Protein 6CM4 (pdb70)

Structure (mmCIF, N/CA/C/O backbone):
data_6CM4
#
_entry.id   6CM4
#
_cell.length_a   50.979
_cell.length_b   72.523
_cell.length_c   151.307
_cell.angle_alpha   90.00
_cell.angle_beta   90.00
_cell.angle_gamma   90.00
#
_symmetry.space_group_name_H-M   'P 21 21 21'
#
loop_
_entity.id
_entity.type
_entity.pdbx_description
1 polymer 'D(2) dopamine receptor, endolysin chimera'
2 non-polymer 3-[2-[4-(6-fluoranyl-1,2-benzoxazol-3-yl)piperidin-1-yl]ethyl]-2-methyl-6,7,8,9-tetrahydropyrido[1,2-a]pyrimidin-4-one
3 non-polymer DI(HYDROXYETHYL)ETHER
4 non-polymer 'OLEIC ACID'
5 water water
#
loop_
_atom_site.group_PDB
_atom_site.id
_atom_site.type_symbol
_atom_site.label_atom_id
_atom_site.label_alt_id
_atom_site.label_comp_id
_atom_site.label_asym_id
_atom_site.label_entity_id
_atom_site.label_seq_id
_atom_site.pdbx_PDB_ins_code
_atom_site.Cartn_x
_atom_site.Cartn_y
_atom_site.Cartn_z
_atom_site.occupancy
_atom_site.B_iso_or_equiv
_atom_site.auth_seq_id
_atom_site.auth_comp_id
_atom_site.auth_asym_id
_atom_site.auth_atom_id
_atom_site.pdbx_PDB_model_num
ATOM 1 N N . ASN A 1 1 ? -5.317 -8.666 -16.658 1.00 108.95 35 ASN A N 1
ATOM 2 C CA . ASN A 1 1 ? -3.999 -9.279 -16.550 1.00 112.41 35 ASN A CA 1
ATOM 3 C C . ASN A 1 1 ? -3.770 -9.829 -15.148 1.00 103.98 35 ASN A C 1
ATOM 4 O O . ASN A 1 1 ? -4.596 -9.642 -14.253 1.00 111.14 35 ASN A O 1
ATOM 6 N N . TYR A 1 2 ? -2.640 -10.512 -14.962 1.00 122.79 36 TYR A N 1
ATOM 7 C CA . TYR A 1 2 ? -2.284 -11.046 -13.653 1.00 105.49 36 TYR A CA 1
ATOM 8 C C . TYR A 1 2 ? -1.522 -10.036 -12.804 1.00 100.38 36 TYR A C 1
ATOM 9 O O . TYR A 1 2 ? -1.767 -9.933 -11.597 1.00 95.60 36 TYR A O 1
ATOM 11 N N . TYR A 1 3 ? -0.606 -9.280 -13.416 1.00 105.86 37 TYR A N 1
ATOM 12 C CA . TYR A 1 3 ? 0.202 -8.334 -12.652 1.00 101.50 37 TYR A CA 1
ATOM 13 C C . TYR A 1 3 ? -0.596 -7.105 -12.233 1.00 97.18 37 TYR A C 1
ATOM 14 O O . TYR A 1 3 ? -0.269 -6.474 -11.221 1.00 92.55 37 TYR A O 1
ATOM 23 N N . ALA A 1 4 ? -1.639 -6.750 -12.985 1.00 96.22 38 ALA A N 1
ATOM 24 C CA . ALA A 1 4 ? -2.506 -5.655 -12.566 1.00 90.24 38 ALA A CA 1
ATOM 25 C C . ALA A 1 4 ? -3.348 -6.039 -11.356 1.00 93.14 38 ALA A C 1
ATOM 26 O O . ALA A 1 4 ? -3.625 -5.191 -10.500 1.00 89.27 38 ALA A O 1
ATOM 28 N N . THR A 1 5 ? -3.759 -7.307 -11.265 1.00 101.53 39 THR A N 1
ATOM 29 C CA . THR A 1 5 ? -4.521 -7.761 -10.105 1.00 98.62 39 THR A CA 1
ATOM 30 C C . THR A 1 5 ? -3.673 -7.706 -8.839 1.00 94.46 39 THR A C 1
ATOM 31 O O . THR A 1 5 ? -4.127 -7.220 -7.795 1.00 90.19 39 THR A O 1
ATOM 35 N N . LEU A 1 6 ? -2.434 -8.202 -8.915 1.00 91.92 40 LEU A N 1
ATOM 36 C CA . LEU A 1 6 ? -1.537 -8.138 -7.766 1.00 89.55 40 LEU A CA 1
ATOM 37 C C . LEU A 1 6 ? -1.335 -6.702 -7.304 1.00 83.76 40 LEU A C 1
ATOM 38 O O . LEU A 1 6 ? -1.301 -6.429 -6.098 1.00 87.36 40 LEU A O 1
ATOM 43 N N . LEU A 1 7 ? -1.202 -5.770 -8.248 1.00 77.53 41 LEU A N 1
ATOM 44 C CA . LEU A 1 7 ? -1.025 -4.372 -7.871 1.00 83.20 41 LEU A CA 1
ATOM 45 C C . LEU A 1 7 ? -2.242 -3.847 -7.120 1.00 91.88 41 LEU A C 1
ATOM 46 O O . LEU A 1 7 ? -2.101 -3.145 -6.111 1.00 94.79 41 LEU A O 1
ATOM 51 N N . THR A 1 8 ? -3.447 -4.187 -7.587 1.00 91.95 42 THR A N 1
ATOM 52 C CA . THR A 1 8 ? -4.651 -3.758 -6.883 1.00 87.42 42 THR A CA 1
ATOM 53 C C . THR A 1 8 ? -4.741 -4.405 -5.507 1.00 89.21 42 THR A C 1
ATOM 54 O O . THR A 1 8 ? -5.141 -3.757 -4.533 1.00 90.48 42 THR A O 1
ATOM 58 N N . LEU A 1 9 ? -4.372 -5.685 -5.408 1.00 89.32 43 LEU A N 1
ATOM 59 C CA . LEU A 1 9 ? -4.291 -6.324 -4.100 1.00 89.41 43 LEU A CA 1
ATOM 60 C C . LEU A 1 9 ? -3.297 -5.599 -3.203 1.00 85.76 43 LEU A C 1
ATOM 61 O O . LEU A 1 9 ? -3.540 -5.429 -2.003 1.00 86.73 43 LEU A O 1
ATOM 63 N N . LEU A 1 10 ? -2.173 -5.155 -3.773 1.00 83.60 44 LEU A N 1
ATOM 64 C CA . LEU A 1 10 ? -1.214 -4.375 -3.000 1.00 85.11 44 LEU A CA 1
ATOM 65 C C . LEU A 1 10 ? -1.839 -3.078 -2.502 1.00 85.13 44 LEU A C 1
ATOM 66 O O . LEU A 1 10 ? -1.633 -2.688 -1.347 1.00 86.93 44 LEU A O 1
ATOM 71 N N . ILE A 1 11 ? -2.611 -2.400 -3.356 1.00 82.86 45 ILE A N 1
ATOM 72 C CA . ILE A 1 11 ? -3.287 -1.172 -2.940 1.00 83.78 45 ILE A CA 1
ATOM 73 C C . ILE A 1 11 ? -4.154 -1.429 -1.715 1.00 85.75 45 ILE A C 1
ATOM 74 O O . ILE A 1 11 ? -4.169 -0.633 -0.767 1.00 85.46 45 ILE A O 1
ATOM 79 N N . ALA A 1 12 ? -4.887 -2.544 -1.711 1.00 89.24 46 ALA A N 1
ATOM 80 C CA . ALA A 1 12 ? -5.719 -2.875 -0.560 1.00 84.99 46 ALA A CA 1
ATOM 81 C C . ALA A 1 12 ? -4.868 -3.120 0.678 1.00 86.02 46 ALA A C 1
ATOM 82 O O . ALA A 1 12 ? -5.201 -2.653 1.773 1.00 82.61 46 ALA A O 1
ATOM 84 N N . VAL A 1 13 ? -3.758 -3.841 0.522 1.00 84.11 47 VAL A N 1
ATOM 85 C CA . VAL A 1 13 ? -2.894 -4.117 1.664 1.00 83.65 47 VAL A CA 1
ATOM 86 C C . VAL A 1 13 ? -2.272 -2.829 2.191 1.00 82.63 47 VAL A C 1
ATOM 87 O O . VAL A 1 13 ? -2.139 -2.644 3.406 1.00 89.41 47 VAL A O 1
ATOM 91 N N . ILE A 1 14 ? -1.893 -1.915 1.294 1.00 78.76 48 ILE A N 1
ATOM 92 C CA . ILE A 1 14 ? -1.320 -0.643 1.730 1.00 77.79 48 ILE A CA 1
ATOM 93 C C . ILE A 1 14 ? -2.344 0.158 2.522 1.00 82.81 48 ILE A C 1
ATOM 94 O O . ILE A 1 14 ? -2.025 0.749 3.560 1.00 85.46 48 ILE A O 1
ATOM 99 N N . VAL A 1 15 ? -3.590 0.189 2.047 1.00 85.62 49 VAL A N 1
ATOM 100 C CA . VAL A 1 15 ? -4.628 0.950 2.736 1.00 86.41 49 VAL A CA 1
ATOM 101 C C . VAL A 1 15 ? -5.028 0.256 4.033 1.00 86.76 49 VAL A C 1
ATOM 102 O O . VAL A 1 15 ? -5.154 0.896 5.083 1.00 84.97 49 VAL A O 1
ATOM 106 N N . PHE A 1 16 ? -5.229 -1.063 3.980 1.00 87.95 50 PHE A N 1
ATOM 107 C CA . PHE A 1 16 ? -5.635 -1.794 5.177 1.00 89.88 50 PHE A CA 1
ATOM 108 C C . PHE A 1 16 ? -4.604 -1.654 6.289 1.00 92.06 50 PHE A C 1
ATOM 109 O O . PHE A 1 16 ? -4.957 -1.394 7.445 1.00 93.62 50 PHE A O 1
ATOM 117 N N . GLY A 1 17 ? -3.324 -1.822 5.959 1.00 89.17 51 GLY A N 1
ATOM 118 C CA . GLY A 1 17 ? -2.301 -1.796 6.988 1.00 84.51 51 GLY A CA 1
ATOM 119 C C . GLY A 1 17 ? -2.075 -0.415 7.573 1.00 79.23 51 GLY A C 1
ATOM 120 O O . GLY A 1 17 ? -1.800 -0.278 8.767 1.00 79.21 51 GLY A O 1
ATOM 121 N N . ASN A 1 18 ? -2.183 0.626 6.746 1.00 74.87 52 ASN A N 1
ATOM 122 C CA . ASN A 1 18 ? -1.869 1.971 7.213 1.00 72.04 52 ASN A CA 1
ATOM 123 C C . ASN A 1 18 ? -3.057 2.680 7.841 1.00 76.56 52 ASN A C 1
ATOM 124 O O . ASN A 1 18 ? -2.860 3.566 8.681 1.00 76.05 52 ASN A O 1
ATOM 129 N N . VAL A 1 19 ? -4.286 2.318 7.468 1.00 82.38 53 VAL A N 1
ATOM 130 C CA . VAL A 1 19 ? -5.441 2.817 8.209 1.00 86.81 53 VAL A CA 1
ATOM 131 C C . VAL A 1 19 ? -5.398 2.300 9.643 1.00 91.28 53 VAL A C 1
ATOM 132 O O . VAL A 1 19 ? -5.768 3.009 10.588 1.00 98.44 53 VAL A O 1
ATOM 136 N N . LEU A 1 20 ? -4.923 1.065 9.827 1.00 86.53 54 LEU A N 1
ATOM 137 C CA . LEU A 1 20 ? -4.726 0.529 11.172 1.00 88.26 54 LEU A CA 1
ATOM 138 C C . LEU A 1 20 ? -3.747 1.383 11.968 1.00 86.94 54 LEU A C 1
ATOM 139 O O . LEU A 1 20 ? -4.002 1.722 13.130 1.00 94.33 54 LEU A O 1
ATOM 144 N N . VAL A 1 21 ? -2.613 1.737 11.356 1.00 84.36 55 VAL A N 1
ATOM 145 C CA . VAL A 1 21 ? -1.593 2.518 12.053 1.00 89.47 55 VAL A CA 1
ATOM 146 C C . VAL A 1 21 ? -2.164 3.838 12.551 1.00 92.31 55 VAL A C 1
ATOM 147 O O . VAL A 1 21 ? -1.801 4.314 13.634 1.00 95.44 55 VAL A O 1
ATOM 151 N N . CYS A 1 22 ? -3.075 4.442 11.786 1.00 85.56 56 CYS A N 1
ATOM 152 C CA . CYS A 1 22 ? -3.627 5.737 12.175 1.00 80.56 56 CYS A CA 1
ATOM 153 C C . CYS A 1 22 ? -4.603 5.598 13.334 1.00 86.48 56 CYS A C 1
ATOM 154 O O . CYS A 1 22 ? -4.495 6.313 14.337 1.00 84.77 56 CYS A O 1
ATOM 157 N N . MET A 1 23 ? -5.565 4.680 13.217 1.00 89.30 57 MET A N 1
ATOM 158 C CA . MET A 1 23 ? -6.547 4.508 14.283 1.00 99.11 57 MET A CA 1
ATOM 159 C C . MET A 1 23 ? -5.891 4.028 15.570 1.00 100.31 57 MET A C 1
ATOM 160 O O . MET A 1 23 ? -6.282 4.448 16.665 1.00 109.98 57 MET A O 1
ATOM 165 N N . ALA A 1 24 ? -4.891 3.151 15.458 1.00 91.70 58 ALA A N 1
ATOM 166 C CA . ALA A 1 24 ? -4.253 2.590 16.647 1.00 94.86 58 ALA A CA 1
ATOM 167 C C . ALA A 1 24 ? -3.578 3.673 17.478 1.00 93.98 58 ALA A C 1
ATOM 168 O O . ALA A 1 24 ? -3.795 3.769 18.691 1.00 97.13 58 ALA A O 1
ATOM 170 N N . VAL A 1 25 ? -2.740 4.492 16.841 1.00 96.30 59 VAL A N 1
ATOM 171 C CA . VAL A 1 25 ? -2.102 5.595 17.551 1.00 91.92 59 VAL A CA 1
ATOM 172 C C . VAL A 1 25 ? -3.144 6.585 18.045 1.00 91.74 59 VAL A C 1
ATOM 173 O O . VAL A 1 25 ? -2.990 7.184 19.117 1.00 99.07 59 VAL A O 1
ATOM 177 N N . SER A 1 26 ? -4.229 6.759 17.291 1.00 95.26 60 SER A N 1
ATOM 178 C CA . SER A 1 26 ? -5.247 7.733 17.658 1.00 98.05 60 SER A CA 1
ATOM 179 C C . SER A 1 26 ? -6.057 7.307 18.875 1.00 104.36 60 SER A C 1
ATOM 180 O O . SER A 1 26 ? -6.732 8.148 19.479 1.00 107.43 60 SER A O 1
ATOM 183 N N . ARG A 1 27 ? -6.003 6.030 19.255 1.00 98.78 61 ARG A N 1
ATOM 184 C CA . ARG A 1 27 ? -6.880 5.512 20.291 1.00 103.46 61 ARG A CA 1
ATOM 185 C C . ARG A 1 27 ? -6.159 4.772 21.410 1.00 107.55 61 ARG A C 1
ATOM 186 O O . ARG A 1 27 ? -6.808 4.395 22.392 1.00 117.52 61 ARG A O 1
ATOM 194 N N . GLU A 1 28 ? -4.853 4.558 21.301 1.00 96.97 62 GLU A N 1
ATOM 195 C CA . GLU A 1 28 ? -4.083 3.859 22.320 1.00 101.43 62 GLU A CA 1
ATOM 196 C C . GLU A 1 28 ? -3.184 4.851 23.046 1.00 102.22 62 GLU A C 1
ATOM 197 O O . GLU A 1 28 ? -2.426 5.591 22.409 1.00 92.57 62 GLU A O 1
ATOM 199 N N . LYS A 1 29 ? -3.269 4.854 24.378 1.00 108.00 63 LYS A N 1
ATOM 200 C CA . LYS A 1 29 ? -2.467 5.770 25.183 1.00 106.16 63 LYS A CA 1
ATOM 201 C C . LYS A 1 29 ? -0.976 5.535 24.970 1.00 98.83 63 LYS A C 1
ATOM 202 O O . LYS A 1 29 ? -0.243 6.439 24.552 1.00 90.24 63 LYS A O 1
ATOM 204 N N . ALA A 1 30 ? -0.510 4.312 25.239 1.00 108.15 64 ALA A N 1
ATOM 205 C CA . ALA A 1 30 ? 0.917 4.011 25.200 1.00 103.75 64 ALA A CA 1
ATOM 206 C C . ALA A 1 30 ? 1.513 4.169 23.805 1.00 99.33 64 ALA A C 1
ATOM 207 O O . ALA A 1 30 ? 2.735 4.041 23.649 1.00 84.58 64 ALA A O 1
ATOM 209 N N . LEU A 1 31 ? 0.685 4.450 22.798 1.00 91.85 65 LEU A N 1
ATOM 210 C CA . LEU A 1 31 ? 1.126 4.676 21.429 1.00 92.45 65 LEU A CA 1
ATOM 211 C C . LEU A 1 31 ? 1.071 6.143 21.021 1.00 91.55 65 LEU A C 1
ATOM 212 O O . LEU A 1 31 ? 1.216 6.447 19.835 1.00 98.95 65 LEU A O 1
ATOM 217 N N . GLN A 1 32 ? 0.870 7.056 21.966 1.00 97.64 66 GLN A N 1
ATOM 218 C CA . GLN A 1 32 ? 0.729 8.476 21.643 1.00 91.59 66 GLN A CA 1
ATOM 219 C C . GLN A 1 32 ? 2.014 9.220 22.003 1.00 88.27 66 GLN A C 1
ATOM 220 O O . GLN A 1 32 ? 2.081 10.015 22.940 1.00 95.43 66 GLN A O 1
ATOM 226 N N . THR A 1 33 ? 3.049 8.942 21.221 1.00 81.40 67 THR A N 1
ATOM 227 C CA . THR A 1 33 ? 4.366 9.523 21.416 1.00 80.16 67 THR A CA 1
ATOM 228 C C . THR A 1 33 ? 4.724 10.396 20.219 1.00 81.81 67 THR A C 1
ATOM 229 O O . THR A 1 33 ? 4.047 10.388 19.187 1.00 83.11 67 THR A O 1
ATOM 233 N N . THR A 1 34 ? 5.803 11.165 20.370 1.00 86.60 68 THR A N 1
ATOM 234 C CA . THR A 1 34 ? 6.274 11.984 19.259 1.00 81.90 68 THR A CA 1
ATOM 235 C C . THR A 1 34 ? 6.614 11.116 18.055 1.00 76.38 68 THR A C 1
ATOM 236 O O . THR A 1 34 ? 6.157 11.379 16.939 1.00 74.99 68 THR A O 1
ATOM 240 N N . THR A 1 35 ? 7.412 10.066 18.270 1.00 78.37 69 THR A N 1
ATOM 241 C CA . THR A 1 35 ? 7.811 9.195 17.168 1.00 78.88 69 THR A CA 1
ATOM 242 C C . THR A 1 35 ? 6.596 8.584 16.482 1.00 78.27 69 THR A C 1
ATOM 243 O O . THR A 1 35 ? 6.522 8.550 15.247 1.00 73.15 69 THR A O 1
ATOM 247 N N . ASN A 1 36 ? 5.625 8.114 17.269 1.00 82.86 70 ASN A N 1
ATOM 248 C CA . ASN A 1 36 ? 4.436 7.496 16.698 1.00 81.91 70 ASN A CA 1
ATOM 249 C C . ASN A 1 36 ? 3.562 8.494 15.947 1.00 81.00 70 ASN A C 1
ATOM 250 O O . ASN A 1 36 ? 2.805 8.084 15.063 1.00 74.10 70 ASN A O 1
ATOM 255 N N . TYR A 1 37 ? 3.640 9.786 16.274 1.00 84.07 71 TYR A N 1
ATOM 256 C CA . TYR A 1 37 ? 2.933 10.782 15.475 1.00 77.80 71 TYR A CA 1
ATOM 257 C C . TYR A 1 37 ? 3.632 11.001 14.143 1.00 70.85 71 TYR A C 1
ATOM 258 O O . TYR A 1 37 ? 2.978 11.216 13.117 1.00 65.56 71 TYR A O 1
ATOM 267 N N . LEU A 1 38 ? 4.963 10.950 14.139 1.00 66.28 72 LEU A N 1
ATOM 268 C CA . LEU A 1 38 ? 5.688 10.938 12.880 1.00 65.47 72 LEU A CA 1
ATOM 269 C C . LEU A 1 38 ? 5.520 9.612 12.156 1.00 66.26 72 LEU A C 1
ATOM 270 O O . LEU A 1 38 ? 5.755 9.545 10.947 1.00 70.26 72 LEU A O 1
ATOM 275 N N . ILE A 1 39 ? 5.112 8.562 12.866 1.00 69.01 73 ILE A N 1
ATOM 276 C CA . ILE A 1 39 ? 4.844 7.288 12.214 1.00 67.68 73 ILE A CA 1
ATOM 277 C C . ILE A 1 39 ? 3.522 7.340 11.460 1.00 71.94 73 ILE A C 1
ATOM 278 O O . ILE A 1 39 ? 3.411 6.809 10.350 1.00 75.02 73 ILE A O 1
ATOM 283 N N . VAL A 1 40 ? 2.507 7.996 12.029 1.00 70.79 74 VAL A N 1
ATOM 284 C CA . VAL A 1 40 ? 1.244 8.128 11.308 1.00 74.58 74 VAL A CA 1
ATOM 285 C C . VAL A 1 40 ? 1.392 9.116 10.161 1.00 73.54 74 VAL A C 1
ATOM 286 O O . VAL A 1 40 ? 0.708 8.995 9.137 1.00 75.63 74 VAL A O 1
ATOM 290 N N . SER A 1 41 ? 2.276 10.106 10.306 1.00 69.43 75 SER A N 1
ATOM 291 C CA . SER A 1 41 ? 2.644 10.933 9.164 1.00 66.75 75 SER A CA 1
ATOM 292 C C . SER A 1 41 ? 3.278 10.082 8.075 1.00 68.29 75 SER A C 1
ATOM 293 O O . SER A 1 41 ? 3.025 10.291 6.882 1.00 67.91 75 SER A O 1
ATOM 296 N N . LEU A 1 42 ? 4.099 9.107 8.470 1.00 69.61 76 LEU A N 1
ATOM 297 C CA . LEU A 1 42 ? 4.653 8.169 7.503 1.00 70.39 76 LEU A CA 1
ATOM 298 C C . LEU A 1 42 ? 3.555 7.304 6.898 1.00 71.56 76 LEU A C 1
ATOM 299 O O . LEU A 1 42 ? 3.587 6.994 5.700 1.00 67.72 76 LEU A O 1
ATOM 304 N N . ALA A 1 43 ? 2.567 6.918 7.708 1.00 76.17 77 ALA A N 1
ATOM 305 C CA . ALA A 1 43 ? 1.468 6.103 7.203 1.00 75.85 77 ALA A CA 1
ATOM 306 C C . ALA A 1 43 ? 0.603 6.875 6.217 1.00 76.40 77 ALA A C 1
ATOM 307 O O . ALA A 1 43 ? 0.034 6.277 5.295 1.00 74.94 77 ALA A O 1
ATOM 309 N N . VAL A 1 44 ? 0.484 8.192 6.395 1.00 72.57 78 VAL A N 1
ATOM 310 C CA . VAL A 1 44 ? -0.263 9.001 5.438 1.00 73.72 78 VAL A CA 1
ATOM 311 C C . VAL A 1 44 ? 0.492 9.092 4.118 1.00 73.77 78 VAL A C 1
ATOM 312 O O . VAL A 1 44 ? -0.108 9.025 3.037 1.00 75.36 78 VAL A O 1
ATOM 316 N N . ALA A 1 45 ? 1.819 9.239 4.180 1.00 71.40 79 ALA A N 1
ATOM 317 C CA . ALA A 1 45 ? 2.617 9.243 2.959 1.00 72.25 79 ALA A CA 1
ATOM 318 C C . ALA A 1 45 ? 2.382 7.976 2.148 1.00 78.12 79 ALA A C 1
ATOM 319 O O . ALA A 1 45 ? 2.254 8.030 0.919 1.00 82.23 79 ALA A O 1
ATOM 321 N N . ASP A 1 46 ? 2.306 6.826 2.820 1.00 70.96 80 ASP A N 1
ATOM 322 C CA . ASP A 1 46 ? 2.041 5.580 2.113 1.00 74.85 80 ASP A CA 1
ATOM 323 C C . ASP A 1 46 ? 0.578 5.468 1.707 1.00 70.40 80 ASP A C 1
ATOM 324 O O . ASP A 1 46 ? 0.275 4.919 0.641 1.00 75.04 80 ASP A O 1
ATOM 329 N N . LEU A 1 47 ? -0.340 5.974 2.535 1.00 74.65 81 LEU A N 1
ATOM 330 C CA . LEU A 1 47 ? -1.751 5.961 2.159 1.00 71.55 81 LEU A CA 1
ATOM 331 C C . LEU A 1 47 ? -2.001 6.765 0.893 1.00 74.65 81 LEU A C 1
ATOM 332 O O . LEU A 1 47 ? -2.886 6.418 0.105 1.00 69.21 81 LEU A O 1
ATOM 337 N N . LEU A 1 48 ? -1.237 7.838 0.678 1.00 69.87 82 LEU A N 1
ATOM 338 C CA . LEU A 1 48 ? -1.409 8.637 -0.529 1.00 65.99 82 LEU A CA 1
ATOM 339 C C . LEU A 1 48 ? -0.757 7.982 -1.740 1.00 70.21 82 LEU A C 1
ATOM 340 O O . LEU A 1 48 ? -1.178 8.231 -2.875 1.00 71.57 82 LEU A O 1
ATOM 345 N N . VAL A 1 49 ? 0.261 7.147 -1.524 1.00 71.76 83 VAL A N 1
ATOM 346 C CA . VAL A 1 49 ? 0.813 6.355 -2.620 1.00 69.53 83 VAL A CA 1
ATOM 347 C C . VAL A 1 49 ? -0.238 5.394 -3.158 1.00 73.89 83 VAL A C 1
ATOM 348 O O . VAL A 1 49 ? -0.404 5.247 -4.375 1.00 79.13 83 VAL A O 1
ATOM 352 N N . ALA A 1 50 ? -0.973 4.732 -2.264 1.00 63.07 84 ALA A N 1
ATOM 353 C CA . ALA A 1 50 ? -1.979 3.777 -2.713 1.00 68.51 84 ALA A CA 1
ATOM 354 C C . ALA A 1 50 ? -3.109 4.458 -3.475 1.00 67.78 84 ALA A C 1
ATOM 355 O O . ALA A 1 50 ? -3.668 3.871 -4.408 1.00 63.21 84 ALA A O 1
ATOM 357 N N . THR A 1 51 ? -3.449 5.692 -3.108 1.00 59.88 85 THR A N 1
ATOM 358 C CA . THR A 1 51 ? -4.630 6.368 -3.632 1.00 70.05 85 THR A CA 1
ATOM 359 C C . THR A 1 51 ? -4.329 7.352 -4.758 1.00 73.23 85 THR A C 1
ATOM 360 O O . THR A 1 51 ? -5.144 7.493 -5.674 1.00 73.60 85 THR A O 1
ATOM 364 N N . LEU A 1 52 ? -3.186 8.043 -4.718 1.00 62.95 86 LEU A N 1
ATOM 365 C CA . LEU A 1 52 ? -2.875 9.074 -5.699 1.00 69.96 86 LEU A CA 1
ATOM 366 C C . LEU A 1 52 ? -1.823 8.663 -6.718 1.00 73.74 86 LEU A C 1
ATOM 367 O O . LEU A 1 52 ? -1.627 9.386 -7.700 1.00 78.44 86 LEU A O 1
ATOM 372 N N . VAL A 1 53 ? -1.137 7.538 -6.512 1.00 71.08 87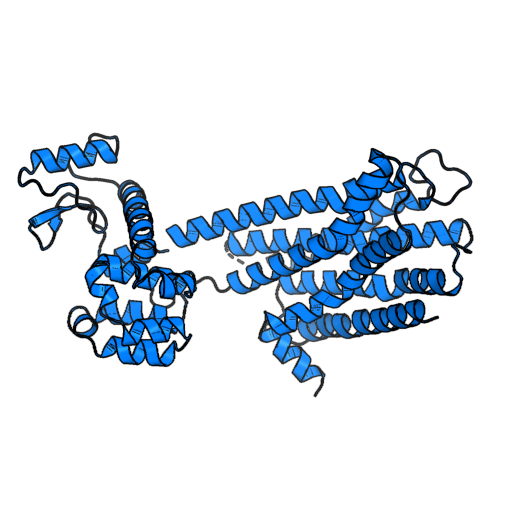 VAL A N 1
ATOM 373 C CA . VAL A 1 53 ? -0.068 7.087 -7.395 1.00 73.29 87 VAL A CA 1
ATOM 374 C C . VAL A 1 53 ? -0.364 5.702 -7.963 1.00 77.64 87 VAL A C 1
ATOM 375 O O . VAL A 1 53 ? -0.313 5.497 -9.179 1.00 73.98 87 VAL A O 1
ATOM 379 N N . MET A 1 54 ? -0.666 4.743 -7.091 1.00 80.11 88 MET A N 1
ATOM 380 C CA . MET A 1 54 ? -0.910 3.374 -7.543 1.00 77.27 88 MET A CA 1
ATOM 381 C C . MET A 1 54 ? -2.014 3.257 -8.587 1.00 74.77 88 MET A C 1
ATOM 382 O O . MET A 1 54 ? -1.856 2.434 -9.508 1.00 75.54 88 MET A O 1
ATOM 387 N N . PRO A 1 55 ? -3.134 3.998 -8.521 1.00 73.85 89 PRO A N 1
ATOM 388 C CA . PRO A 1 55 ? -4.103 3.930 -9.629 1.00 74.48 89 PRO A CA 1
ATOM 389 C C . PRO A 1 55 ? -3.480 4.213 -10.985 1.00 73.67 89 PRO A C 1
ATOM 390 O O . PRO A 1 55 ? -3.834 3.559 -11.972 1.00 74.04 89 PRO A O 1
ATOM 394 N N . TRP A 1 56 ? -2.552 5.170 -11.056 1.00 69.93 90 TRP A N 1
ATOM 395 C CA . TRP A 1 56 ? -1.831 5.402 -12.301 1.00 70.06 90 TRP A CA 1
ATOM 396 C C . TRP A 1 56 ? -0.927 4.229 -12.652 1.00 73.43 90 TRP A C 1
ATOM 397 O O . TRP A 1 56 ? -0.713 3.948 -13.836 1.00 80.52 90 TRP A O 1
ATOM 408 N N . VAL A 1 57 ? -0.382 3.540 -11.646 1.00 69.25 91 VAL A N 1
ATOM 409 C CA . VAL A 1 57 ? 0.555 2.453 -11.912 1.00 71.26 91 VAL A CA 1
ATOM 410 C C . VAL A 1 57 ? -0.181 1.188 -12.341 1.00 81.86 91 VAL A C 1
ATOM 411 O O . VAL A 1 57 ? 0.272 0.468 -13.239 1.00 84.97 91 VAL A O 1
ATOM 415 N N . VAL A 1 58 ? -1.320 0.890 -11.713 1.00 76.99 92 VAL A N 1
ATOM 416 C CA . VAL A 1 58 ? -2.100 -0.267 -12.139 1.00 83.11 92 VAL A CA 1
ATOM 417 C C . VAL A 1 58 ? -2.714 -0.014 -13.513 1.00 85.39 92 VAL A C 1
ATOM 418 O O . VAL A 1 58 ? -2.760 -0.914 -14.362 1.00 87.20 92 VAL A O 1
ATOM 422 N N . TYR A 1 59 ? -3.173 1.217 -13.762 1.00 86.77 93 TYR A N 1
ATOM 423 C CA . TYR A 1 59 ? -3.600 1.598 -15.106 1.00 83.84 93 TYR A CA 1
ATOM 424 C C . TYR A 1 59 ? -2.477 1.379 -16.111 1.00 80.40 93 TYR A C 1
ATOM 425 O O . TYR A 1 59 ? -2.706 0.878 -17.219 1.00 74.40 93 TYR A O 1
ATOM 434 N N . LEU A 1 60 ? -1.250 1.724 -15.722 1.00 88.56 94 LEU A N 1
ATOM 435 C CA . LEU A 1 60 ? -0.090 1.590 -16.592 1.00 90.25 94 LEU A CA 1
ATOM 436 C C . LEU A 1 60 ? 0.187 0.143 -16.984 1.00 86.74 94 LEU A C 1
ATOM 437 O O . LEU A 1 60 ? 0.806 -0.096 -18.027 1.00 79.60 94 LEU A O 1
ATOM 442 N N . GLU A 1 61 ? -0.244 -0.827 -16.175 1.00 91.64 95 GLU A N 1
ATOM 443 C CA . GLU A 1 61 ? -0.007 -2.228 -16.505 1.00 89.73 95 GLU A CA 1
ATOM 444 C C . GLU A 1 61 ? -1.104 -2.803 -17.392 1.00 87.68 95 GLU A C 1
ATOM 445 O O . GLU A 1 61 ? -0.812 -3.568 -18.317 1.00 89.77 95 GLU A O 1
ATOM 451 N N . VAL A 1 62 ? -2.362 -2.449 -17.129 1.00 78.94 96 VAL A N 1
ATOM 452 C CA . VAL A 1 62 ? -3.462 -2.952 -17.947 1.00 80.52 96 VAL A CA 1
ATOM 453 C C . VAL A 1 62 ? -3.331 -2.439 -19.375 1.00 85.05 96 VAL A C 1
ATOM 454 O O . VAL A 1 62 ? -3.404 -3.209 -20.340 1.00 82.90 96 VAL A O 1
ATOM 456 N N . VAL A 1 63 ? -3.117 -1.130 -19.528 1.00 87.40 97 VAL A N 1
ATOM 457 C CA . VAL A 1 63 ? -2.995 -0.529 -20.854 1.00 88.86 97 VAL A CA 1
ATOM 458 C C . VAL A 1 63 ? -1.719 -0.983 -21.554 1.00 90.16 97 VAL A C 1
ATOM 459 O O . VAL A 1 63 ? -1.694 -1.122 -22.783 1.00 92.93 97 VAL A O 1
ATOM 463 N N . GLY A 1 64 ? -0.650 -1.230 -20.800 1.00 88.15 98 GLY A N 1
ATOM 464 C CA . GLY A 1 64 ? 0.613 -1.604 -21.402 1.00 89.34 98 GLY A CA 1
ATOM 465 C C . GLY A 1 64 ? 1.360 -0.469 -22.059 1.00 91.48 98 GLY A C 1
ATOM 466 O O . GLY A 1 64 ? 2.307 -0.717 -22.810 1.00 93.59 98 GLY A O 1
ATOM 467 N N . GLU A 1 65 ? 0.962 0.772 -21.797 1.00 93.52 99 GLU A N 1
ATOM 468 C CA . GLU A 1 65 ? 1.609 1.938 -22.378 1.00 95.54 99 GLU A CA 1
ATOM 469 C C . GLU A 1 65 ? 1.259 3.151 -21.529 1.00 92.97 99 GLU A C 1
ATOM 470 O O . GLU A 1 65 ? 0.253 3.163 -20.815 1.00 85.82 99 GLU A O 1
ATOM 472 N N . TRP A 1 66 ? 2.110 4.174 -21.614 1.00 89.68 100 TRP A N 1
ATOM 473 C CA . TRP A 1 66 ? 1.871 5.446 -20.932 1.00 88.27 100 TRP A CA 1
ATOM 474 C C . TRP A 1 66 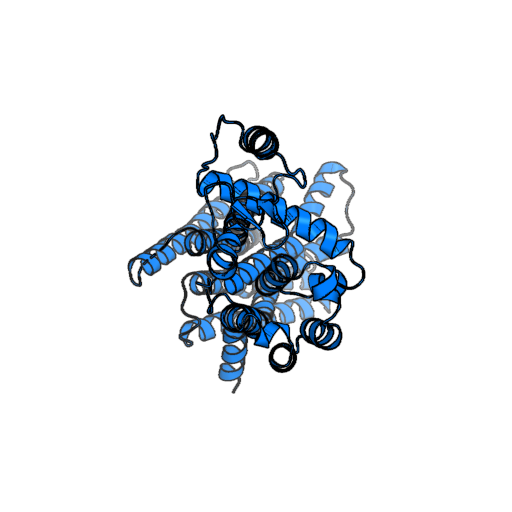? 0.892 6.302 -21.742 1.00 91.37 100 TRP A C 1
ATOM 475 O O . TRP A 1 66 ? 1.217 7.382 -22.236 1.00 95.09 100 TRP A O 1
ATOM 486 N N . LYS A 1 67 ? -0.329 5.791 -21.877 1.00 95.15 101 LYS A N 1
ATOM 487 C CA . LYS A 1 67 ? -1.365 6.446 -22.678 1.00 96.45 101 LYS A CA 1
ATOM 488 C C . LYS A 1 67 ? -2.121 7.498 -21.869 1.00 98.53 101 LYS A C 1
ATOM 489 O O . LYS A 1 67 ? -3.351 7.502 -21.813 1.00 100.15 101 LYS A O 1
ATOM 491 N N . PHE A 1 68 ? -1.377 8.397 -21.223 1.00 92.76 102 PHE A N 1
ATOM 492 C CA . PHE A 1 68 ? -1.943 9.593 -20.620 1.00 93.22 102 PHE A CA 1
ATOM 493 C C . PHE A 1 68 ? -1.857 10.735 -21.628 1.00 91.71 102 PHE A C 1
ATOM 494 O O . PHE A 1 68 ? -1.422 10.558 -22.768 1.00 103.07 102 PHE A O 1
ATOM 502 N N . SER A 1 69 ? -2.265 11.924 -21.210 1.00 88.70 103 SER A N 1
ATOM 503 C CA . SER A 1 69 ? -1.855 13.135 -21.896 1.00 82.43 103 SER A CA 1
ATOM 504 C C . SER A 1 69 ? -0.586 13.661 -21.237 1.00 83.13 103 SER A C 1
ATOM 505 O O . SER A 1 69 ? -0.135 13.148 -20.210 1.00 83.31 103 SER A O 1
ATOM 508 N N . ARG A 1 70 ? 0.009 14.689 -21.845 1.00 84.27 104 ARG A N 1
ATOM 509 C CA . ARG A 1 70 ? 1.252 15.212 -21.290 1.00 80.60 104 ARG A CA 1
ATOM 510 C C . ARG A 1 70 ? 1.025 15.830 -19.921 1.00 77.44 104 ARG A C 1
ATOM 511 O O . ARG A 1 70 ? 1.913 15.783 -19.064 1.00 78.86 104 ARG A O 1
ATOM 519 N N . ILE A 1 71 ? -0.160 16.392 -19.688 1.00 79.98 105 ILE A N 1
ATOM 520 C CA . ILE A 1 71 ? -0.435 17.000 -18.394 1.00 78.38 105 ILE A CA 1
ATOM 521 C C . ILE A 1 71 ? -0.797 15.939 -17.359 1.00 74.85 105 ILE A C 1
ATOM 522 O O . ILE A 1 71 ? -0.422 16.063 -16.189 1.00 73.96 105 ILE A O 1
ATOM 527 N N . HIS A 1 72 ? -1.425 14.862 -17.789 1.00 78.10 106 HIS A N 1
ATOM 528 C CA . HIS A 1 72 ? -1.751 13.780 -16.889 1.00 72.04 106 HIS A CA 1
ATOM 529 C C . HIS A 1 72 ? -0.480 13.081 -16.470 1.00 75.28 106 HIS A C 1
ATOM 530 O O . HIS A 1 72 ? -0.345 12.663 -15.351 1.00 70.37 106 HIS A O 1
ATOM 537 N N . CYS A 1 73 ? 0.459 12.953 -17.384 1.00 74.40 107 CYS A N 1
ATOM 538 C CA . CYS A 1 73 ? 1.750 12.355 -17.073 1.00 74.41 107 CYS A CA 1
ATOM 539 C C . CYS A 1 73 ? 2.520 13.220 -16.082 1.00 69.26 107 CYS A C 1
ATOM 540 O O . CYS A 1 73 ? 3.036 12.718 -15.076 1.00 62.15 107 CYS A O 1
ATOM 543 N N . ASP A 1 74 ? 2.590 14.530 -16.341 1.00 68.64 108 ASP A N 1
ATOM 544 C CA . ASP A 1 74 ? 3.289 15.433 -15.430 1.00 67.61 108 ASP A CA 1
ATOM 545 C C . ASP A 1 74 ? 2.673 15.405 -14.037 1.00 65.65 108 ASP A C 1
ATOM 546 O O . ASP A 1 74 ? 3.393 15.362 -13.033 1.00 66.27 108 ASP A O 1
ATOM 551 N N . ILE A 1 75 ? 1.341 15.424 -13.956 1.00 63.48 109 ILE A N 1
ATOM 552 C CA . ILE A 1 75 ? 0.665 15.365 -12.662 1.00 61.96 109 ILE A CA 1
ATOM 553 C C . ILE A 1 75 ? 1.015 14.072 -11.937 1.00 63.72 109 ILE A C 1
ATOM 554 O O . ILE A 1 75 ? 1.341 14.076 -10.743 1.00 59.23 109 ILE A O 1
ATOM 559 N N . PHE A 1 76 ? 0.949 12.945 -12.648 1.00 61.78 110 PHE A N 1
ATOM 560 C CA . PHE A 1 76 ? 1.250 11.658 -12.031 1.00 58.79 110 PHE A CA 1
ATOM 561 C C . PHE A 1 76 ? 2.679 11.622 -11.510 1.00 63.91 110 PHE A C 1
ATOM 562 O O . PHE A 1 76 ? 2.921 11.236 -10.361 1.00 59.44 110 PHE A O 1
ATOM 570 N N . VAL A 1 77 ? 3.641 12.034 -12.340 1.00 65.60 111 VAL A N 1
ATOM 571 C CA . VAL A 1 77 ? 5.043 11.987 -11.930 1.00 66.54 111 VAL A CA 1
ATOM 572 C C . VAL A 1 77 ? 5.288 12.924 -10.757 1.00 60.65 111 VAL A C 1
ATOM 573 O O . VAL A 1 77 ? 6.026 12.590 -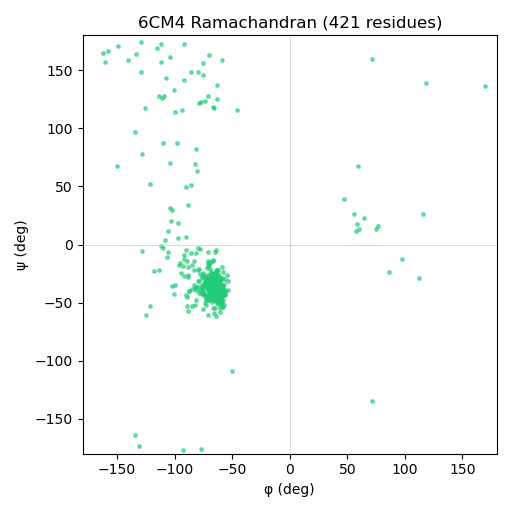9.822 1.00 56.21 111 VAL A O 1
ATOM 577 N N . THR A 1 78 ? 4.669 14.106 -10.784 1.00 59.23 112 THR A N 1
ATOM 578 C CA . THR A 1 78 ? 4.789 15.036 -9.664 1.00 65.31 112 THR A CA 1
ATOM 579 C C . THR A 1 78 ? 4.286 14.407 -8.371 1.00 66.52 112 THR A C 1
ATOM 580 O O . THR A 1 78 ? 4.970 14.440 -7.343 1.00 76.31 112 THR A O 1
ATOM 584 N N . LEU A 1 79 ? 3.086 13.825 -8.407 1.00 61.29 113 LEU A N 1
ATOM 585 C CA . LEU A 1 79 ? 2.533 13.195 -7.214 1.00 68.29 113 LEU A CA 1
ATOM 586 C C . LEU A 1 79 ? 3.348 11.975 -6.799 1.00 67.53 113 LEU A C 1
ATOM 587 O O . LEU A 1 79 ? 3.573 11.752 -5.604 1.00 68.67 113 LEU A O 1
ATOM 592 N N . ASP A 1 80 ? 3.794 11.174 -7.768 1.00 63.91 114 ASP A N 1
ATOM 593 C CA . ASP A 1 80 ? 4.598 9.999 -7.445 1.00 66.05 114 ASP A CA 1
ATOM 594 C C . ASP A 1 80 ? 5.885 10.392 -6.734 1.00 66.08 114 ASP A C 1
ATOM 595 O O . ASP A 1 80 ? 6.262 9.778 -5.730 1.00 69.96 114 ASP A O 1
ATOM 600 N N . VAL A 1 81 ? 6.568 11.421 -7.235 1.00 71.45 115 VAL A N 1
ATOM 601 C CA . VAL A 1 81 ? 7.809 11.865 -6.610 1.00 70.24 115 VAL A CA 1
ATOM 602 C C . VAL A 1 81 ? 7.535 12.461 -5.234 1.00 69.24 115 VAL A C 1
ATOM 603 O O . VAL A 1 81 ? 8.282 12.220 -4.279 1.00 70.91 115 VAL A O 1
ATOM 607 N N . MET A 1 82 ? 6.454 13.232 -5.103 1.00 72.12 116 MET A N 1
ATOM 608 C CA . MET A 1 82 ? 6.164 13.889 -3.832 1.00 68.31 116 MET A CA 1
ATOM 609 C C . MET A 1 82 ? 5.814 12.877 -2.746 1.00 67.37 116 MET A C 1
ATOM 610 O O . MET A 1 82 ? 6.435 12.860 -1.677 1.00 67.14 116 MET A O 1
ATOM 615 N N . MET A 1 83 ? 4.820 12.023 -3.000 1.00 57.68 117 MET A N 1
ATOM 616 C CA . MET A 1 83 ? 4.373 11.084 -1.977 1.00 63.01 117 MET A CA 1
ATOM 617 C C . MET A 1 83 ? 5.457 10.093 -1.578 1.00 71.53 117 MET A C 1
ATOM 618 O O . MET A 1 83 ? 5.388 9.526 -0.482 1.00 77.20 117 MET A O 1
ATOM 623 N N . CYS A 1 84 ? 6.449 9.867 -2.434 1.00 70.60 118 CYS A N 1
ATOM 624 C CA . CYS A 1 84 ? 7.576 9.023 -2.062 1.00 70.67 118 CYS A CA 1
ATOM 625 C C . CYS A 1 84 ? 8.689 9.813 -1.387 1.00 68.27 118 CYS A C 1
ATOM 626 O O . CYS A 1 84 ? 9.435 9.249 -0.578 1.00 62.32 118 CYS A O 1
ATOM 629 N N . THR A 1 85 ? 8.819 11.105 -1.703 1.00 71.90 119 THR A N 1
ATOM 630 C CA . THR A 1 85 ? 9.769 11.947 -0.985 1.00 68.93 119 THR A CA 1
ATOM 631 C C . THR A 1 85 ? 9.300 12.212 0.440 1.00 62.52 119 THR A C 1
ATOM 632 O O . THR A 1 85 ? 10.125 12.295 1.357 1.00 61.89 119 THR A O 1
ATOM 636 N N . ALA A 1 86 ? 7.987 12.343 0.642 1.00 61.79 120 ALA A N 1
ATOM 637 C CA . ALA A 1 86 ? 7.457 12.486 1.992 1.00 59.49 120 ALA A CA 1
ATOM 638 C C . ALA A 1 86 ? 7.815 11.283 2.852 1.00 61.28 120 ALA A C 1
ATOM 639 O O . ALA A 1 86 ? 8.114 11.433 4.041 1.00 62.06 120 ALA A O 1
ATOM 641 N N . SER A 1 87 ? 7.784 10.080 2.268 1.00 59.91 121 SER A N 1
ATOM 642 C CA . SER A 1 87 ? 8.208 8.889 2.998 1.00 65.17 121 SER A CA 1
ATOM 643 C C . SER A 1 87 ? 9.662 9.003 3.431 1.00 68.85 121 SER A C 1
ATOM 644 O O . SER A 1 87 ? 10.014 8.643 4.561 1.00 69.48 121 SER A O 1
ATOM 647 N N . ALA A 1 88 ? 10.522 9.500 2.544 1.00 66.20 122 ALA A N 1
ATOM 648 C CA . ALA A 1 88 ? 11.932 9.632 2.882 1.00 64.09 122 ALA A CA 1
ATOM 649 C C . ALA A 1 88 ? 12.144 10.731 3.911 1.00 67.35 122 ALA A C 1
ATOM 650 O O . ALA A 1 88 ? 12.870 10.544 4.893 1.00 67.60 122 ALA A O 1
ATOM 652 N N . LEU A 1 89 ? 11.511 11.886 3.707 1.00 62.65 123 LEU A N 1
ATOM 653 C CA . LEU A 1 89 ? 11.661 12.982 4.654 1.00 64.73 123 LEU A CA 1
ATOM 654 C C . LEU A 1 89 ? 11.002 12.677 5.993 1.00 68.58 123 LEU A C 1
ATOM 655 O O . LEU A 1 89 ? 11.397 13.259 7.008 1.00 65.26 123 LEU A O 1
ATOM 660 N N . ASN A 1 90 ? 10.015 11.778 6.022 1.00 64.20 124 ASN A N 1
ATOM 661 C CA . ASN A 1 90 ? 9.452 11.343 7.295 1.00 68.55 124 ASN A CA 1
ATOM 662 C C . ASN A 1 90 ? 10.430 10.450 8.047 1.00 72.49 124 ASN A C 1
ATOM 663 O O . ASN A 1 90 ? 10.617 10.600 9.260 1.00 78.80 124 ASN A O 1
ATOM 668 N N . LEU A 1 91 ? 11.062 9.508 7.343 1.00 66.29 125 LEU A N 1
ATOM 669 C CA . LEU A 1 91 ? 12.084 8.682 7.972 1.00 65.46 125 LEU A CA 1
ATOM 670 C C . LEU A 1 91 ? 13.243 9.524 8.477 1.00 65.97 125 LEU A C 1
ATOM 671 O O . LEU A 1 91 ? 13.922 9.139 9.436 1.00 61.15 125 LEU A O 1
ATOM 676 N N . CYS A 1 92 ? 13.482 10.673 7.849 1.00 67.22 126 CYS A N 1
ATOM 677 C CA . CYS A 1 92 ? 14.522 11.568 8.333 1.00 68.85 126 CYS A CA 1
ATOM 678 C C . CYS A 1 92 ? 14.084 12.257 9.617 1.00 71.84 126 CYS A C 1
ATOM 679 O O . CYS A 1 92 ? 14.848 12.331 10.588 1.00 74.42 126 CYS A O 1
ATOM 682 N N . ALA A 1 93 ? 12.849 12.762 9.642 1.00 60.58 127 ALA A N 1
ATOM 683 C CA . ALA A 1 93 ? 12.322 13.375 10.854 1.00 61.10 127 ALA A CA 1
ATOM 684 C C . ALA A 1 93 ? 12.220 12.369 11.990 1.00 65.12 127 ALA A C 1
ATOM 685 O O . ALA A 1 93 ? 12.407 12.729 13.158 1.00 65.71 127 ALA A O 1
ATOM 687 N N . ILE A 1 94 ? 11.925 11.108 11.673 1.00 64.09 128 ILE A N 1
ATOM 688 C CA . ILE A 1 94 ? 11.829 10.083 12.705 1.00 61.38 128 ILE A CA 1
ATOM 689 C C . ILE A 1 94 ? 13.184 9.868 13.370 1.00 64.99 128 ILE A C 1
ATOM 690 O O . ILE A 1 94 ? 13.286 9.807 14.600 1.00 69.74 128 ILE A O 1
ATOM 695 N N . SER A 1 95 ? 14.244 9.756 12.565 1.00 66.20 129 SER A N 1
ATOM 696 C CA . SER A 1 95 ? 15.586 9.611 13.121 1.00 63.02 129 SER A CA 1
ATOM 697 C C . SER A 1 95 ? 15.949 10.799 13.998 1.00 65.47 129 SER A C 1
ATOM 698 O O . SER A 1 95 ? 16.527 10.629 15.078 1.00 65.88 129 SER A O 1
ATOM 701 N N . ILE A 1 96 ? 15.624 12.011 13.546 1.00 64.82 130 ILE A N 1
ATOM 702 C CA . ILE A 1 96 ? 15.959 13.208 14.313 1.00 68.76 130 ILE A CA 1
ATOM 703 C C . ILE A 1 96 ? 15.205 13.216 15.636 1.00 70.22 130 ILE A C 1
ATOM 704 O O . ILE A 1 96 ? 15.775 13.502 16.695 1.00 76.17 130 ILE A O 1
ATOM 709 N N . ASP A 1 97 ? 13.909 12.904 15.595 1.00 70.28 131 ASP A N 1
ATOM 710 C CA . ASP A 1 97 ? 13.155 12.749 16.833 1.00 71.28 131 ASP A CA 1
ATOM 711 C C . ASP A 1 97 ? 13.708 11.611 17.677 1.00 75.20 131 ASP A C 1
ATOM 712 O O . ASP A 1 97 ? 13.639 11.660 18.910 1.00 73.14 131 ASP A O 1
ATOM 717 N N . ARG A 1 98 ? 14.264 10.581 17.036 1.00 72.55 132 ARG A N 1
ATOM 718 C CA . ARG A 1 98 ? 14.921 9.521 17.791 1.00 74.39 132 ARG A CA 1
ATOM 719 C C . ARG A 1 98 ? 16.221 10.003 18.417 1.00 74.84 132 ARG A C 1
ATOM 720 O O . ARG A 1 98 ? 16.614 9.507 19.479 1.00 74.70 132 ARG A O 1
ATOM 728 N N . TYR A 1 99 ? 16.902 10.960 17.786 1.00 73.32 133 TYR A N 1
ATOM 729 C CA . TYR A 1 99 ? 18.124 11.492 18.379 1.00 72.55 133 TYR A CA 1
ATOM 730 C C . TYR A 1 99 ? 17.813 12.311 19.624 1.00 76.41 133 TYR A C 1
ATOM 731 O O . TYR A 1 99 ? 18.475 12.161 20.658 1.00 82.66 133 TYR A O 1
ATOM 740 N N . THR A 1 100 ? 16.813 13.190 19.544 1.00 70.79 134 THR A N 1
ATOM 741 C CA . THR A 1 100 ? 16.526 14.064 20.674 1.00 74.84 134 THR A CA 1
ATOM 742 C C . THR A 1 100 ? 16.021 13.276 21.876 1.00 73.81 134 THR A C 1
ATOM 743 O O . THR A 1 100 ? 16.266 13.672 23.021 1.00 83.45 134 THR A O 1
ATOM 747 N N . ALA A 1 101 ? 15.341 12.151 21.642 1.00 74.49 135 ALA A N 1
ATOM 748 C CA . ALA A 1 101 ? 14.858 11.340 22.756 1.00 76.81 135 ALA A CA 1
ATOM 749 C C . ALA A 1 101 ? 16.008 10.654 23.480 1.00 76.81 135 ALA A C 1
ATOM 750 O O . ALA A 1 101 ? 15.979 10.505 24.707 1.00 82.26 135 ALA A O 1
ATOM 752 N N . VAL A 1 102 ? 17.029 10.233 22.739 1.00 76.95 136 VAL A N 1
ATOM 753 C CA . VAL A 1 102 ? 18.154 9.535 23.350 1.00 82.31 136 VAL A CA 1
ATOM 754 C C . VAL A 1 102 ? 19.136 10.524 23.967 1.00 82.04 136 VAL A C 1
ATOM 755 O O . VAL A 1 102 ? 19.554 10.367 25.120 1.00 81.48 136 VAL A O 1
ATOM 759 N N . ALA A 1 103 ? 19.501 11.568 23.224 1.00 77.79 137 ALA A N 1
ATOM 760 C CA . ALA A 1 103 ? 20.609 12.434 23.603 1.00 80.22 137 ALA A CA 1
ATOM 761 C C . ALA A 1 103 ? 20.209 13.605 24.491 1.00 87.12 137 ALA A C 1
ATOM 762 O O . ALA A 1 103 ? 21.094 14.243 25.073 1.00 87.55 137 ALA A O 1
ATOM 764 N N . MET A 1 104 ? 18.922 13.910 24.616 1.00 85.65 138 MET A N 1
ATOM 765 C CA . MET A 1 104 ? 18.517 15.099 25.348 1.00 91.36 138 MET A CA 1
ATOM 766 C C . MET A 1 104 ? 17.450 14.760 26.377 1.00 93.65 138 MET A C 1
ATOM 767 O O . MET A 1 104 ? 16.648 13.844 26.169 1.00 90.32 138 MET A O 1
ATOM 772 N N . PRO A 1 105 ? 17.425 15.482 27.515 1.00 104.46 139 PRO A N 1
ATOM 773 C CA . PRO A 1 105 ? 16.509 15.224 28.635 1.00 105.59 139 PRO A CA 1
ATOM 774 C C . PRO A 1 105 ? 15.042 15.103 28.221 1.00 104.65 139 PRO A C 1
ATOM 775 O O . PRO A 1 105 ? 14.317 16.097 28.261 1.00 106.02 139 PRO A O 1
ATOM 779 N N . THR A 1 110 ? 8.716 17.350 27.929 1.00 103.31 144 THR A N 1
ATOM 780 C CA . THR A 1 110 ? 7.590 18.233 28.208 1.00 111.55 144 THR A CA 1
ATOM 781 C C . THR A 1 110 ? 6.396 17.895 27.318 1.00 111.78 144 THR A C 1
ATOM 782 O O . THR A 1 110 ? 6.556 17.666 26.122 1.00 115.16 144 THR A O 1
ATOM 784 N N . ARG A 1 111 ? 5.198 17.868 27.907 1.00 112.87 145 ARG A N 1
ATOM 785 C CA . ARG A 1 111 ? 4.002 17.509 27.151 1.00 114.09 145 ARG A CA 1
ATOM 786 C C . ARG A 1 111 ? 3.581 18.596 26.170 1.00 118.73 145 ARG A C 1
ATOM 787 O O . ARG A 1 111 ? 2.846 18.305 25.221 1.00 119.01 145 ARG A O 1
ATOM 789 N N . TYR A 1 112 ? 4.024 19.834 26.375 1.00 121.59 146 TYR A N 1
ATOM 790 C CA . TYR A 1 112 ? 3.700 20.948 25.491 1.00 117.64 146 TYR A CA 1
ATOM 791 C C . TYR A 1 112 ? 4.829 21.280 24.526 1.00 108.31 146 TYR A C 1
ATOM 792 O O . TYR A 1 112 ? 4.573 21.530 23.344 1.00 100.71 146 TYR A O 1
ATOM 801 N N . SER A 1 113 ? 6.076 21.287 25.005 1.00 108.97 147 SER A N 1
ATOM 802 C CA . SER A 1 113 ? 7.206 21.602 24.138 1.00 104.01 147 SER A CA 1
ATOM 803 C C . SER A 1 113 ? 7.407 20.541 23.065 1.00 103.85 147 SER A C 1
ATOM 804 O O . SER A 1 113 ? 7.842 20.861 21.953 1.00 99.45 147 SER A O 1
ATOM 806 N N . SER A 1 114 ? 7.103 19.279 23.375 1.00 100.58 148 SER A N 1
ATOM 807 C CA . SER A 1 114 ? 7.325 18.214 22.404 1.00 97.98 148 SER A CA 1
ATOM 808 C C . SER A 1 114 ? 6.273 18.239 21.303 1.00 88.88 148 SER A C 1
ATOM 809 O O . SER A 1 114 ? 6.602 18.071 20.125 1.00 80.56 148 SER A O 1
ATOM 812 N N . LYS A 1 115 ? 5.003 18.446 21.667 1.00 92.05 149 LYS A N 1
ATOM 813 C CA . LYS A 1 115 ? 3.946 18.506 20.661 1.00 84.26 149 LYS A CA 1
ATOM 814 C C . LYS A 1 115 ? 4.192 19.638 19.673 1.00 88.93 149 LYS A C 1
ATOM 815 O O . LYS A 1 115 ? 3.943 19.488 18.470 1.00 93.01 149 LYS A O 1
ATOM 817 N N . ARG A 1 116 ? 4.688 20.778 20.160 1.00 87.49 150 ARG A N 1
ATOM 818 C CA . ARG A 1 116 ? 5.060 21.865 19.261 1.00 81.69 150 ARG A CA 1
ATOM 819 C C . ARG A 1 116 ? 6.223 21.474 18.359 1.00 80.21 150 ARG A C 1
ATOM 820 O O . ARG A 1 116 ? 6.317 21.964 17.230 1.00 82.46 150 ARG A O 1
ATOM 822 N N . ARG A 1 117 ? 7.111 20.595 18.831 1.00 78.36 151 ARG A N 1
ATOM 823 C CA . ARG A 1 117 ? 8.234 20.166 18.003 1.00 72.71 151 ARG A CA 1
ATOM 824 C C . ARG A 1 117 ? 7.780 19.202 16.916 1.00 79.91 151 ARG A C 1
ATOM 825 O O . ARG A 1 117 ? 8.310 19.226 15.799 1.00 80.42 151 ARG A O 1
ATOM 833 N N . VAL A 1 118 ? 6.797 18.350 17.218 1.00 81.56 152 VAL A N 1
ATOM 834 C CA . VAL A 1 118 ? 6.288 17.429 16.204 1.00 81.36 152 VAL A CA 1
ATOM 835 C C . VAL A 1 118 ? 5.564 18.196 15.104 1.00 80.65 152 VAL A C 1
ATOM 836 O O . VAL A 1 118 ? 5.709 17.888 13.915 1.00 78.73 152 VAL A O 1
ATOM 840 N N . THR A 1 119 ? 4.781 19.211 15.482 1.00 84.22 153 THR A N 1
ATOM 841 C CA . THR A 1 119 ? 4.057 20.004 14.492 1.00 78.54 153 THR A CA 1
ATOM 842 C C . THR A 1 119 ? 5.011 20.696 13.525 1.00 75.61 153 THR A C 1
ATOM 843 O O . THR A 1 119 ? 4.738 20.779 12.322 1.00 76.21 153 THR A O 1
ATOM 847 N N . VAL A 1 120 ? 6.141 21.193 14.030 1.00 73.65 154 VAL A N 1
ATOM 848 C CA . VAL A 1 120 ? 7.112 21.843 13.156 1.00 71.40 154 VAL A CA 1
ATOM 849 C C . VAL A 1 120 ? 7.787 20.821 12.246 1.00 67.73 154 VAL A C 1
ATOM 850 O O . VAL A 1 120 ? 8.007 21.079 11.057 1.00 61.81 154 VAL A O 1
ATOM 854 N N . MET A 1 121 ? 8.122 19.645 12.784 1.00 69.04 155 MET A N 1
ATOM 855 C CA . MET A 1 121 ? 8.784 18.630 11.972 1.00 68.64 155 MET A CA 1
ATOM 856 C C . MET A 1 121 ? 7.875 18.134 10.856 1.00 64.55 155 MET A C 1
ATOM 857 O O . MET A 1 121 ? 8.316 17.979 9.712 1.00 59.62 155 MET A O 1
ATOM 862 N N . ILE A 1 122 ? 6.602 17.886 11.166 1.00 67.34 156 ILE A N 1
ATOM 863 C CA . ILE A 1 122 ? 5.685 17.372 10.156 1.00 68.91 156 ILE A CA 1
ATOM 864 C C . ILE A 1 122 ? 5.469 18.403 9.059 1.00 69.08 156 ILE A C 1
ATOM 865 O O . ILE A 1 122 ? 5.484 18.072 7.867 1.00 70.31 156 ILE A O 1
ATOM 870 N N . SER A 1 123 ? 5.271 19.668 9.439 1.00 67.59 157 SER A N 1
ATOM 871 C CA . SER A 1 123 ? 5.081 20.719 8.446 1.00 66.91 157 SER A CA 1
ATOM 872 C C . SER A 1 123 ? 6.261 20.789 7.488 1.00 65.20 157 SER A C 1
ATOM 873 O O . SER A 1 123 ? 6.079 20.905 6.271 1.00 70.97 157 SER A O 1
ATOM 876 N N . ILE A 1 124 ? 7.481 20.701 8.019 1.00 63.38 158 ILE A N 1
ATOM 877 C CA . ILE A 1 124 ? 8.662 20.757 7.168 1.00 62.29 158 ILE A CA 1
ATOM 878 C C . ILE A 1 124 ? 8.684 19.577 6.207 1.00 66.42 158 ILE A C 1
ATOM 879 O O . ILE A 1 124 ? 9.069 19.717 5.042 1.00 76.92 158 ILE A O 1
ATOM 884 N N . VAL A 1 125 ? 8.260 18.399 6.670 1.00 61.58 159 VAL A N 1
ATOM 885 C CA . VAL A 1 125 ? 8.270 17.217 5.808 1.00 61.95 159 VAL A CA 1
ATOM 886 C C . VAL A 1 125 ? 7.403 17.448 4.578 1.00 58.47 159 VAL A C 1
ATOM 887 O O . VAL A 1 125 ? 7.847 17.270 3.437 1.00 64.62 159 VAL A O 1
ATOM 891 N N . TRP A 1 126 ? 6.156 17.865 4.792 1.00 55.67 160 TRP A N 1
ATOM 892 C CA . TRP A 1 126 ? 5.209 17.964 3.688 1.00 61.87 160 TRP A CA 1
ATOM 893 C C . TRP A 1 126 ? 5.414 19.222 2.854 1.00 68.14 160 TRP A C 1
ATOM 894 O O . TRP A 1 126 ? 5.155 19.201 1.645 1.00 72.46 160 TRP A O 1
ATOM 905 N N . VAL A 1 127 ? 5.874 20.317 3.463 1.00 67.95 161 VAL A N 1
ATOM 906 C CA . VAL A 1 127 ?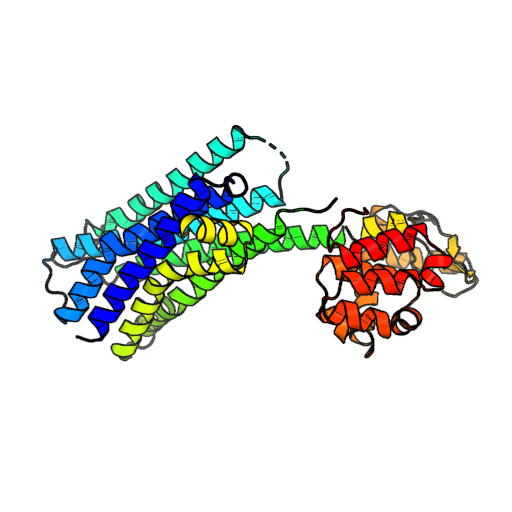 6.140 21.520 2.680 1.00 69.19 161 VAL A CA 1
ATOM 907 C C . VAL A 1 127 ? 7.379 21.323 1.823 1.00 65.64 161 VAL A C 1
ATOM 908 O O . VAL A 1 127 ? 7.447 21.799 0.684 1.00 71.00 161 VAL A O 1
ATOM 912 N N . LEU A 1 128 ? 8.370 20.607 2.346 1.00 57.34 162 LEU A N 1
ATOM 913 C CA . LEU A 1 128 ? 9.567 20.343 1.562 1.00 62.34 162 LEU A CA 1
ATOM 914 C C . LEU A 1 128 ? 9.274 19.375 0.424 1.00 64.44 162 LEU A C 1
ATOM 915 O O . LEU A 1 128 ? 9.756 19.565 -0.698 1.00 73.70 162 LEU A O 1
ATOM 920 N N . SER A 1 129 ? 8.481 18.334 0.691 1.00 62.39 163 SER A N 1
ATOM 921 C CA . SER A 1 129 ? 8.099 17.410 -0.371 1.00 64.81 163 SER A CA 1
ATOM 922 C C . SER A 1 129 ? 7.384 18.143 -1.499 1.00 65.90 163 SER A C 1
ATOM 923 O O . SER A 1 129 ? 7.634 17.874 -2.680 1.00 71.94 163 SER A O 1
ATOM 926 N N . PHE A 1 130 ? 6.497 19.078 -1.153 1.00 60.59 164 PHE A N 1
ATOM 927 C CA . PHE A 1 130 ? 5.825 19.887 -2.164 1.00 61.72 164 PHE A CA 1
ATOM 928 C C . PHE A 1 130 ? 6.833 20.691 -2.972 1.00 65.16 164 PHE A C 1
ATOM 929 O O . PHE A 1 130 ? 6.879 20.597 -4.203 1.00 65.92 164 PHE A O 1
ATOM 937 N N . THR A 1 131 ? 7.667 21.477 -2.285 1.00 60.91 165 THR A N 1
ATOM 938 C CA . THR A 1 131 ? 8.590 22.366 -2.984 1.00 68.08 165 THR A CA 1
ATOM 939 C C . THR A 1 131 ? 9.585 21.592 -3.836 1.00 67.06 165 THR A C 1
ATOM 940 O O . THR A 1 131 ? 10.068 22.114 -4.846 1.00 74.56 165 THR A O 1
ATOM 944 N N . ILE A 1 132 ? 9.898 20.352 -3.455 1.00 69.64 166 ILE A N 1
ATOM 945 C CA . ILE A 1 132 ? 10.825 19.548 -4.247 1.00 72.15 166 ILE A CA 1
ATOM 946 C C . ILE A 1 132 ? 10.150 19.043 -5.520 1.00 72.60 166 ILE A C 1
ATOM 947 O O . ILE A 1 132 ? 10.751 19.045 -6.601 1.00 74.34 166 ILE A O 1
ATOM 952 N N . SER A 1 133 ? 8.896 18.605 -5.414 1.00 66.08 167 SER A N 1
ATOM 953 C CA . SER A 1 133 ? 8.168 18.066 -6.554 1.00 69.77 167 SER A CA 1
ATOM 954 C C . SER A 1 133 ? 7.500 19.138 -7.404 1.00 70.97 167 SER A C 1
ATOM 955 O O . SER A 1 133 ? 7.132 18.860 -8.553 1.00 69.63 167 SER A O 1
ATOM 958 N N . CYS A 1 134 ? 7.324 20.345 -6.871 1.00 72.75 168 CYS A N 1
ATOM 959 C CA . CYS A 1 134 ? 6.648 21.393 -7.631 1.00 73.51 168 CYS A CA 1
ATOM 960 C C . CYS A 1 134 ? 7.347 21.747 -8.942 1.00 77.62 168 CYS A C 1
ATOM 961 O O . CYS A 1 134 ? 6.638 22.045 -9.918 1.00 81.68 168 CYS A O 1
ATOM 964 N N . PRO A 1 135 ? 8.683 21.755 -9.044 1.00 78.38 169 PRO A N 1
ATOM 965 C CA . PRO A 1 135 ? 9.296 22.005 -10.360 1.00 83.73 169 PRO A CA 1
ATOM 966 C C . PRO A 1 135 ? 8.894 21.001 -11.428 1.00 84.95 169 PRO A C 1
ATOM 967 O O . PRO A 1 135 ? 8.857 21.362 -12.611 1.00 84.19 169 PRO A O 1
ATOM 971 N N . LEU A 1 136 ? 8.584 19.755 -11.051 1.00 79.08 170 LEU A N 1
ATOM 972 C CA . LEU A 1 136 ? 8.270 18.731 -12.044 1.00 73.43 170 LEU A CA 1
ATOM 973 C C . LEU A 1 136 ? 7.035 19.090 -12.860 1.00 76.56 170 LEU A C 1
ATOM 974 O O . LEU A 1 136 ? 6.917 18.677 -14.020 1.00 77.86 170 LEU A O 1
ATOM 979 N N . LEU A 1 137 ? 6.108 19.856 -12.280 1.00 72.91 171 LEU A N 1
ATOM 980 C CA . LEU A 1 137 ? 4.945 20.322 -13.024 1.00 75.80 171 LEU A CA 1
ATOM 981 C C . LEU A 1 137 ? 5.311 21.339 -14.094 1.00 79.71 171 LEU A C 1
ATOM 982 O O . LEU A 1 137 ? 4.541 21.531 -15.041 1.00 84.88 171 LEU A O 1
ATOM 987 N N . PHE A 1 138 ? 6.460 21.995 -13.967 1.00 68.04 172 PHE A N 1
ATOM 988 C CA . PHE A 1 138 ? 6.795 23.074 -14.882 1.00 78.77 172 PHE A CA 1
ATOM 989 C C . PHE A 1 138 ? 8.096 22.777 -15.619 1.00 85.91 172 PHE A C 1
ATOM 990 O O . PHE A 1 138 ? 9.011 23.607 -15.641 1.00 88.20 172 PHE A O 1
ATOM 998 N N . GLY A 1 139 ? 8.179 21.592 -16.224 1.00 92.00 173 GLY A N 1
ATOM 999 C CA . GLY A 1 139 ? 9.333 21.223 -17.023 1.00 99.29 173 GLY A CA 1
ATOM 1000 C C . GLY A 1 139 ? 10.629 21.114 -16.255 1.00 105.40 173 GLY A C 1
ATOM 1001 O O . GLY A 1 139 ? 11.703 21.225 -16.853 1.00 109.34 173 GLY A O 1
ATOM 1002 N N . LEU A 1 140 ? 10.558 20.899 -14.940 1.00 100.46 174 LEU A N 1
ATOM 1003 C CA . LEU A 1 140 ? 11.734 20.873 -14.068 1.00 103.35 174 LEU A CA 1
ATOM 1004 C C . LEU A 1 140 ? 12.539 22.163 -14.183 1.00 110.64 174 LEU A C 1
ATOM 1005 O O . LEU A 1 140 ? 13.746 22.179 -13.930 1.00 113.38 174 LEU A O 1
ATOM 1010 N N . ASN A 1 141 ? 11.863 23.254 -14.556 1.00 127.08 175 ASN A N 1
ATOM 1011 C CA . ASN A 1 141 ? 12.511 24.539 -14.814 1.00 131.09 175 ASN A CA 1
ATOM 1012 C C . ASN A 1 141 ? 13.737 24.358 -15.706 1.00 135.52 175 ASN A C 1
ATOM 1013 O O . ASN A 1 141 ? 14.777 24.991 -15.516 1.00 141.49 175 ASN A O 1
ATOM 1018 N N . ASN A 1 142 ? 13.611 23.469 -16.686 1.00 138.51 176 ASN A N 1
ATOM 1019 C CA . ASN A 1 142 ? 14.702 23.139 -17.593 1.00 128.90 176 ASN A CA 1
ATOM 1020 C C . ASN A 1 142 ? 14.143 23.135 -19.012 1.00 130.29 176 ASN A C 1
ATOM 1021 O O . ASN A 1 142 ? 13.054 23.656 -19.280 1.00 128.25 176 ASN A O 1
ATOM 1023 N N . ALA A 1 143 ? 14.888 22.541 -19.940 1.00 131.35 177 ALA A N 1
ATOM 1024 C CA . ALA A 1 143 ? 14.518 22.512 -21.354 1.00 133.06 177 ALA A CA 1
ATOM 1025 C C . ALA A 1 143 ? 13.850 21.175 -21.665 1.00 139.43 177 ALA A C 1
ATOM 1026 O O . ALA A 1 143 ? 14.499 20.218 -22.087 1.00 134.42 177 ALA A O 1
ATOM 1028 N N . ASP A 1 144 ? 12.535 21.113 -21.456 1.00 139.56 178 ASP A N 1
ATOM 1029 C CA . ASP A 1 144 ? 11.738 19.985 -21.927 1.00 140.00 178 ASP A CA 1
ATOM 1030 C C . ASP A 1 144 ? 10.328 20.465 -22.235 1.00 139.46 178 ASP A C 1
ATOM 1031 O O . ASP A 1 144 ? 9.372 20.082 -21.554 1.00 142.64 178 ASP A O 1
ATOM 1033 N N . GLN A 1 145 ? 10.191 21.295 -23.270 1.00 143.02 179 GLN A N 1
ATOM 1034 C CA . GLN A 1 145 ? 8.987 22.105 -23.424 1.00 133.33 179 GLN A CA 1
ATOM 1035 C C . GLN A 1 145 ? 7.753 21.243 -23.675 1.00 128.51 179 GLN A C 1
ATOM 1036 O O . GLN A 1 145 ? 6.787 21.279 -22.902 1.00 124.40 179 GLN A O 1
ATOM 1038 N N . ASN A 1 146 ? 7.766 20.455 -24.749 1.00 126.77 180 ASN A N 1
ATOM 1039 C CA . ASN A 1 146 ? 6.565 19.780 -25.230 1.00 115.92 180 ASN A CA 1
ATOM 1040 C C . ASN A 1 146 ? 6.535 18.292 -24.886 1.00 111.57 180 ASN A C 1
ATOM 1041 O O . ASN A 1 146 ? 5.949 17.498 -25.625 1.00 103.18 180 ASN A O 1
ATOM 1043 N N . GLU A 1 147 ? 7.135 17.896 -23.764 1.00 104.62 181 GLU A N 1
ATOM 1044 C CA . GLU A 1 147 ? 7.136 16.494 -23.369 1.00 106.80 181 GLU A CA 1
ATOM 1045 C C . GLU A 1 147 ? 6.948 16.366 -21.867 1.00 100.72 181 GLU A C 1
ATOM 1046 O O . GLU A 1 147 ? 7.211 17.295 -21.099 1.00 102.83 181 GLU A O 1
ATOM 1052 N N . CYS A 1 148 ? 6.490 15.185 -21.461 1.00 85.77 182 CYS A N 1
ATOM 1053 C CA . CYS A 1 148 ? 6.326 14.886 -20.051 1.00 85.01 182 CYS A CA 1
ATOM 1054 C C . CYS A 1 148 ? 7.659 15.034 -19.325 1.00 85.25 182 CYS A C 1
ATOM 1055 O O . CYS A 1 148 ? 8.737 14.991 -19.927 1.00 87.66 182 CYS A O 1
ATOM 1058 N N . ILE A 1 149 ? 7.575 15.222 -18.009 1.00 86.69 183 ILE A N 1
ATOM 1059 C CA . ILE A 1 149 ? 8.782 15.505 -17.243 1.00 88.06 183 ILE A CA 1
ATOM 1060 C C . ILE A 1 149 ? 9.631 14.253 -17.070 1.00 90.76 183 ILE A C 1
ATOM 1061 O O . ILE A 1 149 ? 10.856 14.349 -16.944 1.00 89.70 183 ILE A O 1
ATOM 1066 N N . ILE A 1 150 ? 9.020 13.066 -17.078 1.00 86.05 184 ILE A N 1
ATOM 1067 C CA . ILE A 1 150 ? 9.808 11.848 -16.945 1.00 81.50 184 ILE A CA 1
ATOM 1068 C C . ILE A 1 150 ? 10.649 11.603 -18.187 1.00 77.44 184 ILE A C 1
ATOM 1069 O O . ILE A 1 150 ? 11.589 10.802 -18.148 1.00 77.18 184 ILE A O 1
ATOM 1074 N N . ALA A 1 151 ? 10.335 12.279 -19.291 1.00 80.23 185 ALA A N 1
ATOM 1075 C CA . ALA A 1 151 ? 11.162 12.234 -20.487 1.00 83.51 185 ALA A CA 1
ATOM 1076 C C . ALA A 1 151 ? 12.352 13.177 -20.411 1.00 83.75 185 ALA A C 1
ATOM 1077 O O . ALA A 1 151 ? 13.207 13.143 -21.301 1.00 89.61 185 ALA A O 1
ATOM 1079 N N . ASN A 1 152 ? 12.425 14.011 -19.384 1.00 87.95 186 ASN A N 1
ATOM 1080 C CA . ASN A 1 152 ? 13.545 14.931 -19.235 1.00 90.37 186 ASN A CA 1
ATOM 1081 C C . ASN A 1 152 ? 14.781 14.156 -18.795 1.00 93.04 186 ASN A C 1
ATOM 1082 O O . ASN A 1 152 ? 14.734 13.472 -17.765 1.00 90.82 186 ASN A O 1
ATOM 1087 N N . PRO A 1 153 ? 15.895 14.232 -19.527 1.00 95.07 187 PRO A N 1
ATOM 1088 C CA . PRO A 1 153 ? 17.095 13.486 -19.110 1.00 94.27 187 PRO A CA 1
ATOM 1089 C C . PRO A 1 153 ? 17.587 13.857 -17.721 1.00 93.98 187 PRO A C 1
ATOM 1090 O O . PRO A 1 153 ? 18.317 13.067 -17.109 1.00 94.56 187 PRO A O 1
ATOM 1094 N N . ALA A 1 154 ? 17.198 15.020 -17.198 1.00 89.90 188 ALA A N 1
ATOM 1095 C CA . ALA A 1 154 ? 17.621 15.462 -15.877 1.00 87.20 188 ALA A CA 1
ATOM 1096 C C . ALA A 1 154 ? 16.681 15.017 -14.764 1.00 83.84 188 ALA A C 1
ATOM 1097 O O . ALA A 1 154 ? 16.983 15.253 -13.591 1.00 75.80 188 ALA A O 1
ATOM 1099 N N . PHE A 1 155 ? 15.554 14.386 -15.094 1.00 80.92 189 PHE A N 1
ATOM 1100 C CA . PHE A 1 155 ? 14.640 13.936 -14.051 1.00 78.27 189 PHE A CA 1
ATOM 1101 C C . PHE A 1 155 ? 15.276 12.851 -13.193 1.00 80.35 189 PHE A C 1
ATOM 1102 O O . PHE A 1 155 ? 15.128 12.856 -11.964 1.00 75.11 189 PHE A O 1
ATOM 1110 N N . VAL A 1 156 ? 15.990 11.913 -13.820 1.00 82.64 190 VAL A N 1
ATOM 1111 C CA . VAL A 1 156 ? 16.608 10.825 -13.066 1.00 79.80 190 VAL A CA 1
ATOM 1112 C C . VAL A 1 156 ? 17.619 11.375 -12.070 1.00 73.96 190 VAL A C 1
ATOM 1113 O O . VAL A 1 156 ? 17.647 10.963 -10.905 1.00 69.81 190 VAL A O 1
ATOM 1117 N N . VAL A 1 157 ? 18.449 12.327 -12.502 1.00 74.89 191 VAL A N 1
ATOM 1118 C CA . VAL A 1 157 ? 19.440 12.910 -11.603 1.00 69.99 191 VAL A CA 1
ATOM 1119 C C . VAL A 1 157 ? 18.756 13.666 -10.472 1.00 71.73 191 VAL A C 1
ATOM 1120 O O . VAL A 1 157 ? 19.167 13.580 -9.308 1.00 74.22 191 VAL A O 1
ATOM 1124 N N . TYR A 1 158 ? 17.698 14.409 -10.792 1.00 73.30 192 TYR A N 1
ATOM 1125 C CA . TYR A 1 158 ? 17.008 15.209 -9.786 1.00 69.49 192 TYR A CA 1
ATOM 1126 C C . TYR A 1 158 ? 16.386 14.323 -8.714 1.00 69.05 192 TYR A C 1
ATOM 1127 O O . TYR A 1 158 ? 16.743 14.407 -7.534 1.00 70.50 192 TYR A O 1
ATOM 1136 N N . SER A 1 159 ? 15.457 13.449 -9.114 1.00 72.61 193 SER A N 1
ATOM 1137 C CA . SER A 1 159 ? 14.715 12.654 -8.139 1.00 77.34 193 SER A CA 1
ATOM 1138 C C . SER A 1 159 ? 15.615 11.681 -7.386 1.00 75.22 193 SER A C 1
ATOM 1139 O O . SER A 1 159 ? 15.294 11.286 -6.260 1.00 76.80 193 SER A O 1
ATOM 1142 N N . SER A 1 160 ? 16.739 11.283 -7.980 1.00 71.25 194 SER A N 1
ATOM 1143 C CA . SER A 1 160 ? 17.664 10.407 -7.271 1.00 72.26 194 SER A CA 1
ATOM 1144 C C . SER A 1 160 ? 18.401 11.166 -6.177 1.00 76.18 194 SER A C 1
ATOM 1145 O O . SER A 1 160 ? 18.423 10.741 -5.014 1.00 72.02 194 SER A O 1
ATOM 1148 N N . ILE A 1 161 ? 19.005 12.300 -6.530 1.00 77.08 195 ILE A N 1
ATOM 1149 C CA . ILE A 1 161 ? 19.847 13.021 -5.580 1.00 70.51 195 ILE A CA 1
ATOM 1150 C C . ILE A 1 161 ? 18.988 13.748 -4.552 1.00 66.52 195 ILE A C 1
ATOM 1151 O O . ILE A 1 161 ? 19.129 13.541 -3.341 1.00 74.63 195 ILE A O 1
ATOM 1156 N N . VAL A 1 162 ? 18.073 14.597 -5.019 1.00 62.66 196 VAL A N 1
ATOM 1157 C CA . VAL A 1 162 ? 17.332 15.463 -4.105 1.00 67.97 196 VAL A CA 1
ATOM 1158 C C . VAL A 1 162 ? 16.343 14.656 -3.269 1.00 67.07 196 VAL A C 1
ATOM 1159 O O . VAL A 1 162 ? 16.268 14.814 -2.046 1.00 61.49 196 VAL A O 1
ATOM 1163 N N . SER A 1 163 ? 15.571 13.778 -3.911 1.00 68.31 197 SER A N 1
ATOM 1164 C CA . SER A 1 163 ? 14.505 13.073 -3.211 1.00 64.29 197 SER A CA 1
ATOM 1165 C C . SER A 1 163 ? 14.986 11.839 -2.460 1.00 64.86 197 SER A C 1
ATOM 1166 O O . SER A 1 163 ? 14.304 11.401 -1.528 1.00 71.84 197 SER A O 1
ATOM 1169 N N . PHE A 1 164 ? 16.134 11.265 -2.824 1.00 56.65 198 PHE A N 1
ATOM 1170 C CA . PHE A 1 164 ? 16.563 10.006 -2.225 1.00 61.84 198 PHE A CA 1
ATOM 1171 C C . PHE A 1 164 ? 17.951 10.080 -1.597 1.00 66.94 198 PHE A C 1
ATOM 1172 O O . PHE A 1 164 ? 18.076 9.853 -0.391 1.00 63.30 198 PHE A O 1
ATOM 1180 N N . TYR A 1 165 ? 18.996 10.380 -2.373 1.00 67.17 199 TYR A N 1
ATOM 1181 C CA . TYR A 1 165 ? 20.356 10.230 -1.861 1.00 67.05 199 TYR A CA 1
ATOM 1182 C C . TYR A 1 165 ? 20.656 11.224 -0.746 1.00 67.17 199 TYR A C 1
ATOM 1183 O O . TYR A 1 165 ? 21.379 10.897 0.202 1.00 60.26 199 TYR A O 1
ATOM 1192 N N . VAL A 1 166 ? 20.116 12.435 -0.831 1.00 65.74 200 VAL A N 1
ATOM 1193 C CA . VAL A 1 166 ? 20.375 13.434 0.206 1.00 71.58 200 VAL A CA 1
ATOM 1194 C C . VAL A 1 166 ? 19.616 13.076 1.483 1.00 70.25 200 VAL A C 1
ATOM 1195 O O . VAL A 1 166 ? 20.203 13.156 2.571 1.00 66.48 200 VAL A O 1
ATOM 1199 N N . PRO A 1 167 ? 18.333 12.691 1.432 1.00 68.63 201 PRO A N 1
ATOM 1200 C CA . PRO A 1 167 ? 17.717 12.147 2.655 1.00 67.01 201 PRO A CA 1
ATOM 1201 C C . PRO A 1 167 ? 18.416 10.898 3.166 1.00 63.12 201 PRO A C 1
ATOM 1202 O O . PRO A 1 167 ? 18.541 10.711 4.383 1.00 64.72 201 PRO A O 1
ATOM 1206 N N . PHE A 1 168 ? 18.884 10.041 2.258 1.00 56.10 202 PHE A N 1
ATOM 1207 C CA . PHE A 1 168 ? 19.593 8.829 2.655 1.00 63.87 202 PHE A CA 1
ATOM 1208 C C . PHE A 1 168 ? 20.816 9.156 3.509 1.00 70.36 202 PHE A C 1
ATOM 1209 O O . PHE A 1 168 ? 20.977 8.621 4.613 1.00 72.54 202 PHE A O 1
ATOM 1217 N N . ILE A 1 169 ? 21.692 10.031 3.011 1.00 69.89 203 ILE A N 1
ATOM 1218 C CA . ILE A 1 169 ? 22.931 10.333 3.726 1.00 70.07 203 ILE A CA 1
ATOM 1219 C C . ILE A 1 169 ? 22.628 10.977 5.074 1.00 68.51 203 ILE A C 1
ATOM 1220 O O . ILE A 1 169 ? 23.185 10.584 6.106 1.00 61.96 203 ILE A O 1
ATOM 1225 N N . VAL A 1 170 ? 21.738 11.974 5.082 1.00 68.09 204 VAL A N 1
ATOM 1226 C CA . VAL A 1 170 ? 21.439 12.706 6.313 1.00 64.98 204 VAL A CA 1
ATOM 1227 C C . VAL A 1 170 ? 20.881 11.767 7.375 1.00 65.55 204 VAL A C 1
ATOM 1228 O O . VAL A 1 170 ? 21.332 11.764 8.527 1.00 66.60 204 VAL A O 1
ATOM 1232 N N . THR A 1 171 ? 19.886 10.960 7.005 1.00 66.29 205 THR A N 1
ATOM 1233 C CA . THR A 1 171 ? 19.340 9.991 7.947 1.00 66.07 205 THR A CA 1
ATOM 1234 C C . THR A 1 171 ? 20.407 9.003 8.395 1.00 73.22 205 THR A C 1
ATOM 1235 O O . THR A 1 171 ? 20.450 8.611 9.567 1.00 73.97 205 THR A O 1
ATOM 1239 N N . LEU A 1 172 ? 21.282 8.594 7.476 1.00 71.22 206 LEU A N 1
ATOM 1240 C CA . LEU A 1 172 ? 22.343 7.663 7.839 1.00 69.37 206 LEU A CA 1
ATOM 1241 C C . LEU A 1 172 ? 23.325 8.302 8.810 1.00 67.69 206 LEU A C 1
ATOM 1242 O O . LEU A 1 172 ? 23.847 7.629 9.705 1.00 63.83 206 LEU A O 1
ATOM 1247 N N . LEU A 1 173 ? 23.592 9.597 8.647 1.00 71.05 207 LEU A N 1
ATOM 1248 C CA . LEU A 1 173 ? 24.489 10.279 9.572 1.00 68.27 207 LEU A CA 1
ATOM 1249 C C . LEU A 1 173 ? 23.856 10.418 10.949 1.00 68.21 207 LEU A C 1
ATOM 1250 O O . LEU A 1 173 ? 24.552 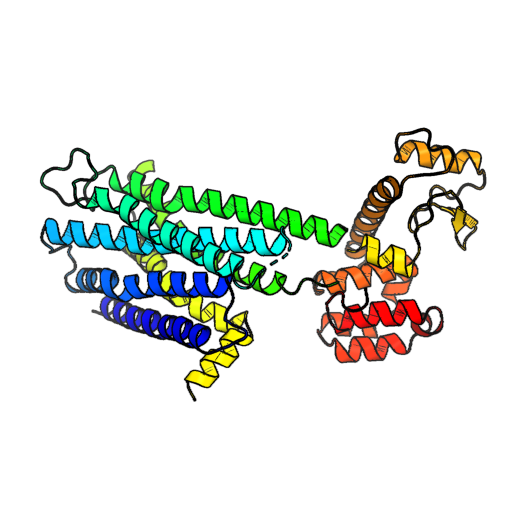10.352 11.967 1.00 66.32 207 LEU A O 1
ATOM 1255 N N . VAL A 1 174 ? 22.536 10.604 11.000 1.00 65.76 208 VAL A N 1
ATOM 1256 C CA . VAL A 1 174 ? 21.850 10.728 12.283 1.00 70.01 208 VAL A CA 1
ATOM 1257 C C . VAL A 1 174 ? 21.897 9.408 13.042 1.00 72.90 208 VAL A C 1
ATOM 1258 O O . VAL A 1 174 ? 22.211 9.371 14.237 1.00 72.29 208 VAL A O 1
ATOM 1262 N N . TYR A 1 175 ? 21.584 8.304 12.360 1.00 67.17 209 TYR A N 1
ATOM 1263 C CA . TYR A 1 175 ? 21.578 7.010 13.032 1.00 62.85 209 TYR A CA 1
ATOM 1264 C C . TYR A 1 175 ? 22.975 6.598 13.468 1.00 67.38 209 TYR A C 1
ATOM 1265 O O . TYR A 1 175 ? 23.130 5.942 14.504 1.00 76.08 209 TYR A O 1
ATOM 1274 N N . ILE A 1 176 ? 24.002 6.972 12.702 1.00 65.59 210 ILE A N 1
ATOM 1275 C CA . ILE A 1 176 ? 25.373 6.731 13.144 1.00 66.53 210 ILE A CA 1
ATOM 1276 C C . ILE A 1 176 ? 25.669 7.536 14.402 1.00 68.90 210 ILE A C 1
ATOM 1277 O O . ILE A 1 176 ? 26.296 7.036 15.343 1.00 66.82 210 ILE A O 1
ATOM 1282 N N . LYS A 1 177 ? 25.221 8.797 14.439 1.00 68.09 211 LYS A N 1
ATOM 1283 C CA . LYS A 1 177 ? 25.368 9.607 15.645 1.00 72.77 211 LYS A CA 1
ATOM 1284 C C . LYS A 1 177 ? 24.551 9.044 16.798 1.00 75.75 211 LYS A C 1
ATOM 1285 O O . LYS A 1 177 ? 24.918 9.225 17.965 1.00 75.16 211 LYS A O 1
ATOM 1289 N N . ILE A 1 178 ? 23.444 8.363 16.492 1.00 76.82 212 ILE A N 1
ATOM 1290 C CA . ILE A 1 178 ? 22.634 7.738 17.534 1.00 75.49 212 ILE A CA 1
ATOM 1291 C C . ILE A 1 178 ? 23.351 6.523 18.110 1.00 78.85 212 ILE A C 1
ATOM 1292 O O . ILE A 1 178 ? 23.426 6.348 19.332 1.00 81.23 212 ILE A O 1
ATOM 1297 N N . TYR A 1 179 ? 23.890 5.666 17.237 1.00 80.40 213 TYR A N 1
ATOM 1298 C CA . TYR A 1 179 ? 24.609 4.484 17.706 1.00 74.91 213 TYR A CA 1
ATOM 1299 C C . TYR A 1 179 ? 25.796 4.871 18.580 1.00 76.60 213 TYR A C 1
ATOM 1300 O O . TYR A 1 179 ? 26.091 4.197 19.574 1.00 75.58 213 TYR A O 1
ATOM 1309 N N . ILE A 1 180 ? 26.491 5.955 18.226 1.00 79.22 214 ILE A N 1
ATOM 1310 C CA . ILE A 1 180 ? 27.667 6.368 18.988 1.00 79.71 214 ILE A CA 1
ATOM 1311 C C . ILE A 1 180 ? 27.278 6.769 20.407 1.00 82.99 214 ILE A C 1
ATOM 1312 O O . ILE A 1 180 ? 27.993 6.468 21.373 1.00 77.18 214 ILE A O 1
ATOM 1317 N N . VAL A 1 181 ? 26.138 7.447 20.558 1.00 80.48 215 VAL A N 1
ATOM 1318 C CA . VAL A 1 181 ? 25.693 7.866 21.883 1.00 80.01 215 VAL A CA 1
ATOM 1319 C C . VAL A 1 181 ? 25.303 6.658 22.722 1.00 86.31 215 VAL A C 1
ATOM 1320 O O . VAL A 1 181 ? 25.668 6.557 23.900 1.00 89.76 215 VAL A O 1
ATOM 1324 N N . LEU A 1 182 ? 24.556 5.722 22.131 1.00 88.27 216 LEU A N 1
ATOM 1325 C CA . LEU A 1 182 ? 24.129 4.539 22.870 1.00 81.42 216 LEU A CA 1
ATOM 1326 C C . LEU A 1 182 ? 25.314 3.682 23.294 1.00 84.21 216 LEU A C 1
ATOM 1327 O O . LEU A 1 182 ? 25.268 3.046 24.353 1.00 81.69 216 LEU A O 1
ATOM 1332 N N . ARG A 1 183 ? 26.382 3.651 22.492 1.00 81.94 217 ARG A N 1
ATOM 1333 C CA . ARG A 1 183 ? 27.561 2.877 22.871 1.00 83.41 217 ARG A CA 1
ATOM 1334 C C . ARG A 1 183 ? 28.345 3.556 23.985 1.00 85.61 217 ARG A C 1
ATOM 1335 O O . ARG A 1 183 ? 28.952 2.873 24.816 1.00 80.30 217 ARG A O 1
ATOM 1337 N N . ARG A 1 184 ? 28.347 4.891 24.021 1.00 77.47 218 ARG A N 1
ATOM 1338 C CA . ARG A 1 184 ? 28.948 5.589 25.152 1.00 79.95 218 ARG A CA 1
ATOM 1339 C C . ARG A 1 184 ? 28.170 5.328 26.435 1.00 82.04 218 ARG A C 1
ATOM 1340 O O . ARG A 1 184 ? 28.765 5.243 27.517 1.00 84.60 218 ARG A O 1
ATOM 1342 N N . ARG A 1 185 ? 26.847 5.179 26.326 1.00 85.99 219 ARG A N 1
ATOM 1343 C CA . ARG A 1 185 ? 26.016 4.885 27.490 1.00 84.46 219 ARG A CA 1
ATOM 1344 C C . ARG A 1 185 ? 26.340 3.511 28.066 1.00 86.08 219 ARG A C 1
ATOM 1345 O O . ARG A 1 185 ? 26.501 3.361 29.283 1.00 90.06 219 ARG A O 1
ATOM 1353 N N . ARG A 1 186 ? 26.443 2.493 27.205 1.00 85.93 220 ARG A N 1
ATOM 1354 C CA . ARG A 1 186 ? 26.753 1.145 27.680 1.00 92.53 220 ARG A CA 1
ATOM 1355 C C . ARG A 1 186 ? 28.118 1.092 28.355 1.00 98.18 220 ARG A C 1
ATOM 1356 O O . ARG A 1 186 ? 28.296 0.384 29.353 1.00 99.06 220 ARG A O 1
ATOM 1364 N N . LYS A 1 187 ? 29.096 1.832 27.826 1.00 87.90 221 LYS A N 1
ATOM 1365 C CA . LYS A 1 187 ? 30.396 1.903 28.485 1.00 91.01 221 LYS A CA 1
ATOM 1366 C C . LYS A 1 187 ? 30.311 2.643 29.815 1.00 92.81 221 LYS A C 1
ATOM 1367 O O . LYS A 1 187 ? 31.080 2.348 30.738 1.00 97.14 221 LYS A O 1
ATOM 1369 N N . ARG A 1 188 ? 29.386 3.599 29.935 1.00 89.90 222 ARG A N 1
ATOM 1370 C CA . ARG A 1 188 ? 29.220 4.328 31.190 1.00 91.86 222 ARG A CA 1
ATOM 1371 C C . ARG A 1 188 ? 28.375 3.544 32.190 1.00 96.10 222 ARG A C 1
ATOM 1372 O O . ARG A 1 188 ? 28.677 3.536 33.390 1.00 100.34 222 ARG A O 1
ATOM 1374 N N . ASN A 1 189 ? 27.322 2.874 31.712 1.00 85.72 1002 ASN A N 1
ATOM 1375 C CA . ASN A 1 189 ? 26.456 2.104 32.601 1.00 78.54 1002 ASN A CA 1
ATOM 1376 C C . ASN A 1 189 ? 27.206 0.951 33.259 1.00 74.17 1002 ASN A C 1
ATOM 1377 O O . ASN A 1 189 ? 26.974 0.646 34.435 1.00 77.99 1002 ASN A O 1
ATOM 1382 N N . ILE A 1 190 ? 28.104 0.295 32.520 1.00 69.88 1003 ILE A N 1
ATOM 1383 C CA . ILE A 1 190 ? 28.844 -0.824 33.094 1.00 75.25 1003 ILE A CA 1
ATOM 1384 C C . ILE A 1 190 ? 29.846 -0.336 34.137 1.00 79.70 1003 ILE A C 1
ATOM 1385 O O . ILE A 1 190 ? 30.117 -1.035 35.121 1.00 81.90 1003 ILE A O 1
ATOM 1390 N N . PHE A 1 191 ? 30.403 0.862 33.954 1.00 72.73 1004 PHE A N 1
ATOM 1391 C CA . PHE A 1 191 ? 31.300 1.419 34.961 1.00 72.86 1004 PHE A CA 1
ATOM 1392 C C . PHE A 1 191 ? 30.561 1.658 36.271 1.00 75.78 1004 PHE A C 1
ATOM 1393 O O . PHE A 1 191 ? 31.045 1.293 37.349 1.00 75.51 1004 PHE A O 1
ATOM 1401 N N . GLU A 1 192 ? 29.376 2.270 36.194 1.00 75.34 1005 GLU A N 1
ATOM 1402 C CA . GLU A 1 192 ? 28.576 2.488 37.395 1.00 80.23 1005 GLU A CA 1
ATOM 1403 C C . GLU A 1 192 ? 28.115 1.169 38.000 1.00 86.02 1005 GLU A C 1
ATOM 1404 O O . GLU A 1 192 ? 28.046 1.030 39.227 1.00 90.45 1005 GLU A O 1
ATOM 1410 N N . MET A 1 193 ? 27.798 0.187 37.153 1.00 78.13 1006 MET A N 1
ATOM 1411 C CA . MET A 1 193 ? 27.337 -1.104 37.657 1.00 72.09 1006 MET A CA 1
ATOM 1412 C C . MET A 1 193 ? 28.381 -1.755 38.553 1.00 75.65 1006 MET A C 1
ATOM 1413 O O . MET A 1 193 ? 28.038 -2.402 39.549 1.00 76.42 1006 MET A O 1
ATOM 1418 N N . LEU A 1 194 ? 29.660 -1.591 38.223 1.00 74.32 1007 LEU A N 1
ATOM 1419 C CA . LEU A 1 194 ? 30.716 -2.231 38.992 1.00 72.19 1007 LEU A CA 1
ATOM 1420 C C . LEU A 1 194 ? 31.310 -1.346 40.078 1.00 77.91 1007 LEU A C 1
ATOM 1421 O O . LEU A 1 194 ? 31.846 -1.881 41.054 1.00 81.18 1007 LEU A O 1
ATOM 1426 N N . ARG A 1 195 ? 31.232 -0.018 39.954 1.00 81.15 1008 ARG A N 1
ATOM 1427 C CA . ARG A 1 195 ? 31.610 0.793 41.106 1.00 79.83 1008 ARG A CA 1
ATOM 1428 C C . ARG A 1 195 ? 30.583 0.693 42.224 1.00 79.95 1008 ARG A C 1
ATOM 1429 O O . ARG A 1 195 ? 30.878 1.089 43.357 1.00 82.62 1008 ARG A O 1
ATOM 1437 N N . ILE A 1 196 ? 29.394 0.171 41.926 1.00 74.25 1009 ILE A N 1
ATOM 1438 C CA . ILE A 1 196 ? 28.416 -0.151 42.956 1.00 75.30 1009 ILE A CA 1
ATOM 1439 C C . ILE A 1 196 ? 28.680 -1.535 43.536 1.00 78.79 1009 ILE A C 1
ATOM 1440 O O . ILE A 1 196 ? 28.534 -1.752 44.743 1.00 85.17 1009 ILE A O 1
ATOM 1445 N N . ASP A 1 197 ? 29.079 -2.490 42.694 1.00 72.06 1010 ASP A N 1
ATOM 1446 C CA . ASP A 1 197 ? 29.286 -3.870 43.127 1.00 72.56 1010 ASP A CA 1
ATOM 1447 C C . ASP A 1 197 ? 30.708 -4.106 43.629 1.00 75.95 1010 ASP A C 1
ATOM 1448 O O . ASP A 1 197 ? 30.908 -4.550 44.763 1.00 79.91 1010 ASP A O 1
ATOM 1453 N N . GLU A 1 198 ? 31.702 -3.824 42.788 1.00 76.16 1011 GLU A N 1
ATOM 1454 C CA . GLU A 1 198 ? 33.088 -4.089 43.149 1.00 80.16 1011 GLU A CA 1
ATOM 1455 C C . GLU A 1 198 ? 33.663 -2.965 44.003 1.00 86.62 1011 GLU A C 1
ATOM 1456 O O . GLU A 1 198 ? 34.212 -3.213 45.081 1.00 98.58 1011 GLU A O 1
ATOM 1462 N N . GLY A 1 199 ? 33.549 -1.725 43.534 1.00 83.15 1012 GLY A N 1
ATOM 1463 C CA . GLY A 1 199 ? 34.064 -0.590 44.272 1.00 80.42 1012 GLY A CA 1
ATOM 1464 C C . GLY A 1 199 ? 35.145 0.176 43.536 1.00 76.41 1012 GLY A C 1
ATOM 1465 O O . GLY A 1 199 ? 36.026 -0.422 42.909 1.00 75.35 1012 GLY A O 1
ATOM 1466 N N . LEU A 1 200 ? 35.090 1.505 43.610 1.00 72.47 1013 LEU A N 1
ATOM 1467 C CA . LEU A 1 200 ? 36.059 2.381 42.960 1.00 75.06 1013 LEU A CA 1
ATOM 1468 C C . LEU A 1 200 ? 37.076 2.842 43.998 1.00 85.43 1013 LEU A C 1
ATOM 1469 O O . LEU A 1 200 ? 36.730 3.569 44.935 1.00 92.30 1013 LEU A O 1
ATOM 1474 N N . ARG A 1 201 ? 38.324 2.416 43.830 1.00 82.30 1014 ARG A N 1
ATOM 1475 C CA . ARG A 1 201 ? 39.431 2.846 44.673 1.00 87.70 1014 ARG A CA 1
ATOM 1476 C C . ARG A 1 201 ? 40.374 3.720 43.858 1.00 91.11 1014 ARG A C 1
ATOM 1477 O O . ARG A 1 201 ? 40.854 3.301 42.800 1.00 93.58 1014 ARG A O 1
ATOM 1485 N N . LEU A 1 202 ? 40.648 4.926 44.357 1.00 92.65 1015 LEU A N 1
ATOM 1486 C CA . LEU A 1 202 ? 41.453 5.897 43.627 1.00 98.42 1015 LEU A CA 1
ATOM 1487 C C . LEU A 1 202 ? 42.928 5.886 44.013 1.00 100.85 1015 LEU A C 1
ATOM 1488 O O . LEU A 1 202 ? 43.750 6.434 43.268 1.00 98.40 1015 LEU A O 1
ATOM 1493 N N . LYS A 1 203 ? 43.285 5.285 45.145 1.00 105.59 1016 LYS A N 1
ATOM 1494 C CA . LYS A 1 203 ? 44.673 5.127 45.549 1.00 101.07 1016 LYS A CA 1
ATOM 1495 C C . LYS A 1 203 ? 45.057 3.654 45.506 1.00 97.42 1016 LYS A C 1
ATOM 1496 O O . LYS A 1 203 ? 44.204 2.765 45.581 1.00 93.98 1016 LYS A O 1
ATOM 1498 N N . ILE A 1 204 ? 46.361 3.401 45.382 1.00 93.92 1017 ILE A N 1
ATOM 1499 C CA . ILE A 1 204 ? 46.835 2.030 45.257 1.00 95.27 1017 ILE A CA 1
ATOM 1500 C C . ILE A 1 204 ? 46.498 1.247 46.517 1.00 93.58 1017 ILE A C 1
ATOM 1501 O O . ILE A 1 204 ? 46.630 1.745 47.643 1.00 98.49 1017 ILE A O 1
ATOM 1506 N N . TYR A 1 205 ? 46.040 0.013 46.328 1.00 96.96 1018 TYR A N 1
ATOM 1507 C CA . TYR A 1 205 ? 45.693 -0.867 47.432 1.00 100.96 1018 TYR A CA 1
ATOM 1508 C C . TYR A 1 205 ? 45.961 -2.303 47.006 1.00 113.96 1018 TYR A C 1
ATOM 1509 O O . TYR A 1 205 ? 46.224 -2.587 45.835 1.00 121.07 1018 TYR A O 1
ATOM 1518 N N . LYS A 1 206 ? 45.882 -3.212 47.972 1.00 112.29 1019 LYS A N 1
ATOM 1519 C CA . LYS A 1 206 ? 46.124 -4.629 47.736 1.00 114.49 1019 LYS A CA 1
ATOM 1520 C C . LYS A 1 206 ? 44.796 -5.365 47.616 1.00 112.47 1019 LYS A C 1
ATOM 1521 O O . LYS A 1 206 ? 43.893 -5.162 48.435 1.00 114.99 1019 LYS A O 1
ATOM 1523 N N . ASP A 1 207 ? 44.677 -6.212 46.597 1.00 112.39 1020 ASP A N 1
ATOM 1524 C CA . ASP A 1 207 ? 43.491 -7.038 46.453 1.00 108.38 1020 ASP A CA 1
ATOM 1525 C C . ASP A 1 207 ? 43.556 -8.206 47.436 1.00 111.34 1020 ASP A C 1
ATOM 1526 O O . ASP A 1 207 ? 44.475 -8.316 48.253 1.00 111.64 1020 ASP A O 1
ATOM 1531 N N . THR A 1 208 ? 42.571 -9.101 47.357 1.00 111.86 1021 THR A N 1
ATOM 1532 C CA . THR A 1 208 ? 42.498 -10.201 48.311 1.00 111.37 1021 THR A CA 1
ATOM 1533 C C . THR A 1 208 ? 43.592 -11.242 48.108 1.00 113.87 1021 THR A C 1
ATOM 1534 O O . THR A 1 208 ? 43.713 -12.150 48.936 1.00 122.97 1021 THR A O 1
ATOM 1538 N N . GLU A 1 209 ? 44.388 -11.136 47.045 1.00 109.65 1022 GLU A N 1
ATOM 1539 C CA . GLU A 1 209 ? 45.477 -12.070 46.790 1.00 109.91 1022 GLU A CA 1
ATOM 1540 C C . GLU A 1 209 ? 46.850 -11.447 47.014 1.00 110.30 1022 GLU A C 1
ATOM 1541 O O . GLU A 1 209 ? 47.866 -12.107 46.769 1.00 114.91 1022 GLU A O 1
ATOM 1543 N N . GLY A 1 210 ? 46.907 -10.195 47.471 1.00 108.89 1023 GLY A N 1
ATOM 1544 C CA . GLY A 1 210 ? 48.156 -9.536 47.793 1.00 110.44 1023 GLY A CA 1
ATOM 1545 C C . GLY A 1 210 ? 48.709 -8.632 46.710 1.00 113.05 1023 GLY A C 1
ATOM 1546 O O . GLY A 1 210 ? 49.639 -7.862 46.986 1.00 112.39 1023 GLY A O 1
ATOM 1547 N N . TYR A 1 211 ? 48.174 -8.700 45.495 1.00 108.30 1024 TYR A N 1
ATOM 1548 C CA . TYR A 1 211 ? 48.663 -7.880 44.398 1.00 113.34 1024 TYR A CA 1
ATOM 1549 C C . TYR A 1 211 ? 48.186 -6.439 44.545 1.00 111.52 1024 TYR A C 1
ATOM 1550 O O . TYR A 1 211 ? 47.084 -6.173 45.033 1.00 110.91 1024 TYR A O 1
ATOM 1559 N N . TYR A 1 212 ? 49.029 -5.504 44.113 1.00 117.71 1025 TYR A N 1
ATOM 1560 C CA . TYR A 1 212 ? 48.682 -4.087 44.152 1.00 110.35 1025 TYR A CA 1
ATOM 1561 C C . TYR A 1 212 ? 47.758 -3.760 42.985 1.00 104.43 1025 TYR A C 1
ATOM 1562 O O . TYR A 1 212 ? 48.115 -3.979 41.822 1.00 101.17 1025 TYR A O 1
ATOM 1571 N N . THR A 1 213 ? 46.569 -3.247 43.288 1.00 104.70 1026 THR A N 1
ATOM 1572 C CA . THR A 1 213 ? 45.596 -2.892 42.268 1.00 105.81 1026 THR A CA 1
ATOM 1573 C C . THR A 1 213 ? 45.108 -1.467 42.499 1.00 102.55 1026 THR A C 1
ATOM 1574 O O . THR A 1 213 ? 45.449 -0.819 43.493 1.00 98.86 1026 THR A O 1
ATOM 1578 N N . ILE A 1 214 ? 44.296 -0.982 41.560 1.00 99.57 1027 ILE A N 1
ATOM 1579 C CA . ILE A 1 214 ? 43.734 0.361 41.638 1.00 94.27 1027 ILE A CA 1
ATOM 1580 C C . ILE A 1 214 ? 42.483 0.419 40.770 1.00 89.78 1027 ILE A C 1
ATOM 1581 O O . ILE A 1 214 ? 42.233 -0.483 39.962 1.00 86.52 1027 ILE A O 1
ATOM 1586 N N . GLY A 1 215 ? 41.681 1.469 40.938 1.00 90.15 1028 GLY A N 1
ATOM 1587 C CA . GLY A 1 215 ? 40.491 1.617 40.118 1.00 84.64 1028 GLY A CA 1
ATOM 1588 C C . GLY A 1 215 ? 39.429 0.607 40.504 1.00 83.32 1028 GLY A C 1
ATOM 1589 O O . GLY A 1 215 ? 39.140 0.390 41.685 1.00 81.04 1028 GLY A O 1
ATOM 1590 N N . ILE A 1 216 ? 38.832 -0.021 39.494 1.00 90.61 1029 ILE A N 1
ATOM 1591 C CA . ILE A 1 216 ? 37.857 -1.077 39.728 1.00 88.98 1029 ILE A CA 1
ATOM 1592 C C . ILE A 1 216 ? 38.467 -2.405 39.306 1.00 96.86 1029 ILE A C 1
ATOM 1593 O O . ILE A 1 216 ? 38.305 -2.841 38.160 1.00 98.47 1029 ILE A O 1
ATOM 1598 N N . GLY A 1 217 ? 39.179 -3.050 40.226 1.00 99.15 1030 GLY A N 1
ATOM 1599 C CA . GLY A 1 217 ? 39.787 -4.335 39.947 1.00 98.18 1030 GLY A CA 1
ATOM 1600 C C . GLY A 1 217 ? 40.760 -4.288 38.789 1.00 94.57 1030 GLY A C 1
ATOM 1601 O O . GLY A 1 217 ? 40.506 -4.869 37.728 1.00 95.69 1030 GLY A O 1
ATOM 1602 N N . HIS A 1 218 ? 41.878 -3.592 38.977 1.00 87.03 1031 HIS A N 1
ATOM 1603 C CA . HIS A 1 218 ? 42.893 -3.436 37.938 1.00 89.86 1031 HIS A CA 1
ATOM 1604 C C . HIS A 1 218 ? 44.259 -3.687 38.565 1.00 92.16 1031 HIS A C 1
ATOM 1605 O O . HIS A 1 218 ? 44.848 -2.781 39.162 1.00 95.75 1031 HIS A O 1
ATOM 1612 N N . LEU A 1 219 ? 44.761 -4.912 38.422 1.00 91.24 1032 LEU A N 1
ATOM 1613 C CA . LEU A 1 219 ? 46.058 -5.267 38.982 1.00 95.11 1032 LEU A CA 1
ATOM 1614 C C . LEU A 1 219 ? 47.161 -4.499 38.265 1.00 99.71 1032 LEU A C 1
ATOM 1615 O O . LEU A 1 219 ? 47.347 -4.649 37.054 1.00 96.96 1032 LEU A O 1
ATOM 1617 N N . LEU A 1 220 ? 47.887 -3.667 39.013 1.00 97.35 1033 LEU A N 1
ATOM 1618 C CA . LEU A 1 220 ? 49.025 -2.964 38.434 1.00 104.31 1033 LEU A CA 1
ATOM 1619 C C . LEU A 1 220 ? 50.158 -3.934 38.121 1.00 112.65 1033 LEU A C 1
ATOM 1620 O O . LEU A 1 220 ? 50.737 -3.897 37.029 1.00 115.99 1033 LEU A O 1
ATOM 1622 N N . THR A 1 221 ? 50.477 -4.818 39.064 1.00 114.71 1034 THR A N 1
ATOM 1623 C CA . THR A 1 221 ? 51.514 -5.822 38.866 1.00 119.05 1034 THR A CA 1
ATOM 1624 C C . THR A 1 221 ? 51.333 -6.919 39.904 1.00 116.13 1034 THR A C 1
ATOM 1625 O O . THR A 1 221 ? 50.615 -6.756 40.893 1.00 112.94 1034 THR A O 1
ATOM 1629 N N . LYS A 1 222 ? 51.998 -8.046 39.660 1.00 124.24 1035 LYS A N 1
ATOM 1630 C CA . LYS A 1 222 ? 52.071 -9.132 40.624 1.00 115.60 1035 LYS A CA 1
ATOM 1631 C C . LYS A 1 222 ? 53.350 -9.089 41.448 1.00 124.45 1035 LYS A C 1
ATOM 1632 O O . LYS A 1 222 ? 53.591 -10.004 42.241 1.00 126.86 1035 LYS A O 1
ATOM 1634 N N . SER A 1 223 ? 54.169 -8.044 41.282 1.00 124.75 1036 SER A N 1
ATOM 1635 C CA . SER A 1 223 ? 55.429 -7.892 41.994 1.00 130.16 1036 SER A CA 1
ATOM 1636 C C . SER A 1 223 ? 55.191 -7.369 43.411 1.00 127.51 1036 SER A C 1
ATOM 1637 O O . SER A 1 223 ? 54.249 -6.611 43.652 1.00 124.62 1036 SER A O 1
ATOM 1639 N N . PRO A 1 224 ? 56.041 -7.758 44.369 1.00 132.59 1037 PRO A N 1
ATOM 1640 C CA . PRO A 1 224 ? 55.818 -7.332 45.758 1.00 131.46 1037 PRO A CA 1
ATOM 1641 C C . PRO A 1 224 ? 56.251 -5.907 46.050 1.00 131.07 1037 PRO A C 1
ATOM 1642 O O . PRO A 1 224 ? 55.767 -5.327 47.031 1.00 128.15 1037 PRO A O 1
ATOM 1646 N N . SER A 1 225 ? 57.142 -5.329 45.249 1.00 134.97 1038 SER A N 1
ATOM 1647 C CA . SER A 1 225 ? 57.615 -3.977 45.512 1.00 138.82 1038 SER A CA 1
ATOM 1648 C C . SER A 1 225 ? 56.508 -2.965 45.234 1.00 142.03 1038 SER A C 1
ATOM 1649 O O . SER A 1 225 ? 55.905 -2.966 44.156 1.00 142.81 1038 SER A O 1
ATOM 1651 N N . LEU A 1 226 ? 56.235 -2.105 46.219 1.00 148.93 1039 LEU A N 1
ATOM 1652 C CA . LEU A 1 226 ? 55.237 -1.059 46.027 1.00 137.41 1039 LEU A CA 1
ATOM 1653 C C . LEU A 1 226 ? 55.728 -0.005 45.042 1.00 134.86 1039 LEU A C 1
ATOM 1654 O O . LEU A 1 226 ? 54.942 0.522 44.246 1.00 128.51 1039 LEU A O 1
ATOM 1659 N N . ASN A 1 227 ? 57.027 0.309 45.078 1.00 140.78 1040 ASN A N 1
ATOM 1660 C CA . ASN A 1 227 ? 57.584 1.273 44.135 1.00 137.59 1040 ASN A CA 1
ATOM 1661 C C . ASN A 1 227 ? 57.424 0.803 42.695 1.00 142.78 1040 ASN A C 1
ATOM 1662 O O . ASN A 1 227 ? 57.214 1.623 41.793 1.00 129.49 1040 ASN A O 1
ATOM 1664 N N . ALA A 1 228 ? 57.513 -0.508 42.459 1.00 141.43 1041 ALA A N 1
ATOM 1665 C CA . ALA A 1 228 ? 57.326 -1.032 41.111 1.00 146.42 1041 ALA A CA 1
ATOM 1666 C C . ALA A 1 228 ? 55.865 -0.980 40.683 1.00 137.93 1041 ALA A C 1
ATOM 1667 O O . ALA A 1 228 ? 55.576 -0.783 39.497 1.00 137.36 1041 ALA A O 1
ATOM 1669 N N . ALA A 1 229 ? 54.935 -1.157 41.626 1.00 140.82 1042 ALA A N 1
ATOM 1670 C CA . ALA A 1 229 ? 53.519 -1.060 41.288 1.00 132.90 1042 ALA A CA 1
ATOM 1671 C C . ALA A 1 229 ? 53.142 0.352 40.863 1.00 133.14 1042 ALA A C 1
ATOM 1672 O O . ALA A 1 229 ? 52.205 0.531 40.075 1.00 130.01 1042 ALA A O 1
ATOM 1674 N N . LYS A 1 230 ? 53.853 1.361 41.370 1.00 137.98 1043 LYS A N 1
ATOM 1675 C CA . LYS A 1 230 ? 53.613 2.736 40.950 1.00 131.35 1043 LYS A CA 1
ATOM 1676 C C . LYS A 1 230 ? 54.204 3.022 39.577 1.00 133.43 1043 LYS A C 1
ATOM 1677 O O . LYS A 1 230 ? 53.705 3.899 38.864 1.00 133.13 1043 LYS A O 1
ATOM 1683 N N . SER A 1 231 ? 55.263 2.305 39.194 1.00 130.51 1044 SER A N 1
ATOM 1684 C CA . SER A 1 231 ? 55.858 2.511 37.879 1.00 137.15 1044 SER A CA 1
ATOM 1685 C C . SER A 1 231 ? 54.904 2.086 36.770 1.00 136.57 1044 SER A C 1
ATOM 1686 O O . SER A 1 231 ? 54.789 2.771 35.747 1.00 141.22 1044 SER A O 1
ATOM 1688 N N . GLU A 1 232 ? 54.211 0.960 36.954 1.00 136.81 1045 GLU A N 1
ATOM 1689 C CA . GLU A 1 232 ? 53.243 0.521 35.955 1.00 129.18 1045 GLU A CA 1
ATOM 1690 C C . GLU A 1 232 ? 52.010 1.415 35.939 1.00 128.34 1045 GLU A C 1
ATOM 1691 O O . GLU A 1 232 ? 51.383 1.582 34.887 1.00 126.75 1045 GLU A O 1
ATOM 1693 N N . LEU A 1 233 ? 51.650 1.998 37.088 1.00 131.91 1046 LEU A N 1
ATOM 1694 C CA . LEU A 1 233 ? 50.490 2.885 37.146 1.00 126.43 1046 LEU A CA 1
ATOM 1695 C C . LEU A 1 233 ? 50.730 4.156 36.342 1.00 134.52 1046 LEU A C 1
ATOM 1696 O O . LEU A 1 233 ? 49.873 4.579 35.558 1.00 138.35 1046 LEU A O 1
ATOM 1701 N N . ASP A 1 234 ? 51.893 4.784 36.529 1.00 127.49 1047 ASP A N 1
ATOM 1702 C CA . ASP A 1 234 ? 52.188 6.012 35.801 1.00 131.96 1047 ASP A CA 1
ATOM 1703 C C . ASP A 1 234 ? 52.444 5.742 34.324 1.00 130.92 1047 ASP A C 1
ATOM 1704 O O . ASP A 1 234 ? 52.172 6.607 33.483 1.00 133.98 1047 ASP A O 1
ATOM 1709 N N . LYS A 1 235 ? 52.958 4.557 33.986 1.00 136.15 1048 LYS A N 1
ATOM 1710 C CA . LYS A 1 235 ? 53.156 4.211 32.584 1.00 137.23 1048 LYS A CA 1
ATOM 1711 C C . LYS A 1 235 ? 51.836 3.990 31.855 1.00 136.24 1048 LYS A C 1
ATOM 1712 O O . LYS A 1 235 ? 51.813 4.012 30.619 1.00 135.03 1048 LYS A O 1
ATOM 1714 N N . ALA A 1 236 ? 50.743 3.782 32.587 1.00 134.09 1049 ALA A N 1
ATOM 1715 C CA . ALA A 1 236 ? 49.423 3.607 31.993 1.00 136.97 1049 ALA A CA 1
ATOM 1716 C C . ALA A 1 236 ? 48.555 4.853 32.093 1.00 139.86 1049 ALA A C 1
ATOM 1717 O O . ALA A 1 236 ? 47.775 5.130 31.178 1.00 144.34 1049 ALA A O 1
ATOM 1719 N N . ILE A 1 237 ? 48.667 5.615 33.186 1.00 147.00 1050 ILE A N 1
ATOM 1720 C CA . ILE A 1 237 ? 47.884 6.843 33.320 1.00 137.76 1050 ILE A CA 1
ATOM 1721 C C . ILE A 1 237 ? 48.527 8.029 32.621 1.00 135.31 1050 ILE A C 1
ATOM 1722 O O . ILE A 1 237 ? 47.861 9.054 32.425 1.00 132.09 1050 ILE A O 1
ATOM 1724 N N . GLY A 1 238 ? 49.800 7.923 32.236 1.00 128.26 1051 GLY A N 1
ATOM 1725 C CA . GLY A 1 238 ? 50.479 8.964 31.501 1.00 126.01 1051 GLY A CA 1
ATOM 1726 C C . GLY A 1 238 ? 51.114 10.046 32.350 1.00 125.68 1051 GLY A C 1
ATOM 1727 O O . GLY A 1 238 ? 52.053 10.703 31.888 1.00 131.62 1051 GLY A O 1
ATOM 1728 N N . ARG A 1 239 ? 50.638 10.250 33.572 1.00 125.39 1052 ARG A N 1
ATOM 1729 C CA . ARG A 1 239 ? 51.137 11.295 34.452 1.00 130.48 1052 ARG A CA 1
ATOM 1730 C C . ARG A 1 239 ? 51.879 10.681 35.633 1.00 133.64 1052 ARG A C 1
ATOM 1731 O O . ARG A 1 239 ? 51.880 9.465 35.836 1.00 139.15 1052 ARG A O 1
ATOM 1739 N N . ASN A 1 240 ? 52.517 11.551 36.419 1.00 125.16 1053 ASN A N 1
ATOM 1740 C CA . ASN A 1 240 ? 53.118 11.156 37.692 1.00 123.03 1053 ASN A CA 1
ATOM 1741 C C . ASN A 1 240 ? 52.002 11.117 38.731 1.00 122.77 1053 ASN A C 1
ATOM 1742 O O . ASN A 1 240 ? 51.786 12.056 39.502 1.00 122.02 1053 ASN A O 1
ATOM 1744 N N . THR A 1 241 ? 51.272 9.995 38.739 1.00 124.33 1054 THR A N 1
ATOM 1745 C CA . THR A 1 241 ? 50.060 9.901 39.547 1.00 119.55 1054 THR A CA 1
ATOM 1746 C C . THR A 1 241 ? 50.366 9.947 41.037 1.00 119.71 1054 THR A C 1
ATOM 1747 O O . THR A 1 241 ? 49.504 10.334 41.835 1.00 120.96 1054 THR A O 1
ATOM 1749 N N . ASN A 1 242 ? 51.577 9.556 41.433 1.00 118.97 1055 ASN A N 1
ATOM 1750 C CA . ASN A 1 242 ? 52.004 9.557 42.830 1.00 116.22 1055 ASN A CA 1
ATOM 1751 C C . ASN A 1 242 ? 51.115 8.687 43.711 1.00 119.38 1055 ASN A C 1
ATOM 1752 O O . ASN A 1 242 ? 51.131 8.822 44.935 1.00 121.96 1055 ASN A O 1
ATOM 1754 N N . GLY A 1 243 ? 50.340 7.783 43.111 1.00 115.78 1056 GLY A N 1
ATOM 1755 C CA . GLY A 1 243 ? 49.518 6.838 43.832 1.00 115.99 1056 GLY A CA 1
ATOM 1756 C C . GLY A 1 243 ? 48.027 7.076 43.671 1.00 112.88 1056 GLY A C 1
ATOM 1757 O O . GLY A 1 243 ? 47.247 6.120 43.742 1.00 109.86 1056 GLY A O 1
ATOM 1758 N N . VAL A 1 244 ? 47.618 8.323 43.454 1.00 113.85 1057 VAL A N 1
ATOM 1759 C CA . VAL A 1 244 ? 46.211 8.699 43.361 1.00 103.36 1057 VAL A CA 1
ATOM 1760 C C . VAL A 1 244 ? 45.881 9.003 41.907 1.00 105.21 1057 VAL A C 1
ATOM 1761 O O . VAL A 1 244 ? 46.708 9.560 41.176 1.00 111.08 1057 VAL A O 1
ATOM 1763 N N . ILE A 1 245 ? 44.667 8.639 41.488 1.00 104.59 1058 ILE A N 1
ATOM 1764 C CA . ILE A 1 245 ? 44.203 8.889 40.131 1.00 100.91 1058 ILE A CA 1
ATOM 1765 C C . ILE A 1 245 ? 42.794 9.466 40.170 1.00 98.60 1058 ILE A C 1
ATOM 1766 O O . ILE A 1 245 ? 42.091 9.405 41.182 1.00 92.24 1058 ILE A O 1
ATOM 1771 N N . THR A 1 246 ? 42.391 10.038 39.038 1.00 100.27 1059 THR A N 1
ATOM 1772 C CA . THR A 1 246 ? 41.046 10.571 38.887 1.00 100.12 1059 THR A CA 1
ATOM 1773 C C . THR A 1 246 ? 40.043 9.431 38.714 1.00 93.93 1059 THR A C 1
ATOM 1774 O O . THR A 1 246 ? 40.390 8.322 38.302 1.00 93.12 1059 THR A O 1
ATOM 1778 N N . LYS A 1 247 ? 38.780 9.709 39.047 1.00 98.18 1060 LYS A N 1
ATOM 1779 C CA . LYS A 1 247 ? 37.721 8.768 38.697 1.00 98.24 1060 LYS A CA 1
ATOM 1780 C C . LYS A 1 247 ? 37.594 8.635 37.188 1.00 99.60 1060 LYS A C 1
ATOM 1781 O O . LYS A 1 247 ? 37.139 7.599 36.688 1.00 95.67 1060 LYS A O 1
ATOM 1783 N N . ASP A 1 248 ? 37.997 9.671 36.449 1.00 103.09 1061 ASP A N 1
ATOM 1784 C CA . ASP A 1 248 ? 38.006 9.603 34.993 1.00 101.97 1061 ASP A CA 1
ATOM 1785 C C . ASP A 1 248 ? 39.17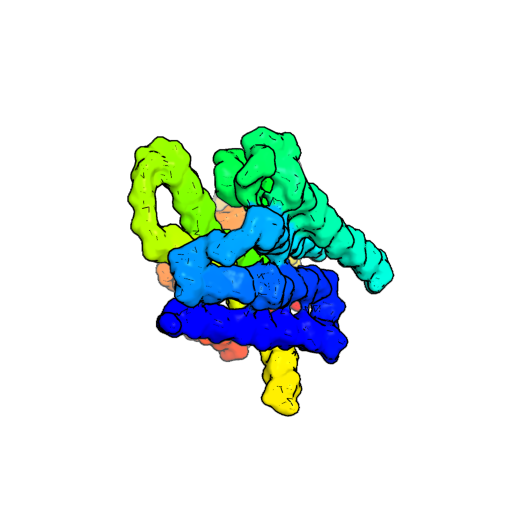6 8.768 34.485 1.00 100.34 1061 ASP A C 1
ATOM 1786 O O . ASP A 1 248 ? 39.012 7.961 33.563 1.00 99.43 1061 ASP A O 1
ATOM 1791 N N . GLU A 1 249 ? 40.362 8.948 35.075 1.00 102.50 1062 GLU A N 1
ATOM 1792 C CA . GLU A 1 249 ? 41.504 8.118 34.707 1.00 96.62 1062 GLU A CA 1
ATOM 1793 C C . GLU A 1 249 ? 41.237 6.651 35.014 1.00 88.82 1062 GLU A C 1
ATOM 1794 O O . GLU A 1 249 ? 41.657 5.764 34.262 1.00 83.40 1062 GLU A O 1
ATOM 1800 N N . ALA A 1 250 ? 40.542 6.377 36.121 1.00 85.45 1063 ALA A N 1
ATOM 1801 C CA . ALA A 1 250 ? 40.186 5.003 36.456 1.00 86.64 1063 ALA A CA 1
ATOM 1802 C C . ALA A 1 250 ? 39.112 4.459 35.526 1.00 88.99 1063 ALA A C 1
ATOM 1803 O O . ALA A 1 250 ? 39.030 3.242 35.325 1.00 88.77 1063 ALA A O 1
ATOM 1805 N N . GLU A 1 251 ? 38.283 5.337 34.957 1.00 91.39 1064 GLU A N 1
ATOM 1806 C CA . GLU A 1 251 ? 37.273 4.882 34.009 1.00 91.30 1064 GLU A CA 1
ATOM 1807 C C . GLU A 1 251 ? 37.898 4.478 32.678 1.00 95.38 1064 GLU A C 1
ATOM 1808 O O . GLU A 1 251 ? 37.402 3.560 32.016 1.00 93.85 1064 GLU A O 1
ATOM 1814 N N . LYS A 1 252 ? 38.982 5.144 32.270 1.00 96.04 1065 LYS A N 1
ATOM 1815 C CA . LYS A 1 252 ? 39.706 4.695 31.086 1.00 95.76 1065 LYS A CA 1
ATOM 1816 C C . LYS A 1 252 ? 40.338 3.328 31.321 1.00 92.50 1065 LYS A C 1
ATOM 1817 O O . LYS A 1 252 ? 40.296 2.460 30.442 1.00 93.15 1065 LYS A O 1
ATOM 1819 N N . LEU A 1 253 ? 40.918 3.114 32.505 1.00 86.38 1066 LEU A N 1
ATOM 1820 C CA . LEU A 1 253 ? 41.504 1.814 32.815 1.00 89.95 1066 LEU A CA 1
ATOM 1821 C C . LEU A 1 253 ? 40.439 0.729 32.871 1.00 88.33 1066 LEU A C 1
ATOM 1822 O O . LEU A 1 253 ? 40.672 -0.401 32.428 1.00 91.55 1066 LEU A O 1
ATOM 1827 N N . PHE A 1 254 ? 39.266 1.055 33.417 1.00 88.20 1067 PHE A N 1
ATOM 1828 C CA . PHE A 1 254 ? 38.202 0.064 33.527 1.00 86.10 1067 PHE A CA 1
ATOM 1829 C C . PHE A 1 254 ? 37.743 -0.409 32.155 1.00 85.87 1067 PHE A C 1
ATOM 1830 O O . PHE A 1 254 ? 37.513 -1.606 31.949 1.00 84.89 1067 PHE A O 1
ATOM 1838 N N . ASN A 1 255 ? 37.604 0.516 31.201 1.00 90.24 1068 ASN A N 1
ATOM 1839 C CA . ASN A 1 255 ? 37.203 0.127 29.853 1.00 83.46 1068 ASN A CA 1
ATOM 1840 C C . ASN A 1 255 ? 38.222 -0.816 29.228 1.00 82.78 1068 ASN A C 1
ATOM 1841 O O . ASN A 1 255 ? 37.856 -1.728 28.479 1.00 84.94 1068 ASN A O 1
ATOM 1846 N N . GLN A 1 256 ? 39.507 -0.618 29.532 1.00 82.90 1069 GLN A N 1
ATOM 1847 C CA . GLN A 1 256 ? 40.533 -1.532 29.041 1.00 93.96 1069 GLN A CA 1
ATOM 1848 C C . GLN A 1 256 ? 40.355 -2.926 29.631 1.00 96.67 1069 GLN A C 1
ATOM 1849 O O . GLN A 1 256 ? 40.472 -3.931 28.918 1.00 96.30 1069 GLN A O 1
ATOM 1855 N N . ASP A 1 257 ? 40.068 -3.007 30.934 1.00 93.20 1070 ASP A N 1
ATOM 1856 C CA . ASP A 1 257 ? 39.831 -4.304 31.560 1.00 92.78 1070 ASP A CA 1
ATOM 1857 C C . ASP A 1 257 ? 38.580 -4.968 31.000 1.00 84.10 1070 ASP A C 1
ATOM 1858 O O . ASP A 1 257 ? 38.532 -6.195 30.858 1.00 74.28 1070 ASP A O 1
ATOM 1863 N N . VAL A 1 258 ? 37.557 -4.174 30.679 1.00 85.78 1071 VAL A N 1
ATOM 1864 C CA . VAL A 1 258 ? 36.322 -4.733 30.136 1.00 82.23 1071 VAL A CA 1
ATOM 1865 C C . VAL A 1 258 ? 36.565 -5.310 28.749 1.00 86.97 1071 VAL A C 1
ATOM 1866 O O . VAL A 1 258 ? 36.169 -6.443 28.455 1.00 91.66 1071 VAL A O 1
ATOM 1870 N N . ASP A 1 259 ? 37.208 -4.533 27.872 1.00 86.89 1072 ASP A N 1
ATOM 1871 C CA . ASP A 1 259 ? 37.548 -5.045 26.549 1.00 93.69 1072 ASP A CA 1
ATOM 1872 C C . ASP A 1 259 ? 38.419 -6.289 26.649 1.00 93.29 1072 ASP A C 1
ATOM 1873 O O . ASP A 1 259 ? 38.186 -7.273 25.940 1.00 100.45 1072 ASP A O 1
ATOM 1878 N N . ALA A 1 260 ? 39.417 -6.269 27.537 1.00 84.98 1073 ALA A N 1
ATOM 1879 C CA . ALA A 1 260 ? 40.250 -7.451 27.738 1.00 87.42 1073 ALA A CA 1
ATOM 1880 C C . ALA A 1 260 ? 39.418 -8.640 28.199 1.00 88.42 1073 ALA A C 1
ATOM 1881 O O . ALA A 1 260 ? 39.645 -9.774 27.760 1.00 91.45 1073 ALA A O 1
ATOM 1883 N N . ALA A 1 261 ? 38.441 -8.397 29.079 1.00 83.01 1074 ALA A N 1
ATOM 1884 C CA . ALA A 1 261 ? 37.590 -9.476 29.567 1.00 85.44 1074 ALA A CA 1
ATOM 1885 C C . ALA A 1 261 ? 36.749 -10.084 28.454 1.00 93.89 1074 ALA A C 1
ATOM 1886 O O . ALA A 1 261 ? 36.388 -11.263 28.528 1.00 97.64 1074 ALA A O 1
ATOM 1888 N N . VAL A 1 262 ? 36.430 -9.305 27.419 1.00 95.22 1075 VAL A N 1
ATOM 1889 C CA . VAL A 1 262 ? 35.614 -9.821 26.325 1.00 92.66 1075 VAL A CA 1
ATOM 1890 C C . VAL A 1 262 ? 36.457 -10.646 25.357 1.00 100.97 1075 VAL A C 1
ATOM 1891 O O . VAL A 1 262 ? 35.987 -11.658 24.824 1.00 101.40 1075 VAL A O 1
ATOM 1895 N N . ARG A 1 263 ? 37.712 -10.240 25.115 1.00 100.09 1076 ARG A N 1
ATOM 1896 C CA . ARG A 1 263 ? 38.592 -11.049 24.273 1.00 106.02 1076 ARG A CA 1
ATOM 1897 C C . ARG A 1 263 ? 38.740 -12.458 24.828 1.00 110.21 1076 ARG A C 1
ATOM 1898 O O . ARG A 1 263 ? 38.867 -13.421 24.062 1.00 118.72 1076 ARG A O 1
ATOM 1906 N N . GLY A 1 264 ? 38.727 -12.597 26.152 1.00 104.33 1077 GLY A N 1
ATOM 1907 C CA . GLY A 1 264 ? 38.862 -13.893 26.781 1.00 103.24 1077 GLY A CA 1
ATOM 1908 C C . GLY A 1 264 ? 37.555 -14.652 26.832 1.00 100.52 1077 GLY A C 1
ATOM 1909 O O . GLY A 1 264 ? 37.538 -15.875 26.663 1.00 104.59 1077 GLY A O 1
ATOM 1910 N N . ILE A 1 265 ? 36.453 -13.936 27.070 1.00 99.32 1078 ILE A N 1
ATOM 1911 C CA . ILE A 1 265 ? 35.138 -14.573 27.087 1.00 95.36 1078 ILE A CA 1
ATOM 1912 C C . ILE A 1 265 ? 34.872 -15.266 25.758 1.00 94.23 1078 ILE A C 1
ATOM 1913 O O . ILE A 1 265 ? 34.461 -16.432 25.713 1.00 91.07 1078 ILE A O 1
ATOM 1918 N N . LEU A 1 266 ? 35.121 -14.560 24.654 1.00 96.21 1079 LEU A N 1
ATOM 1919 C CA . LEU A 1 266 ? 34.910 -15.148 23.339 1.00 99.06 1079 LEU A CA 1
ATOM 1920 C C . LEU A 1 266 ? 35.911 -16.261 23.058 1.00 104.43 1079 LEU A C 1
ATOM 1921 O O . LEU A 1 266 ? 35.576 -17.237 22.375 1.00 107.18 1079 LEU A O 1
ATOM 1926 N N . ARG A 1 267 ? 37.134 -16.141 23.574 1.00 102.78 1080 ARG A N 1
ATOM 1927 C CA . ARG A 1 267 ? 38.113 -17.215 23.463 1.00 106.42 1080 ARG A CA 1
ATOM 1928 C C . ARG A 1 267 ? 37.864 -18.345 24.454 1.00 114.00 1080 ARG A C 1
ATOM 1929 O O . ARG A 1 267 ? 38.585 -19.348 24.417 1.00 121.35 1080 ARG A O 1
ATOM 1931 N N . ASN A 1 268 ? 36.877 -18.203 25.339 1.00 113.30 1081 ASN A N 1
ATOM 1932 C CA . ASN A 1 268 ? 36.488 -19.263 26.264 1.00 110.82 1081 ASN A CA 1
ATOM 1933 C C . ASN A 1 268 ? 35.348 -20.052 25.630 1.00 107.85 1081 ASN A C 1
ATOM 1934 O O . ASN A 1 268 ? 34.255 -19.516 25.418 1.00 96.74 1081 ASN A O 1
ATOM 1939 N N . ALA A 1 269 ? 35.603 -21.330 25.335 1.00 104.72 1082 ALA A N 1
ATOM 1940 C CA . ALA A 1 269 ? 34.620 -22.148 24.633 1.00 104.56 1082 ALA A CA 1
ATOM 1941 C C . ALA A 1 269 ? 33.348 -22.360 25.442 1.00 101.54 1082 ALA A C 1
ATOM 1942 O O . ALA A 1 269 ? 32.300 -22.654 24.856 1.00 101.98 1082 ALA A O 1
ATOM 1944 N N . LYS A 1 270 ? 33.409 -22.219 26.764 1.00 105.02 1083 LYS A N 1
ATOM 1945 C CA . LYS A 1 270 ? 32.243 -22.435 27.607 1.00 99.72 1083 LYS A CA 1
ATOM 1946 C C . LYS A 1 270 ? 31.446 -21.163 27.871 1.00 97.98 1083 LYS A C 1
ATOM 1947 O O . LYS A 1 270 ? 30.317 -21.253 28.366 1.00 96.09 1083 LYS A O 1
ATOM 1949 N N . LEU A 1 271 ? 31.992 -19.986 27.551 1.00 99.46 1084 LEU A N 1
ATOM 1950 C CA . LEU A 1 271 ? 31.288 -18.729 27.771 1.00 97.55 1084 LEU A CA 1
ATOM 1951 C C . LEU A 1 271 ? 30.919 -17.993 26.491 1.00 101.44 1084 LEU A C 1
ATOM 1952 O O . LEU A 1 271 ? 30.009 -17.161 26.521 1.00 102.09 1084 LEU A O 1
ATOM 1957 N N . LYS A 1 272 ? 31.598 -18.269 25.378 1.00 102.45 1085 LYS A N 1
ATOM 1958 C CA . LYS A 1 272 ? 31.262 -17.597 24.126 1.00 99.55 1085 LYS A CA 1
ATOM 1959 C C . LYS A 1 272 ? 29.850 -17.899 23.627 1.00 99.81 1085 LYS A C 1
ATOM 1960 O O . LYS A 1 272 ? 29.193 -16.966 23.138 1.00 92.79 1085 LYS A O 1
ATOM 1962 N N . PRO A 1 273 ? 29.335 -19.137 23.693 1.00 105.32 1086 PRO A N 1
ATOM 1963 C CA . PRO A 1 273 ? 27.961 -19.366 23.201 1.00 106.72 1086 PRO A CA 1
ATOM 1964 C C . PRO A 1 273 ? 26.904 -18.527 23.902 1.00 101.72 1086 PRO A C 1
ATOM 1965 O O . PRO A 1 273 ? 26.130 -17.830 23.232 1.00 97.88 1086 PRO A O 1
ATOM 1969 N N . VAL A 1 274 ? 26.844 -18.575 25.235 1.00 98.45 1087 VAL A N 1
ATOM 1970 C CA . VAL A 1 274 ? 25.825 -17.817 25.956 1.00 96.16 1087 VAL A CA 1
ATOM 1971 C C . VAL A 1 274 ? 26.024 -16.321 25.749 1.00 94.05 1087 VAL A C 1
ATOM 1972 O O . VAL A 1 274 ? 25.055 -15.564 25.617 1.00 93.16 1087 VAL A O 1
ATOM 1976 N N . TYR A 1 275 ? 27.284 -15.876 25.692 1.00 89.69 1088 TYR A N 1
ATOM 1977 C CA . TYR A 1 275 ? 27.580 -14.457 25.515 1.00 90.57 1088 TYR A CA 1
ATOM 1978 C C . TYR A 1 275 ? 26.959 -13.916 24.234 1.00 95.61 1088 TYR A C 1
ATOM 1979 O O . TYR A 1 275 ? 26.470 -12.781 24.202 1.00 93.98 1088 TYR A O 1
ATOM 1988 N N . ASP A 1 276 ? 26.969 -14.714 23.164 1.00 102.12 1089 ASP A N 1
ATOM 1989 C CA . ASP A 1 276 ? 26.320 -14.293 21.927 1.00 102.51 1089 ASP A CA 1
ATOM 1990 C C . ASP A 1 276 ? 24.810 -14.185 22.110 1.00 97.68 1089 ASP A C 1
ATOM 1991 O O . ASP A 1 276 ? 24.193 -13.208 21.669 1.00 94.27 1089 ASP A O 1
ATOM 1996 N N . SER A 1 277 ? 24.200 -15.124 22.768 1.00 95.52 1090 SER A N 1
ATOM 1997 C CA . SER A 1 277 ? 22.775 -15.087 22.914 1.00 100.79 1090 SER A CA 1
ATOM 1998 C C . SER A 1 277 ? 22.220 -13.982 23.739 1.00 102.57 1090 SER A C 1
ATOM 1999 O O . SER A 1 277 ? 21.034 -13.763 23.747 1.00 106.04 1090 SER A O 1
ATOM 2002 N N . LEU A 1 278 ? 23.062 -13.325 24.481 1.00 99.87 1091 LEU A N 1
ATOM 2003 C CA . LEU A 1 278 ? 22.607 -12.416 25.517 1.00 95.87 1091 LEU A CA 1
ATOM 2004 C C . LEU A 1 278 ? 22.327 -11.026 24.968 1.00 97.76 1091 LEU A C 1
ATOM 2005 O O . LEU A 1 278 ? 23.032 -10.535 24.083 1.00 95.64 1091 LEU A O 1
ATOM 2010 N N . ASP A 1 279 ? 21.376 -10.343 25.562 1.00 96.05 1092 ASP A N 1
ATOM 2011 C CA . ASP A 1 279 ? 21.052 -8.988 25.248 1.00 94.58 1092 ASP A CA 1
ATOM 2012 C C . ASP A 1 279 ? 22.222 -8.197 25.771 1.00 90.97 1092 ASP A C 1
ATOM 2013 O O . ASP A 1 279 ? 22.961 -8.670 26.567 1.00 94.84 1092 ASP A O 1
ATOM 2018 N N . ALA A 1 280 ? 22.381 -6.966 25.331 1.00 96.88 1093 ALA A N 1
ATOM 2019 C CA . ALA A 1 280 ? 23.488 -6.122 25.778 1.00 91.46 1093 ALA A CA 1
ATOM 2020 C C . ALA A 1 280 ? 23.421 -5.832 27.272 1.00 93.10 1093 ALA A C 1
ATOM 2021 O O . ALA A 1 280 ? 24.464 -5.712 27.927 1.00 87.73 1093 ALA A O 1
ATOM 2023 N N . VAL A 1 281 ? 22.214 -5.720 27.829 1.00 97.94 1094 VAL A N 1
ATOM 2024 C CA . VAL A 1 281 ? 22.076 -5.445 29.257 1.00 93.00 1094 VAL A CA 1
ATOM 2025 C C . VAL A 1 281 ? 22.441 -6.680 30.072 1.00 88.59 1094 VAL A C 1
ATOM 2026 O O . VAL A 1 281 ? 23.204 -6.601 31.041 1.00 83.02 1094 VAL A O 1
ATOM 2030 N N . ARG A 1 282 ? 21.898 -7.840 29.694 1.00 90.63 1095 ARG A N 1
ATOM 2031 C CA . ARG A 1 282 ? 22.284 -9.087 30.344 1.00 90.96 1095 ARG A CA 1
ATOM 2032 C C . ARG A 1 282 ? 23.746 -9.427 30.091 1.00 87.34 1095 ARG A C 1
ATOM 2033 O O . ARG A 1 282 ? 24.354 -10.144 30.893 1.00 79.42 1095 ARG A O 1
ATOM 2041 N N . ARG A 1 283 ? 24.321 -8.920 29.001 1.00 90.45 1096 ARG A N 1
ATOM 2042 C CA . ARG A 1 283 ? 25.730 -9.168 28.728 1.00 86.04 1096 ARG A CA 1
ATOM 2043 C C . ARG A 1 283 ? 26.623 -8.481 29.750 1.00 81.52 1096 ARG A C 1
ATOM 2044 O O . ARG A 1 283 ? 27.697 -8.997 30.076 1.00 76.37 1096 ARG A O 1
ATOM 2052 N N . ALA A 1 284 ? 26.196 -7.325 30.270 1.00 83.15 1097 ALA A N 1
ATOM 2053 C CA . ALA A 1 284 ? 26.963 -6.656 31.316 1.00 74.83 1097 ALA A CA 1
ATOM 2054 C C . ALA A 1 284 ? 26.946 -7.446 32.617 1.00 73.67 1097 ALA A C 1
ATOM 2055 O O . ALA A 1 284 ? 27.942 -7.452 33.348 1.00 74.45 1097 ALA A O 1
ATOM 2057 N N . ALA A 1 285 ? 25.832 -8.117 32.923 1.00 71.99 1098 ALA A N 1
ATOM 2058 C CA . ALA A 1 285 ? 25.774 -8.940 34.125 1.00 74.69 1098 ALA A CA 1
ATOM 2059 C C . ALA A 1 285 ? 26.760 -10.098 34.047 1.00 83.58 1098 ALA A C 1
ATOM 2060 O O . ALA A 1 285 ? 27.358 -10.485 35.059 1.00 82.43 1098 ALA A O 1
ATOM 2062 N N . LEU A 1 286 ? 26.946 -10.665 32.852 1.00 86.05 1099 LEU A N 1
ATOM 2063 C CA . LEU A 1 286 ? 27.950 -11.710 32.691 1.00 84.37 1099 LEU A CA 1
ATOM 2064 C C . LEU A 1 286 ? 29.360 -11.153 32.838 1.00 75.62 1099 LEU A C 1
ATOM 2065 O O . LEU A 1 286 ? 30.242 -11.829 33.380 1.00 59.72 1099 LEU A O 1
ATOM 2070 N N . ILE A 1 287 ? 29.591 -9.928 32.363 1.00 70.27 1100 ILE A N 1
ATOM 2071 C CA . ILE A 1 287 ? 30.888 -9.294 32.557 1.00 70.30 1100 ILE A CA 1
ATOM 2072 C C . ILE A 1 287 ? 31.120 -9.006 34.034 1.00 76.98 1100 ILE A C 1
ATOM 2073 O O . ILE A 1 287 ? 32.244 -9.120 34.537 1.00 80.54 1100 ILE A O 1
ATOM 2078 N N . ASN A 1 288 ? 30.057 -8.645 34.757 1.00 76.26 1101 ASN A N 1
ATOM 2079 C CA . ASN A 1 288 ? 30.161 -8.449 36.200 1.00 71.74 1101 ASN A CA 1
ATOM 2080 C C . ASN A 1 288 ? 30.619 -9.725 36.896 1.00 69.64 1101 ASN A C 1
ATOM 2081 O O . ASN A 1 288 ? 31.439 -9.679 37.821 1.00 64.42 1101 ASN A O 1
ATOM 2086 N N . MET A 1 289 ? 30.111 -10.877 36.452 1.00 67.47 1102 MET A N 1
ATOM 2087 C CA . MET A 1 289 ? 30.457 -12.137 37.100 1.00 68.00 1102 MET A CA 1
ATOM 2088 C C . MET A 1 289 ? 31.900 -12.539 36.815 1.00 75.21 1102 MET A C 1
ATOM 2089 O O . MET A 1 289 ? 32.611 -12.984 37.723 1.00 77.63 1102 MET A O 1
ATOM 2094 N N . VAL A 1 290 ? 32.352 -12.395 35.565 1.00 79.58 1103 VAL A N 1
ATOM 2095 C CA . VAL A 1 290 ? 33.743 -12.721 35.251 1.00 82.54 1103 VAL A CA 1
ATOM 2096 C C . VAL A 1 290 ? 34.689 -11.726 35.912 1.00 80.24 1103 VAL A C 1
ATOM 2097 O O . VAL A 1 290 ? 35.848 -12.053 36.198 1.00 82.23 1103 VAL A O 1
ATOM 2101 N N . PHE A 1 291 ? 34.222 -10.502 36.163 1.00 72.46 1104 PHE A N 1
ATOM 2102 C CA . PHE A 1 291 ? 35.025 -9.556 36.927 1.00 74.27 1104 PHE A CA 1
ATOM 2103 C C . PHE A 1 291 ? 35.203 -10.013 38.369 1.00 79.15 1104 PHE A C 1
ATOM 2104 O O . PHE A 1 291 ? 36.258 -9.779 38.969 1.00 81.90 1104 PHE A O 1
ATOM 2112 N N . GLN A 1 292 ? 34.192 -10.669 38.935 1.00 80.45 1105 GLN A N 1
ATOM 2113 C CA . GLN A 1 292 ? 34.237 -11.118 40.319 1.00 76.17 1105 GLN A CA 1
ATOM 2114 C C . GLN A 1 292 ? 34.839 -12.508 40.465 1.00 79.87 1105 GLN A C 1
ATOM 2115 O O . GLN A 1 292 ? 35.670 -12.731 41.352 1.00 77.78 1105 GLN A O 1
ATOM 2121 N N . MET A 1 293 ? 34.433 -13.446 39.607 1.00 80.28 1106 MET A N 1
ATOM 2122 C CA . MET A 1 293 ? 34.803 -14.847 39.734 1.00 82.95 1106 MET A CA 1
ATOM 2123 C C . MET A 1 293 ? 35.843 -15.311 38.725 1.00 89.43 1106 MET A C 1
ATOM 2124 O O . MET A 1 293 ? 36.305 -16.452 38.830 1.00 92.75 1106 MET A O 1
ATOM 2129 N N . GLY A 1 294 ? 36.219 -14.477 37.763 1.00 83.47 1107 GLY A N 1
ATOM 2130 C CA . GLY A 1 294 ? 37.045 -14.923 36.668 1.00 86.98 1107 GLY A CA 1
ATOM 2131 C C . GLY A 1 294 ? 36.292 -15.824 35.707 1.00 88.79 1107 GLY A C 1
ATOM 2132 O O . GLY A 1 294 ? 35.264 -16.426 36.027 1.00 86.13 1107 GLY A O 1
ATOM 2133 N N . GLU A 1 295 ? 36.843 -15.917 34.497 1.00 89.49 1108 GLU A N 1
ATOM 2134 C CA . GLU A 1 295 ? 36.262 -16.761 33.464 1.00 87.52 1108 GLU A CA 1
ATOM 2135 C C . GLU A 1 295 ? 36.230 -18.231 33.861 1.00 85.64 1108 GLU A C 1
ATOM 2136 O O . GLU A 1 295 ? 35.365 -18.973 33.377 1.00 84.49 1108 GLU A O 1
ATOM 2142 N N . THR A 1 296 ? 37.155 -18.669 34.719 1.00 90.70 1109 THR A N 1
ATOM 2143 C CA . THR A 1 296 ? 37.120 -20.042 35.207 1.00 95.84 1109 THR A CA 1
ATOM 2144 C C . THR A 1 296 ? 35.855 -20.297 36.012 1.00 92.70 1109 THR A C 1
ATOM 2145 O O . THR A 1 296 ? 35.133 -21.269 35.766 1.00 95.09 1109 THR A O 1
ATOM 2149 N N . GLY A 1 297 ? 35.567 -19.420 36.975 1.00 95.75 1110 GLY A N 1
ATOM 2150 C CA . GLY A 1 297 ? 34.456 -19.660 37.880 1.00 94.88 1110 GLY A CA 1
ATOM 2151 C C . GLY A 1 297 ? 33.103 -19.552 37.204 1.00 88.67 1110 GLY A C 1
ATOM 2152 O O . GLY A 1 297 ? 32.191 -20.329 37.497 1.00 82.42 1110 GLY A O 1
ATOM 2153 N N . VAL A 1 298 ? 32.952 -18.588 36.296 1.00 85.36 1111 VAL A N 1
ATOM 2154 C CA . VAL A 1 298 ? 31.676 -18.422 35.606 1.00 83.59 1111 VAL A CA 1
ATOM 2155 C C . VAL A 1 298 ? 31.371 -19.646 34.751 1.00 86.94 1111 VAL A C 1
ATOM 2156 O O . VAL A 1 298 ? 30.217 -20.080 34.649 1.00 84.62 1111 VAL A O 1
ATOM 2160 N N . ALA A 1 299 ? 32.402 -20.242 34.147 1.00 83.83 1112 ALA A N 1
ATOM 2161 C CA . ALA A 1 299 ? 32.208 -21.434 33.331 1.00 86.95 1112 ALA A CA 1
ATOM 2162 C C . ALA A 1 299 ? 31.727 -22.636 34.137 1.00 97.68 1112 ALA A C 1
ATOM 2163 O O . ALA A 1 299 ? 31.408 -23.672 33.541 1.00 107.07 1112 ALA A O 1
ATOM 2165 N N . GLY A 1 300 ? 31.670 -22.528 35.467 1.00 94.08 1113 GLY A N 1
ATOM 2166 C CA . GLY A 1 300 ? 31.127 -23.580 36.301 1.00 91.96 1113 GLY A CA 1
ATOM 2167 C C . GLY A 1 300 ? 29.632 -23.536 36.499 1.00 88.01 1113 GLY A C 1
ATOM 2168 O O . GLY A 1 300 ? 29.067 -24.463 37.088 1.00 90.55 1113 GLY A O 1
ATOM 2169 N N . PHE A 1 301 ? 28.975 -22.477 36.030 1.00 89.32 1114 PHE A N 1
ATOM 2170 C CA . PHE A 1 301 ? 27.518 -22.347 36.101 1.00 93.06 1114 PHE A CA 1
ATOM 2171 C C . PHE A 1 301 ? 26.844 -22.935 34.867 1.00 97.68 1114 PHE A C 1
ATOM 2172 O O . PHE A 1 301 ? 25.996 -22.294 34.250 1.00 100.46 1114 PHE A O 1
ATOM 2180 N N . THR A 1 302 ? 27.213 -24.163 34.496 1.00 93.63 1115 THR A N 1
ATOM 2181 C CA . THR A 1 302 ? 26.755 -24.715 33.225 1.00 97.80 1115 THR A CA 1
ATOM 2182 C C . THR A 1 302 ? 25.237 -24.821 33.175 1.00 101.53 1115 THR A C 1
ATOM 2183 O O . THR A 1 302 ? 24.618 -24.467 32.164 1.00 100.69 1115 THR A O 1
ATOM 2187 N N . ASN A 1 303 ? 24.617 -25.292 34.259 1.00 109.01 1116 ASN A N 1
ATOM 2188 C CA . ASN A 1 303 ? 23.168 -25.450 34.256 1.00 114.25 1116 ASN A CA 1
ATOM 2189 C C . ASN A 1 303 ? 22.464 -24.103 34.180 1.00 108.33 1116 ASN A C 1
ATOM 2190 O O . ASN A 1 303 ? 21.401 -23.993 33.560 1.00 112.39 1116 ASN A O 1
ATOM 2192 N N . SER A 1 304 ? 23.040 -23.071 34.794 1.00 107.10 1117 SER A N 1
ATOM 2193 C CA . SER A 1 304 ? 22.434 -21.748 34.719 1.00 102.31 1117 SER A CA 1
ATOM 2194 C C . SER A 1 304 ? 22.674 -21.101 33.361 1.00 102.29 1117 SER A C 1
ATOM 2195 O O . SER A 1 304 ? 21.756 -20.507 32.785 1.00 100.23 1117 SER A O 1
ATOM 2198 N N . LEU A 1 305 ? 23.897 -21.215 32.836 1.00 104.26 1118 LEU A N 1
ATOM 2199 C CA . LEU A 1 305 ? 24.243 -20.548 31.585 1.00 100.23 1118 LEU A CA 1
ATOM 2200 C C . LEU A 1 305 ? 23.389 -21.046 30.427 1.00 107.73 1118 LEU A C 1
ATOM 2201 O O . LEU A 1 305 ? 23.041 -20.274 29.525 1.00 110.02 1118 LEU A O 1
ATOM 2206 N N . ARG A 1 306 ? 23.046 -22.333 30.429 1.00 104.44 1119 ARG A N 1
ATOM 2207 C CA . ARG A 1 306 ? 22.191 -22.858 29.372 1.00 103.70 1119 ARG A CA 1
ATOM 2208 C C . ARG A 1 306 ? 20.795 -22.250 29.433 1.00 102.63 1119 ARG A C 1
ATOM 2209 O O . ARG A 1 306 ? 20.133 -22.113 28.398 1.00 102.11 1119 ARG A O 1
ATOM 2217 N N . MET A 1 307 ? 20.338 -21.863 30.627 1.00 100.48 1120 MET A N 1
ATOM 2218 C CA . MET A 1 307 ? 19.012 -21.263 30.756 1.00 103.10 1120 MET A CA 1
ATOM 2219 C C . MET A 1 307 ? 19.000 -19.818 30.272 1.00 100.31 1120 MET A C 1
ATOM 2220 O O . MET A 1 307 ? 18.009 -19.365 29.686 1.00 100.24 1120 MET A O 1
ATOM 2225 N N . LEU A 1 308 ? 20.082 -19.075 30.519 1.00 100.35 1121 LEU A N 1
ATOM 2226 C CA . LEU A 1 308 ? 20.236 -17.769 29.884 1.00 100.41 1121 LEU A CA 1
ATOM 2227 C C . LEU A 1 308 ? 20.299 -17.911 28.369 1.00 105.95 1121 LEU A C 1
ATOM 2228 O O . LEU A 1 308 ? 19.794 -17.057 27.629 1.00 108.90 1121 LEU A O 1
ATOM 2233 N N . GLN A 1 309 ? 20.920 -18.991 27.892 1.00 98.13 1122 GLN A N 1
ATOM 2234 C CA . GLN A 1 309 ? 21.020 -19.232 26.459 1.00 98.26 1122 GLN A CA 1
ATOM 2235 C C . GLN A 1 309 ? 19.667 -19.584 25.852 1.00 96.39 1122 GLN A C 1
ATOM 2236 O O . GLN A 1 309 ? 19.425 -19.301 24.674 1.00 98.68 1122 GLN A O 1
ATOM 2242 N N . GLN A 1 310 ? 18.773 -20.184 26.639 1.00 102.08 1123 GLN A N 1
ATOM 2243 C CA . GLN A 1 310 ? 17.459 -20.603 26.168 1.00 103.74 1123 GLN A CA 1
ATOM 2244 C C . GLN A 1 310 ? 16.362 -19.590 26.496 1.00 108.72 1123 GLN A C 1
ATOM 2245 O O . GLN A 1 310 ? 15.179 -19.947 26.486 1.00 110.87 1123 GLN A O 1
ATOM 2251 N N . LYS A 1 311 ? 16.728 -18.344 26.794 1.00 101.10 1124 LYS A N 1
ATOM 2252 C CA . LYS A 1 311 ? 15.801 -17.264 27.128 1.00 102.00 1124 LYS A CA 1
ATOM 2253 C C . LYS A 1 311 ? 14.956 -17.560 28.362 1.00 106.14 1124 LYS A C 1
ATOM 2254 O O . LYS A 1 311 ? 13.969 -16.858 28.613 1.00 108.27 1124 LYS A O 1
ATOM 2260 N N . ARG A 1 312 ? 15.311 -18.583 29.142 1.00 109.81 1125 ARG A N 1
ATOM 2261 C CA . ARG A 1 312 ? 14.563 -18.937 30.349 1.00 105.46 1125 ARG A CA 1
ATOM 2262 C C . ARG A 1 312 ? 15.011 -18.038 31.502 1.00 105.15 1125 ARG A C 1
ATOM 2263 O O . ARG A 1 312 ? 15.645 -18.469 32.467 1.00 102.11 1125 ARG A O 1
ATOM 2271 N N . TRP A 1 313 ? 14.657 -16.753 31.387 1.00 102.43 1126 TRP A N 1
ATOM 2272 C CA . TRP A 1 313 ? 15.103 -15.775 32.375 1.00 99.11 1126 TRP A CA 1
ATOM 2273 C C . TRP A 1 313 ? 14.567 -16.088 33.763 1.00 100.00 1126 TRP A C 1
ATOM 2274 O O . TRP A 1 313 ? 15.235 -15.807 34.763 1.00 95.88 1126 TRP A O 1
ATOM 2285 N N . ASP A 1 314 ? 13.370 -16.667 33.848 1.00 105.05 1127 ASP A N 1
ATOM 2286 C CA . ASP A 1 314 ? 12.801 -16.985 35.152 1.00 105.65 1127 ASP A CA 1
ATOM 2287 C C . ASP A 1 314 ? 13.638 -18.034 35.873 1.00 102.58 1127 ASP A C 1
ATOM 2288 O O . ASP A 1 314 ? 14.085 -17.819 37.005 1.00 97.10 1127 ASP A O 1
ATOM 2290 N N . GLU A 1 315 ? 13.877 -19.175 35.221 1.00 105.05 1128 GLU A N 1
ATOM 2291 C CA . GLU A 1 315 ? 14.589 -20.266 35.881 1.00 101.37 1128 GLU A CA 1
ATOM 2292 C C . GLU A 1 315 ? 16.064 -19.940 36.072 1.00 98.59 1128 GLU A C 1
ATOM 2293 O O . GLU A 1 315 ? 16.652 -20.294 37.101 1.00 98.75 1128 GLU A O 1
ATOM 2299 N N . ALA A 1 316 ? 16.686 -19.280 35.090 1.00 106.39 1129 ALA A N 1
ATOM 2300 C CA . ALA A 1 316 ? 18.089 -18.904 35.232 1.00 98.44 1129 ALA A CA 1
ATOM 2301 C C . ALA A 1 316 ? 18.313 -18.065 36.481 1.00 99.96 1129 ALA A C 1
ATOM 2302 O O . ALA A 1 316 ? 19.394 -18.111 37.080 1.00 91.71 1129 ALA A O 1
ATOM 2304 N N . ALA A 1 317 ? 17.300 -17.301 36.894 1.00 101.90 1130 ALA A N 1
ATOM 2305 C CA . ALA A 1 317 ? 17.396 -16.557 38.143 1.00 100.47 1130 ALA A CA 1
ATOM 2306 C C . ALA A 1 317 ? 17.236 -17.478 39.344 1.00 96.24 1130 ALA A C 1
ATOM 2307 O O . ALA A 1 317 ? 17.958 -17.340 40.339 1.00 91.99 1130 ALA A O 1
ATOM 2309 N N . VAL A 1 318 ? 16.303 -18.428 39.267 1.00 92.07 1131 VAL A N 1
ATOM 2310 C CA . VAL A 1 318 ? 16.030 -19.294 40.409 1.00 92.71 1131 VAL A CA 1
ATOM 2311 C C . VAL A 1 318 ? 17.210 -20.220 40.681 1.00 93.11 1131 VAL A C 1
ATOM 2312 O O . VAL A 1 318 ? 17.533 -20.509 41.839 1.00 94.49 1131 VAL A O 1
ATOM 2314 N N . ASN A 1 319 ? 17.877 -20.696 39.626 1.00 98.73 1132 ASN A N 1
ATOM 2315 C CA . ASN A 1 319 ? 19.028 -21.572 39.827 1.00 99.57 1132 ASN A CA 1
ATOM 2316 C C . ASN A 1 319 ? 20.208 -20.804 40.407 1.00 98.88 1132 ASN A C 1
ATOM 2317 O O . ASN A 1 319 ? 20.866 -21.282 41.338 1.00 106.13 1132 ASN A O 1
ATOM 2322 N N . LEU A 1 320 ? 20.483 -19.606 39.881 1.00 85.10 1133 LEU A N 1
ATOM 2323 C CA . LEU A 1 320 ? 21.652 -18.849 40.317 1.00 79.83 1133 LEU A CA 1
ATOM 2324 C C . LEU A 1 320 ? 21.591 -18.470 41.792 1.00 85.06 1133 LEU A C 1
ATOM 2325 O O . LEU A 1 320 ? 22.638 -18.221 42.399 1.00 82.43 1133 LEU A O 1
ATOM 2330 N N . ALA A 1 321 ? 20.399 -18.433 42.386 1.00 84.49 1134 ALA A N 1
ATOM 2331 C CA . ALA A 1 321 ? 20.263 -18.129 43.804 1.00 83.30 1134 ALA A CA 1
ATOM 2332 C C . ALA A 1 321 ? 20.570 -19.322 44.697 1.00 95.28 1134 ALA A C 1
ATOM 2333 O O . ALA A 1 321 ? 20.536 -19.181 45.925 1.00 100.46 1134 ALA A O 1
ATOM 2335 N N . LYS A 1 322 ? 20.860 -20.486 44.116 1.00 88.10 1135 LYS A N 1
ATOM 2336 C CA . LYS A 1 322 ? 21.205 -21.680 44.871 1.00 87.20 1135 LYS A CA 1
ATOM 2337 C C . LYS A 1 322 ? 22.701 -21.967 44.852 1.00 86.32 1135 LYS A C 1
ATOM 2338 O O . LYS A 1 322 ? 23.109 -23.103 45.109 1.00 102.38 1135 LYS A O 1
ATOM 2340 N N . SER A 1 323 ? 23.523 -20.968 44.553 1.00 82.36 1136 SER A N 1
ATOM 2341 C CA . SER A 1 323 ? 24.959 -21.160 44.431 1.00 83.52 1136 SER A CA 1
ATOM 2342 C C . SER A 1 323 ? 25.684 -20.619 45.656 1.00 88.67 1136 SER A C 1
ATOM 2343 O O . SER A 1 323 ? 25.148 -19.816 46.424 1.00 92.03 1136 SER A O 1
ATOM 2346 N N . ARG A 1 324 ? 26.926 -21.078 45.832 1.00 91.39 1137 ARG A N 1
ATOM 2347 C CA . ARG A 1 324 ? 27.767 -20.540 46.894 1.00 91.41 1137 ARG A CA 1
ATOM 2348 C C . ARG A 1 324 ? 28.177 -19.101 46.613 1.00 85.85 1137 ARG A C 1
ATOM 2349 O O . ARG A 1 324 ? 28.655 -18.413 47.521 1.00 85.58 1137 ARG A O 1
ATOM 2351 N N . TRP A 1 325 ? 28.013 -18.639 45.372 1.00 85.61 1138 TRP A N 1
ATOM 2352 C CA . TRP A 1 325 ? 28.240 -17.235 45.053 1.00 83.05 1138 TRP A CA 1
ATOM 2353 C C . TRP A 1 325 ? 27.118 -16.360 45.596 1.00 83.65 1138 TRP A C 1
ATOM 2354 O O . TRP A 1 325 ? 27.378 -15.303 46.181 1.00 74.31 1138 TRP A O 1
ATOM 2365 N N . TYR A 1 326 ? 25.867 -16.790 45.424 1.00 82.65 1139 TYR A N 1
ATOM 2366 C CA . TYR A 1 326 ? 24.743 -16.053 45.987 1.00 86.12 1139 TYR A CA 1
ATOM 2367 C C . TYR A 1 326 ? 24.771 -16.040 47.509 1.00 83.42 1139 TYR A C 1
ATOM 2368 O O . TYR A 1 326 ? 24.214 -15.122 48.120 1.00 85.20 1139 TYR A O 1
ATOM 2377 N N . ASN A 1 327 ? 25.410 -17.028 48.134 1.00 84.98 1140 ASN A N 1
ATOM 2378 C CA . ASN A 1 327 ? 25.511 -17.069 49.585 1.00 81.09 1140 ASN A CA 1
ATOM 2379 C C . ASN A 1 327 ? 26.720 -16.316 50.123 1.00 81.14 1140 ASN A C 1
ATOM 2380 O O . ASN A 1 327 ? 26.732 -15.963 51.308 1.00 91.34 1140 ASN A O 1
ATOM 2385 N N . GLN A 1 328 ? 27.731 -16.058 49.292 1.00 79.05 1141 GLN A N 1
ATOM 2386 C CA . GLN A 1 328 ? 28.944 -15.389 49.751 1.00 83.34 1141 GLN A CA 1
ATOM 2387 C C . GLN A 1 328 ? 28.857 -13.872 49.622 1.00 86.83 1141 GLN A C 1
ATOM 2388 O O . GLN A 1 328 ? 29.270 -13.148 50.534 1.00 90.33 1141 GLN A O 1
ATOM 2390 N N . THR A 1 329 ? 28.341 -13.378 48.497 1.00 81.15 1142 THR A N 1
ATOM 2391 C CA . THR A 1 329 ? 28.099 -11.952 48.276 1.00 75.62 1142 THR A CA 1
ATOM 2392 C C . THR A 1 329 ? 26.654 -11.815 47.825 1.00 80.15 1142 THR A C 1
ATOM 2393 O O . THR A 1 329 ? 26.373 -11.645 46.629 1.00 76.21 1142 THR A O 1
ATOM 2397 N N . PRO A 1 330 ? 25.702 -11.890 48.760 1.00 78.66 1143 PRO A N 1
ATOM 2398 C CA . PRO A 1 330 ? 24.288 -11.947 48.355 1.00 77.44 1143 PRO A CA 1
ATOM 2399 C C . PRO A 1 330 ? 23.754 -10.645 47.786 1.00 81.38 1143 PRO A C 1
ATOM 2400 O O . PRO A 1 330 ? 22.964 -10.679 46.836 1.00 67.23 1143 PRO A O 1
ATOM 2404 N N . ASN A 1 331 ? 24.148 -9.498 48.346 1.00 79.84 1144 ASN A N 1
ATOM 2405 C CA . ASN A 1 331 ? 23.656 -8.219 47.839 1.00 82.18 1144 ASN A CA 1
ATOM 2406 C C . ASN A 1 331 ? 24.024 -8.031 46.372 1.00 83.32 1144 ASN A C 1
ATOM 2407 O O . ASN A 1 331 ? 23.168 -7.712 45.538 1.00 77.89 1144 ASN A O 1
ATOM 2412 N N . ARG A 1 332 ? 25.302 -8.228 46.040 1.00 83.54 1145 ARG A N 1
ATOM 2413 C CA . ARG A 1 332 ? 25.740 -8.103 44.655 1.00 77.75 1145 ARG A CA 1
ATOM 2414 C C . ARG A 1 332 ? 25.101 -9.167 43.774 1.00 76.82 1145 ARG A C 1
ATOM 2415 O O . ARG A 1 332 ? 24.721 -8.887 42.631 1.00 82.58 1145 ARG A O 1
ATOM 2423 N N . ALA A 1 333 ? 24.974 -10.393 44.287 1.00 78.38 1146 ALA A N 1
ATOM 2424 C CA . ALA A 1 333 ? 24.412 -11.480 43.491 1.00 77.28 1146 ALA A CA 1
ATOM 2425 C C . ALA A 1 333 ? 22.965 -11.191 43.114 1.00 83.69 1146 ALA A C 1
ATOM 2426 O O . ALA A 1 333 ? 22.575 -11.340 41.951 1.00 81.20 1146 ALA A O 1
ATOM 2428 N N . LYS A 1 334 ? 22.154 -10.771 44.090 1.00 81.29 1147 LYS A N 1
ATOM 2429 C CA . LYS A 1 334 ? 20.760 -10.442 43.804 1.00 80.52 1147 LYS A CA 1
ATOM 2430 C C . LYS A 1 334 ? 20.649 -9.302 42.799 1.00 83.83 1147 LYS A C 1
ATOM 2431 O O . LYS A 1 334 ? 19.710 -9.273 41.995 1.00 68.30 1147 LYS A O 1
ATOM 2433 N N . ARG A 1 335 ? 21.599 -8.365 42.815 1.00 85.54 1148 ARG A N 1
ATOM 2434 C CA . ARG A 1 335 ? 21.574 -7.277 41.842 1.00 79.68 1148 ARG A CA 1
ATOM 2435 C C . ARG A 1 335 ? 21.891 -7.783 40.437 1.00 82.33 1148 ARG A C 1
ATOM 2436 O O . ARG A 1 335 ? 21.289 -7.330 39.457 1.00 90.33 1148 ARG A O 1
ATOM 2444 N N . VAL A 1 336 ? 22.824 -8.727 40.321 1.00 86.59 1149 VAL A N 1
ATOM 2445 C CA . VAL A 1 336 ? 23.201 -9.252 39.011 1.00 82.53 1149 VAL A CA 1
ATOM 2446 C C . VAL A 1 336 ? 22.160 -10.240 38.500 1.00 89.46 1149 VAL A C 1
ATOM 2447 O O . VAL A 1 336 ? 21.841 -10.260 37.304 1.00 88.71 1149 VAL A O 1
ATOM 2451 N N . ILE A 1 337 ? 21.606 -11.063 39.394 1.00 84.73 1150 ILE A N 1
ATOM 2452 C CA . ILE A 1 337 ? 20.566 -12.008 38.997 1.00 83.24 1150 ILE A CA 1
ATOM 2453 C C . ILE A 1 337 ? 19.315 -11.263 38.545 1.00 84.16 1150 ILE A C 1
ATOM 2454 O O . ILE A 1 337 ? 18.622 -11.692 37.612 1.00 93.69 1150 ILE A O 1
ATOM 2459 N N . THR A 1 338 ? 19.009 -10.131 39.188 1.00 79.62 1151 THR A N 1
ATOM 2460 C CA . THR A 1 338 ? 17.920 -9.283 38.713 1.00 85.27 1151 THR A CA 1
ATOM 2461 C C . THR A 1 338 ? 18.194 -8.785 37.302 1.00 88.73 1151 THR A C 1
ATOM 2462 O O . THR A 1 338 ? 17.290 -8.744 36.460 1.00 89.80 1151 THR A O 1
ATOM 2466 N N . THR A 1 339 ? 19.440 -8.402 37.023 1.00 89.05 1152 THR A N 1
ATOM 2467 C CA . THR A 1 339 ? 19.772 -7.948 35.679 1.00 88.03 1152 THR A CA 1
ATOM 2468 C C . THR A 1 339 ? 19.666 -9.080 34.665 1.00 84.57 1152 THR A C 1
ATOM 2469 O O . THR A 1 339 ? 19.276 -8.846 33.516 1.00 88.93 1152 THR A O 1
ATOM 2473 N N . PHE A 1 340 ? 19.988 -10.311 35.069 1.00 80.31 1153 PHE A N 1
ATOM 2474 C CA . PHE A 1 340 ? 19.838 -11.445 34.163 1.00 86.85 1153 PHE A CA 1
ATOM 2475 C C . PHE A 1 340 ? 18.375 -11.753 33.876 1.00 94.28 1153 PHE A C 1
ATOM 2476 O O . PHE A 1 340 ? 18.051 -12.271 32.802 1.00 97.03 1153 PHE A O 1
ATOM 2484 N N . ARG A 1 341 ? 17.484 -11.446 34.817 1.00 88.53 1154 ARG A N 1
ATOM 2485 C CA . ARG A 1 341 ? 16.070 -11.771 34.679 1.00 90.56 1154 ARG A CA 1
ATOM 2486 C C . ARG A 1 341 ? 15.287 -10.657 33.990 1.00 94.08 1154 ARG A C 1
ATOM 2487 O O . ARG A 1 341 ? 14.589 -10.908 33.004 1.00 98.43 1154 ARG A O 1
ATOM 2495 N N . THR A 1 342 ? 15.394 -9.425 34.492 1.00 91.70 1155 THR A N 1
ATOM 2496 C CA . THR A 1 342 ? 14.626 -8.327 33.913 1.00 95.66 1155 THR A CA 1
ATOM 2497 C C . THR A 1 342 ? 15.189 -7.887 32.570 1.00 97.84 1155 THR A C 1
ATOM 2498 O O . THR A 1 342 ? 14.426 -7.500 31.678 1.00 103.63 1155 THR A O 1
ATOM 2502 N N . GLY A 1 343 ? 16.506 -7.938 32.402 1.00 98.59 1156 GLY A N 1
ATOM 2503 C CA . GLY A 1 343 ? 17.109 -7.426 31.192 1.00 97.17 1156 GLY A CA 1
ATOM 2504 C C . GLY A 1 343 ? 17.208 -5.922 31.139 1.00 94.99 1156 GLY A C 1
ATOM 2505 O O . GLY A 1 343 ? 17.414 -5.364 30.057 1.00 94.83 1156 GLY A O 1
ATOM 2506 N N . THR A 1 344 ? 17.055 -5.243 32.275 1.00 98.59 1157 THR A N 1
ATOM 2507 C CA . THR A 1 344 ? 17.188 -3.793 32.334 1.00 99.99 1157 THR A CA 1
ATOM 2508 C C . THR A 1 344 ? 18.117 -3.396 33.475 1.00 95.58 1157 THR A C 1
ATOM 2509 O O . THR A 1 344 ? 18.739 -4.258 34.103 1.00 99.83 1157 THR A O 1
ATOM 2511 N N . TRP A 1 345 ? 18.225 -2.094 33.747 1.00 93.22 1158 TRP A N 1
ATOM 2512 C CA . TRP A 1 345 ? 19.077 -1.577 34.810 1.00 93.29 1158 TRP A CA 1
ATOM 2513 C C . TRP A 1 345 ? 18.284 -1.180 36.050 1.00 100.83 1158 TRP A C 1
ATOM 2514 O O . TRP A 1 345 ? 18.687 -0.262 36.773 1.00 104.41 1158 TRP A O 1
ATOM 2525 N N . ASP A 1 346 ? 17.156 -1.850 36.306 1.00 98.45 1159 ASP A N 1
ATOM 2526 C CA . ASP A 1 346 ? 16.331 -1.497 37.457 1.00 97.23 1159 ASP A CA 1
ATOM 2527 C C . ASP A 1 346 ? 17.098 -1.638 38.765 1.00 90.66 1159 ASP A C 1
ATOM 2528 O O . ASP A 1 346 ? 16.820 -0.916 39.727 1.00 92.33 1159 ASP A O 1
ATOM 2533 N N . ALA A 1 347 ? 18.061 -2.558 38.822 1.00 90.75 1160 ALA A N 1
ATOM 2534 C CA . ALA A 1 347 ? 18.793 -2.777 40.062 1.00 83.07 1160 ALA A CA 1
ATOM 2535 C C . ALA A 1 347 ? 19.805 -1.671 40.330 1.00 83.07 1160 ALA A C 1
ATOM 2536 O O . ALA A 1 347 ? 20.159 -1.427 41.488 1.00 80.26 1160 ALA A O 1
ATOM 2538 N N . TYR A 1 348 ? 20.270 -0.989 39.289 1.00 85.89 1161 TYR A N 1
ATOM 2539 C CA . TYR A 1 348 ? 21.312 0.021 39.439 1.00 81.29 1161 TYR A CA 1
ATOM 2540 C C . TYR A 1 348 ? 20.830 1.413 39.031 1.00 86.56 1161 TYR A C 1
ATOM 2541 O O . TYR A 1 348 ? 19.780 1.882 39.473 1.00 90.75 1161 TYR A O 1
ATOM 2550 N N . SER A 1 351 ? 17.508 3.047 36.367 1.00 104.00 364 SER A N 1
ATOM 2551 C CA . SER A 1 351 ? 18.568 3.670 35.585 1.00 104.92 364 SER A CA 1
ATOM 2552 C C . SER A 1 351 ? 18.623 3.097 34.167 1.00 111.72 364 SER A C 1
ATOM 2553 O O . SER A 1 351 ? 19.675 3.111 33.526 1.00 111.66 364 SER A O 1
ATOM 2555 N N . GLN A 1 352 ? 17.486 2.600 33.682 1.00 122.15 365 GLN A N 1
ATOM 2556 C CA . GLN A 1 352 ? 17.397 1.937 32.386 1.00 115.38 365 GLN A CA 1
ATOM 2557 C C . GLN A 1 352 ? 16.553 2.767 31.428 1.00 110.61 365 GLN A C 1
ATOM 2558 O O . GLN A 1 352 ? 15.419 3.137 31.753 1.00 98.43 365 GLN A O 1
ATOM 2560 N N . GLN A 1 353 ? 17.101 3.039 30.246 1.00 120.06 366 GLN A N 1
ATOM 2561 C CA . GLN A 1 353 ? 16.385 3.791 29.223 1.00 115.06 366 GLN A CA 1
ATOM 2562 C C . GLN A 1 353 ? 15.363 2.887 28.544 1.00 110.82 366 GLN A C 1
ATOM 2563 O O . GLN A 1 353 ? 15.719 1.836 27.999 1.00 106.83 366 GLN A O 1
ATOM 2565 N N . LYS A 1 354 ? 14.097 3.295 28.574 1.00 106.95 367 LYS A N 1
ATOM 2566 C CA . LYS A 1 354 ? 13.014 2.529 27.974 1.00 112.85 367 LYS A CA 1
ATOM 2567 C C . LYS A 1 354 ? 12.771 2.895 26.516 1.00 109.20 367 LYS A C 1
ATOM 2568 O O . LYS A 1 354 ? 11.803 2.410 25.921 1.00 103.35 367 LYS A O 1
ATOM 2570 N N . GLU A 1 355 ? 13.626 3.733 25.930 1.00 114.20 368 GLU A N 1
ATOM 2571 C CA . GLU A 1 355 ? 13.436 4.206 24.566 1.00 99.97 368 GLU A CA 1
ATOM 2572 C C . GLU A 1 355 ? 14.152 3.361 23.525 1.00 100.67 368 GLU A C 1
ATOM 2573 O O . GLU A 1 355 ? 13.805 3.444 22.342 1.00 97.34 368 GLU A O 1
ATOM 2579 N N . LYS A 1 356 ? 15.139 2.557 23.932 1.00 101.97 369 LYS A N 1
ATOM 2580 C CA . LYS A 1 356 ? 15.965 1.842 22.963 1.00 93.96 369 LYS A CA 1
ATOM 2581 C C . LYS A 1 356 ? 15.123 0.959 22.051 1.00 87.89 369 LYS A C 1
ATOM 2582 O O . LYS A 1 356 ? 15.377 0.886 20.844 1.00 84.82 369 LYS A O 1
ATOM 2584 N N . LYS A 1 357 ? 14.107 0.291 22.605 1.00 95.07 370 LYS A N 1
ATOM 2585 C CA . LYS A 1 357 ? 13.254 -0.567 21.787 1.00 92.51 370 LYS A CA 1
ATOM 2586 C C . LYS A 1 357 ? 12.587 0.220 20.665 1.00 85.60 370 LYS A C 1
ATOM 2587 O O . LYS A 1 357 ? 12.454 -0.280 19.541 1.00 77.93 370 LYS A O 1
ATOM 2589 N N . ALA A 1 358 ? 12.167 1.454 20.944 1.00 85.70 371 ALA A N 1
ATOM 2590 C CA . ALA A 1 358 ? 11.556 2.271 19.901 1.00 78.85 371 ALA A CA 1
ATOM 2591 C C . ALA A 1 358 ? 12.589 2.776 18.902 1.00 73.40 371 ALA A C 1
ATOM 2592 O O . ALA A 1 358 ? 12.274 2.940 17.718 1.00 67.94 371 ALA A O 1
ATOM 2594 N N . THR A 1 359 ? 13.820 3.030 19.357 1.00 75.36 372 THR A N 1
ATOM 2595 C CA . THR A 1 359 ? 14.875 3.470 18.451 1.00 64.07 372 THR A CA 1
ATOM 2596 C C . THR A 1 359 ? 15.326 2.343 17.535 1.00 71.79 372 THR A C 1
ATOM 2597 O O . THR A 1 359 ? 15.714 2.593 16.389 1.00 80.74 372 THR A O 1
ATOM 2601 N N . GLN A 1 360 ? 15.283 1.100 18.019 1.00 68.72 373 GLN A N 1
ATOM 2602 C CA . GLN A 1 360 ? 15.663 -0.031 17.180 1.00 79.96 373 GLN A CA 1
ATOM 2603 C C . GLN A 1 360 ? 14.624 -0.283 16.095 1.00 79.40 373 GLN A C 1
ATOM 2604 O O . GLN A 1 360 ? 14.972 -0.633 14.961 1.00 75.09 373 GLN A O 1
ATOM 2610 N N . MET A 1 361 ? 13.345 -0.105 16.421 1.00 79.17 374 MET A N 1
ATOM 2611 C CA . MET A 1 361 ? 12.307 -0.277 15.413 1.00 76.40 374 MET A CA 1
ATOM 2612 C C . MET A 1 361 ? 12.384 0.814 14.350 1.00 70.69 374 MET A C 1
ATOM 2613 O O . MET A 1 361 ? 12.182 0.543 13.160 1.00 68.25 374 MET A O 1
ATOM 2618 N N . ALA A 1 362 ? 12.684 2.052 14.756 1.00 72.85 375 ALA A N 1
ATOM 2619 C CA . ALA A 1 362 ? 12.789 3.144 13.793 1.00 69.01 375 ALA A CA 1
ATOM 2620 C C . ALA A 1 362 ? 13.899 2.887 12.783 1.00 71.99 375 ALA A C 1
ATOM 2621 O O . ALA A 1 362 ? 13.756 3.203 11.596 1.00 68.65 375 ALA A O 1
ATOM 2623 N N . ALA A 1 363 ? 15.014 2.312 13.234 1.00 72.30 376 ALA A N 1
ATOM 2624 C CA . ALA A 1 363 ? 16.110 2.018 12.320 1.00 74.21 376 ALA A CA 1
ATOM 2625 C C . ALA A 1 363 ? 15.790 0.830 11.427 1.00 77.19 376 ALA A C 1
ATOM 2626 O O . ALA A 1 363 ? 16.261 0.771 10.285 1.00 87.02 376 ALA A O 1
ATOM 2628 N N . ILE A 1 364 ? 15.001 -0.125 11.921 1.00 87.67 377 ILE A N 1
ATOM 2629 C CA . ILE A 1 364 ? 14.633 -1.265 11.089 1.00 95.90 377 ILE A CA 1
ATOM 2630 C C . ILE A 1 364 ? 13.706 -0.839 9.957 1.00 101.03 377 ILE A C 1
ATOM 2631 O O . ILE A 1 364 ? 13.826 -1.331 8.830 1.00 92.85 377 ILE A O 1
ATOM 2636 N N . VAL A 1 365 ? 12.786 0.088 10.234 1.00 89.06 378 VAL A N 1
ATOM 2637 C CA . VAL A 1 365 ? 11.896 0.596 9.192 1.00 75.68 378 VAL A CA 1
ATOM 2638 C C . VAL A 1 365 ? 12.683 1.387 8.156 1.00 75.18 378 VAL A C 1
ATOM 2639 O O . VAL A 1 365 ? 12.445 1.268 6.948 1.00 76.19 378 VAL A O 1
ATOM 2643 N N . ALA A 1 366 ? 13.629 2.210 8.612 1.00 84.87 379 ALA A N 1
ATOM 2644 C CA . ALA A 1 366 ? 14.470 2.963 7.688 1.00 87.10 379 ALA A CA 1
ATOM 2645 C C . ALA A 1 366 ? 15.330 2.035 6.842 1.00 88.96 379 ALA A C 1
ATOM 2646 O O . ALA A 1 366 ? 15.578 2.310 5.662 1.00 81.40 379 ALA A O 1
ATOM 2648 N N . GLY A 1 367 ? 15.802 0.935 7.428 1.00 77.23 380 GLY A N 1
ATOM 2649 C CA . GLY A 1 367 ? 16.620 0.001 6.670 1.00 80.45 380 GLY A CA 1
ATOM 2650 C C . GLY A 1 367 ? 15.818 -0.749 5.624 1.00 77.59 380 GLY A C 1
ATOM 2651 O O . GLY A 1 367 ? 16.246 -0.884 4.475 1.00 69.34 380 GLY A O 1
ATOM 2652 N N . VAL A 1 368 ? 14.642 -1.252 6.012 1.00 81.99 381 VAL A N 1
ATOM 2653 C CA . VAL A 1 368 ? 13.758 -1.918 5.057 1.00 83.38 381 VAL A CA 1
ATOM 2654 C C . VAL A 1 368 ? 13.412 -0.978 3.910 1.00 77.79 381 VAL A C 1
ATOM 2655 O O . VAL A 1 368 ? 13.311 -1.397 2.751 1.00 66.26 381 VAL A O 1
ATOM 2659 N N . PHE A 1 369 ? 13.231 0.308 4.214 1.00 79.75 382 PHE A N 1
ATOM 2660 C CA . PHE A 1 369 ? 13.014 1.298 3.166 1.00 68.40 382 PHE A CA 1
ATOM 2661 C C . PHE A 1 369 ? 14.165 1.294 2.171 1.00 73.80 382 PHE A C 1
ATOM 2662 O O . PHE A 1 369 ? 13.953 1.186 0.958 1.00 78.38 382 PHE A O 1
ATOM 2670 N N . ILE A 1 370 ? 15.399 1.395 2.672 1.00 79.94 383 ILE A N 1
ATOM 2671 C CA . ILE A 1 370 ? 16.564 1.405 1.792 1.00 76.66 383 ILE A CA 1
ATOM 2672 C C . ILE A 1 370 ? 16.668 0.093 1.027 1.00 74.25 383 ILE A C 1
ATOM 2673 O O . ILE A 1 370 ? 17.053 0.072 -0.148 1.00 81.52 383 ILE A O 1
ATOM 2678 N N . ILE A 1 371 ? 16.309 -1.019 1.668 1.00 77.47 384 ILE A N 1
ATOM 2679 C CA . ILE A 1 371 ? 16.346 -2.312 0.990 1.00 77.09 384 ILE A CA 1
ATOM 2680 C C . ILE A 1 371 ? 15.395 -2.323 -0.203 1.00 79.25 384 ILE A C 1
ATOM 2681 O O . ILE A 1 371 ? 15.699 -2.905 -1.252 1.00 79.85 384 ILE A O 1
ATOM 2686 N N . CYS A 1 372 ? 14.245 -1.657 -0.076 1.00 75.66 385 CYS A N 1
ATOM 2687 C CA . CYS A 1 372 ? 13.214 -1.744 -1.106 1.00 79.40 385 CYS A CA 1
ATOM 2688 C C . CYS A 1 372 ? 13.483 -0.807 -2.281 1.00 77.99 385 CYS A C 1
ATOM 2689 O O . CYS A 1 372 ? 13.199 -1.160 -3.432 1.00 80.47 385 CYS A O 1
ATOM 2692 N N . TRP A 1 373 ? 14.018 0.384 -2.024 1.00 68.60 386 TRP A N 1
ATOM 2693 C CA . TRP A 1 373 ? 14.213 1.350 -3.095 1.00 71.32 386 TRP A CA 1
ATOM 2694 C C . TRP A 1 373 ? 15.618 1.346 -3.677 1.00 73.91 386 TRP A C 1
ATOM 2695 O O . TRP A 1 373 ? 15.812 1.874 -4.776 1.00 77.41 386 TRP A O 1
ATOM 2706 N N . LEU A 1 374 ? 16.599 0.779 -2.986 1.00 71.16 387 LEU A N 1
ATOM 2707 C CA . LEU A 1 374 ? 17.963 0.908 -3.486 1.00 77.39 387 LEU A CA 1
ATOM 2708 C C . LEU A 1 374 ? 18.178 0.130 -4.783 1.00 81.59 387 LEU A C 1
ATOM 2709 O O . LEU A 1 374 ? 18.816 0.661 -5.701 1.00 86.35 387 LEU A O 1
ATOM 2714 N N . PRO A 1 375 ? 17.692 -1.112 -4.913 1.00 79.42 388 PRO A N 1
ATOM 2715 C CA . PRO A 1 375 ? 17.785 -1.780 -6.223 1.00 83.37 388 PRO A CA 1
ATOM 2716 C C . PRO A 1 375 ? 17.190 -0.967 -7.356 1.00 88.60 388 PRO A C 1
ATOM 2717 O O . PRO A 1 375 ? 17.670 -1.054 -8.493 1.00 89.35 388 PRO A O 1
ATOM 2721 N N . PHE A 1 376 ? 16.157 -0.168 -7.077 1.00 87.86 389 PHE A N 1
ATOM 2722 C CA . PHE A 1 376 ? 15.588 0.699 -8.103 1.00 88.83 389 PHE A CA 1
ATOM 2723 C C . PHE A 1 376 ? 16.581 1.776 -8.524 1.00 87.11 389 PHE A C 1
ATOM 2724 O O . PHE A 1 376 ? 16.791 2.009 -9.719 1.00 91.58 389 PHE A O 1
ATOM 2732 N N . PHE A 1 377 ? 17.211 2.438 -7.553 1.00 78.28 390 PHE A N 1
ATOM 2733 C CA . PHE A 1 377 ? 18.154 3.503 -7.865 1.00 77.80 390 PHE A CA 1
ATOM 2734 C C . PHE A 1 377 ? 19.520 2.977 -8.285 1.00 85.50 390 PHE A C 1
ATOM 2735 O O . PHE A 1 377 ? 20.266 3.699 -8.955 1.00 80.65 390 PHE A O 1
ATOM 2743 N N . ILE A 1 378 ? 19.865 1.744 -7.905 1.00 83.05 391 ILE A N 1
ATOM 2744 C CA . ILE A 1 378 ? 21.044 1.100 -8.477 1.00 88.93 391 ILE A CA 1
ATOM 2745 C C . ILE A 1 378 ? 20.854 0.907 -9.975 1.00 91.28 391 ILE A C 1
ATOM 2746 O O . ILE A 1 378 ? 21.789 1.084 -10.766 1.00 94.74 391 ILE A O 1
ATOM 2751 N N . THR A 1 379 ? 19.633 0.564 -10.388 1.00 91.03 392 THR A N 1
ATOM 2752 C CA . THR A 1 379 ? 19.347 0.341 -11.801 1.00 92.03 392 THR A CA 1
ATOM 2753 C C . THR A 1 379 ? 19.510 1.622 -12.611 1.00 96.64 392 THR A C 1
ATOM 2754 O O . THR A 1 379 ? 19.972 1.585 -13.759 1.00 99.51 392 THR A O 1
ATOM 2758 N N . HIS A 1 380 ? 19.187 2.742 -12.031 1.00 88.71 393 HIS A N 1
ATOM 2759 C CA . HIS A 1 380 ? 19.363 3.957 -12.738 1.00 88.98 393 HIS A CA 1
ATOM 2760 C C . HIS A 1 380 ? 20.809 4.181 -13.033 1.00 88.31 393 HIS A C 1
ATOM 2761 O O . HIS A 1 380 ? 21.145 4.651 -14.071 1.00 90.40 393 HIS A O 1
ATOM 2768 N N . ILE A 1 381 ? 21.675 3.869 -12.094 1.00 95.53 394 ILE A N 1
ATOM 2769 C CA . ILE A 1 381 ? 23.103 4.065 -12.304 1.00 100.46 394 ILE A CA 1
ATOM 2770 C C . ILE A 1 381 ? 23.590 3.234 -13.480 1.00 110.00 394 ILE A C 1
ATOM 2771 O O . ILE A 1 381 ? 24.530 3.628 -14.181 1.00 116.65 394 ILE A O 1
ATOM 2773 N N . LEU A 1 382 ? 22.959 2.084 -13.726 1.00 109.05 395 LEU A N 1
ATOM 2774 C CA . LEU A 1 382 ? 23.384 1.213 -14.816 1.00 115.80 395 LEU A CA 1
ATOM 2775 C C . LEU A 1 382 ? 22.911 1.731 -16.169 1.00 123.98 395 LEU A C 1
ATOM 2776 O O . LEU A 1 382 ? 23.622 1.591 -17.170 1.00 132.70 395 LEU A O 1
ATOM 2781 N N . ASN A 1 383 ? 21.713 2.324 -16.219 1.00 120.69 396 ASN A N 1
ATOM 2782 C CA . ASN A 1 383 ? 21.242 2.943 -17.454 1.00 120.58 396 ASN A CA 1
ATOM 2783 C C . ASN A 1 383 ? 22.194 4.031 -17.930 1.00 122.42 396 ASN A C 1
ATOM 2784 O O . ASN A 1 383 ? 22.387 4.205 -19.139 1.00 125.81 396 ASN A O 1
ATOM 2789 N N . ILE A 1 384 ? 22.806 4.760 -16.997 1.00 128.30 397 ILE A N 1
ATOM 2790 C CA . ILE A 1 384 ? 23.706 5.849 -17.357 1.00 131.63 397 ILE A CA 1
ATOM 2791 C C . ILE A 1 384 ? 25.103 5.322 -17.667 1.00 137.13 397 ILE A C 1
ATOM 2792 O O . ILE A 1 384 ? 25.789 5.839 -18.556 1.00 140.52 397 ILE A O 1
ATOM 2797 N N . HIS A 1 385 ? 25.537 4.278 -16.959 1.00 136.75 398 HIS A N 1
ATOM 2798 C CA . HIS A 1 385 ? 26.930 3.846 -17.033 1.00 140.25 398 HIS A CA 1
ATOM 2799 C C . HIS A 1 385 ? 27.250 3.199 -18.376 1.00 154.68 398 HIS A C 1
ATOM 2800 O O . HIS A 1 385 ? 28.121 3.674 -19.114 1.00 162.37 398 HIS A O 1
ATOM 2802 N N . CYS A 1 386 ? 26.570 2.103 -18.707 1.00 157.99 399 CYS A N 1
ATOM 2803 C CA . CYS A 1 386 ? 26.929 1.309 -19.875 1.00 171.19 399 CYS A CA 1
ATOM 2804 C C . CYS A 1 386 ? 25.915 1.388 -21.006 1.00 172.38 399 CYS A C 1
ATOM 2805 O O . CYS A 1 386 ? 26.152 0.799 -22.069 1.00 171.94 399 CYS A O 1
ATOM 2808 N N . ASP A 1 387 ? 24.802 2.093 -20.815 1.00 169.42 400 ASP A N 1
ATOM 2809 C CA . ASP A 1 387 ? 23.708 2.176 -21.779 1.00 172.19 400 ASP A CA 1
ATOM 2810 C C . ASP A 1 387 ? 23.130 0.810 -22.126 1.00 178.49 400 ASP A C 1
ATOM 2811 O O . ASP A 1 387 ? 22.354 0.694 -23.084 1.00 180.90 400 ASP A O 1
ATOM 2813 N N . CYS A 1 388 ? 23.494 -0.229 -21.377 1.00 180.63 401 CYS A N 1
ATOM 2814 C CA . CYS A 1 388 ? 22.923 -1.551 -21.583 1.00 179.00 401 CYS A CA 1
ATOM 2815 C C . CYS A 1 388 ? 21.440 -1.519 -21.252 1.00 170.63 401 CYS A C 1
ATOM 2816 O O . CYS A 1 388 ? 21.063 -1.243 -20.109 1.00 166.40 401 CYS A O 1
ATOM 2819 N N . ASN A 1 389 ? 20.597 -1.793 -22.244 1.00 163.09 402 ASN A N 1
ATOM 2820 C CA . ASN A 1 389 ? 19.171 -1.877 -21.964 1.00 152.09 402 ASN A CA 1
ATOM 2821 C C . ASN A 1 389 ? 18.914 -3.031 -21.004 1.00 144.87 402 ASN A C 1
ATOM 2822 O O . ASN A 1 389 ? 19.334 -4.167 -21.242 1.00 148.09 402 ASN A O 1
ATOM 2827 N N . ILE A 1 390 ? 18.259 -2.719 -19.893 1.00 137.95 403 ILE A N 1
ATOM 2828 C CA . ILE A 1 390 ? 18.056 -3.664 -18.801 1.00 126.08 403 ILE A CA 1
ATOM 2829 C C . ILE A 1 390 ? 16.725 -4.370 -19.025 1.00 123.67 403 ILE A C 1
ATOM 2830 O O . ILE A 1 390 ? 15.774 -3.737 -19.506 1.00 123.23 403 ILE A O 1
ATOM 2835 N N . PRO A 1 391 ? 16.628 -5.671 -18.745 1.00 118.90 404 PRO A N 1
ATOM 2836 C CA . PRO A 1 391 ? 15.360 -6.387 -18.918 1.00 118.90 404 PRO A CA 1
ATOM 2837 C C . PRO A 1 391 ? 14.199 -5.600 -18.342 1.00 114.46 404 PRO A C 1
ATOM 2838 O O . PRO A 1 391 ? 14.149 -5.345 -17.130 1.00 111.06 404 PRO A O 1
ATOM 2842 N N . PRO A 1 392 ? 13.257 -5.175 -19.187 1.00 111.48 405 PRO A N 1
ATOM 2843 C CA . PRO A 1 392 ? 12.126 -4.381 -18.686 1.00 109.02 405 PRO A CA 1
ATOM 2844 C C . PRO A 1 392 ? 11.320 -5.093 -17.621 1.00 107.40 405 PRO A C 1
ATOM 2845 O O . PRO A 1 392 ? 10.656 -4.425 -16.820 1.00 106.74 405 PRO A O 1
ATOM 2849 N N . VAL A 1 393 ? 11.356 -6.428 -17.580 1.00 111.87 406 VAL A N 1
ATOM 2850 C CA . VAL A 1 393 ? 10.738 -7.139 -16.469 1.00 102.56 406 VAL A CA 1
ATOM 2851 C C . VAL A 1 393 ? 11.508 -6.882 -15.181 1.00 104.10 406 VAL A C 1
ATOM 2852 O O . VAL A 1 393 ? 10.926 -6.894 -14.090 1.00 102.17 406 VAL A O 1
ATOM 2854 N N . LEU A 1 394 ? 12.818 -6.639 -15.277 1.00 103.82 407 LEU A N 1
ATOM 2855 C CA . LEU A 1 394 ? 13.592 -6.296 -14.089 1.00 100.38 407 LEU A CA 1
ATOM 2856 C C . LEU A 1 394 ? 13.390 -4.838 -13.698 1.00 94.26 407 LEU A C 1
ATOM 2857 O O . LEU A 1 394 ? 13.200 -4.533 -12.516 1.00 88.29 407 LEU A O 1
ATOM 2859 N N . TYR A 1 395 ? 13.370 -3.956 -14.650 1.00 94.06 408 TYR A N 1
ATOM 2860 C CA . TYR A 1 395 ? 13.143 -2.599 -14.299 1.00 92.67 408 TYR A CA 1
ATOM 2861 C C . TYR A 1 395 ? 11.764 -2.493 -13.713 1.00 95.64 408 TYR A C 1
ATOM 2862 O O . TYR A 1 395 ? 11.578 -1.795 -12.766 1.00 92.85 408 TYR A O 1
ATOM 2871 N N . SER A 1 396 ? 10.781 -3.173 -14.278 1.00 105.38 409 SER A N 1
ATOM 2872 C CA . SER A 1 396 ? 9.431 -3.119 -13.727 1.00 100.18 409 SER A CA 1
ATOM 2873 C C . SER A 1 396 ? 9.363 -3.750 -12.341 1.00 91.59 409 SER A C 1
ATOM 2874 O O . SER A 1 396 ? 8.543 -3.336 -11.513 1.00 85.61 409 SER A O 1
ATOM 2877 N N . ALA A 1 397 ? 10.216 -4.740 -12.069 1.00 90.76 410 ALA A N 1
ATOM 2878 C CA . ALA A 1 397 ? 10.196 -5.405 -10.769 1.00 84.55 410 ALA A CA 1
ATOM 2879 C C . ALA A 1 397 ? 10.716 -4.488 -9.669 1.00 85.46 410 ALA A C 1
ATOM 2880 O O . ALA A 1 397 ? 10.097 -4.365 -8.607 1.00 76.26 410 ALA A O 1
ATOM 2882 N N . PHE A 1 398 ? 11.858 -3.837 -9.904 1.00 82.88 411 PHE A N 1
ATOM 2883 C CA . PHE A 1 398 ? 12.446 -2.977 -8.883 1.00 81.51 411 PHE A CA 1
ATOM 2884 C C . PHE A 1 398 ? 11.593 -1.745 -8.614 1.00 76.95 411 PHE A C 1
ATOM 2885 O O . PHE A 1 398 ? 11.658 -1.179 -7.516 1.00 76.38 411 PHE A O 1
ATOM 2893 N N . THR A 1 399 ? 10.799 -1.310 -9.596 1.00 86.37 412 THR A N 1
ATOM 2894 C CA . THR A 1 399 ? 9.854 -0.225 -9.353 1.00 83.78 412 THR A CA 1
ATOM 2895 C C . THR A 1 399 ? 8.712 -0.693 -8.459 1.00 78.58 412 THR A C 1
ATOM 2896 O O . THR A 1 399 ? 8.335 -0.005 -7.503 1.00 75.36 412 THR A O 1
ATOM 2900 N N . TRP A 1 400 ? 8.148 -1.866 -8.758 1.00 79.97 413 TRP A N 1
ATOM 2901 C CA . TRP A 1 400 ? 7.078 -2.406 -7.927 1.00 79.43 413 TRP A CA 1
ATOM 2902 C C . TRP A 1 400 ? 7.576 -2.703 -6.520 1.00 73.46 413 TRP A C 1
ATOM 2903 O O . TRP A 1 400 ? 6.853 -2.491 -5.539 1.00 70.81 413 TRP A O 1
ATOM 2914 N N . LEU A 1 401 ? 8.817 -3.184 -6.402 1.00 75.32 414 LEU A N 1
ATOM 2915 C CA . LEU A 1 401 ? 9.384 -3.467 -5.087 1.00 69.21 414 LEU A CA 1
ATOM 2916 C C . LEU A 1 401 ? 9.434 -2.210 -4.226 1.00 77.59 414 LEU A C 1
ATOM 2917 O O . LEU A 1 401 ? 9.179 -2.265 -3.016 1.00 79.71 414 LEU A O 1
ATOM 2922 N N . GLY A 1 402 ? 9.747 -1.065 -4.832 1.00 76.07 415 GLY A N 1
ATOM 2923 C CA . GLY A 1 402 ? 9.745 0.179 -4.081 1.00 72.96 415 GLY A CA 1
ATOM 2924 C C . GLY A 1 402 ? 8.357 0.581 -3.618 1.00 74.19 415 GLY A C 1
ATOM 2925 O O . GLY A 1 402 ? 8.180 1.043 -2.488 1.00 75.00 415 GLY A O 1
ATOM 2926 N N . TYR A 1 403 ? 7.355 0.423 -4.485 1.00 71.29 416 TYR A N 1
ATOM 2927 C CA . TYR A 1 403 ? 5.978 0.695 -4.089 1.00 65.72 416 TYR A CA 1
ATOM 2928 C C . TYR A 1 403 ? 5.494 -0.288 -3.030 1.00 74.23 416 TYR A C 1
ATOM 2929 O O . TYR A 1 403 ? 4.629 0.058 -2.215 1.00 72.94 416 TYR A O 1
ATOM 2938 N N . VAL A 1 404 ? 6.036 -1.510 -3.031 1.00 75.00 417 VAL A N 1
ATOM 2939 C CA . VAL A 1 404 ? 5.682 -2.503 -2.019 1.00 75.22 417 VAL A CA 1
ATOM 2940 C C . VAL A 1 404 ? 6.049 -2.017 -0.621 1.00 75.65 417 VAL A C 1
ATOM 2941 O O . VAL A 1 404 ? 5.383 -2.367 0.363 1.00 73.28 417 VAL A O 1
ATOM 2945 N N . ASN A 1 405 ? 7.086 -1.184 -0.510 1.00 69.14 418 ASN A N 1
ATOM 2946 C CA . ASN A 1 405 ? 7.506 -0.674 0.790 1.00 59.69 418 ASN A CA 1
ATOM 2947 C C . ASN A 1 405 ? 6.365 0.000 1.544 1.00 72.46 418 ASN A C 1
ATOM 2948 O O . ASN A 1 405 ? 6.372 0.033 2.780 1.00 78.40 418 ASN A O 1
ATOM 2953 N N . SER A 1 406 ? 5.371 0.528 0.828 1.00 73.71 419 SER A N 1
ATOM 2954 C CA . SER A 1 406 ? 4.257 1.208 1.479 1.00 74.87 419 SER A CA 1
ATOM 2955 C C . SER A 1 406 ? 3.387 0.269 2.304 1.00 71.13 419 SER A C 1
ATOM 2956 O O . SER A 1 406 ? 2.578 0.748 3.105 1.00 79.35 419 SER A O 1
ATOM 2959 N N . ALA A 1 407 ? 3.532 -1.043 2.146 1.00 64.52 420 ALA A N 1
ATOM 2960 C CA . ALA A 1 407 ? 2.711 -1.998 2.873 1.00 70.62 420 ALA A CA 1
ATOM 2961 C C . ALA A 1 407 ? 3.486 -2.802 3.908 1.00 76.87 420 ALA A C 1
ATOM 2962 O O . ALA A 1 407 ? 2.886 -3.634 4.598 1.00 79.00 420 ALA A O 1
ATOM 2964 N N . VAL A 1 408 ? 4.793 -2.590 4.035 1.00 77.91 421 VAL A N 1
ATOM 2965 C CA . VAL A 1 408 ? 5.579 -3.412 4.946 1.00 79.27 421 VAL A CA 1
ATOM 2966 C C . VAL A 1 408 ? 5.680 -2.792 6.335 1.00 78.59 421 VAL A C 1
ATOM 2967 O O . VAL A 1 408 ? 5.844 -3.521 7.319 1.00 80.37 421 VAL A O 1
ATOM 2971 N N . ASN A 1 409 ? 5.581 -1.466 6.440 1.00 74.03 422 ASN A N 1
ATOM 2972 C CA . ASN A 1 409 ? 5.742 -0.820 7.742 1.00 73.83 422 ASN A CA 1
ATOM 2973 C C . ASN A 1 409 ? 4.697 -1.265 8.756 1.00 74.68 422 ASN A C 1
ATOM 2974 O O . ASN A 1 409 ? 5.081 -1.611 9.887 1.00 76.59 422 ASN A O 1
ATOM 2979 N N . PRO A 1 410 ? 3.396 -1.299 8.444 1.00 74.98 423 PRO A N 1
ATOM 2980 C CA . PRO A 1 410 ? 2.439 -1.829 9.431 1.00 79.39 423 PRO A CA 1
ATOM 2981 C C . PRO A 1 410 ? 2.722 -3.267 9.832 1.00 83.90 423 PRO A C 1
ATOM 2982 O O . PRO A 1 410 ? 2.406 -3.662 10.961 1.00 90.16 423 PRO A O 1
ATOM 2986 N N . ILE A 1 411 ? 3.313 -4.062 8.939 1.00 83.26 424 ILE A N 1
ATOM 2987 C CA . ILE A 1 411 ? 3.682 -5.430 9.285 1.00 83.10 424 ILE A CA 1
ATOM 2988 C C . ILE A 1 411 ? 4.819 -5.441 10.300 1.00 81.27 424 ILE A C 1
ATOM 2989 O O . ILE A 1 411 ? 4.919 -6.359 11.125 1.00 80.08 424 ILE A O 1
ATOM 2994 N N . ILE A 1 412 ? 5.680 -4.422 10.275 1.00 72.91 425 ILE A N 1
ATOM 2995 C CA . ILE A 1 412 ? 6.795 -4.363 11.215 1.00 77.19 425 ILE A CA 1
ATOM 2996 C C . ILE A 1 412 ? 6.320 -3.961 12.608 1.00 86.64 425 ILE A C 1
ATOM 2997 O O . ILE A 1 412 ? 6.863 -4.432 13.615 1.00 84.58 425 ILE A O 1
ATOM 3002 N N . TYR A 1 413 ? 5.302 -3.102 12.695 1.00 80.85 426 TYR A N 1
ATOM 3003 C CA . TYR A 1 413 ? 4.811 -2.668 13.999 1.00 87.40 426 TYR A CA 1
ATOM 3004 C C . TYR A 1 413 ? 4.159 -3.813 14.767 1.00 95.75 426 TYR A C 1
ATOM 3005 O O . TYR A 1 413 ? 4.175 -3.815 16.004 1.00 99.16 426 TYR A O 1
ATOM 3014 N N . THR A 1 414 ? 3.583 -4.790 14.059 1.00 94.12 427 THR A N 1
ATOM 3015 C CA . THR A 1 414 ? 2.981 -5.936 14.735 1.00 94.73 427 THR A CA 1
ATOM 3016 C C . THR A 1 414 ? 4.036 -6.873 15.301 1.00 93.77 427 THR A C 1
ATOM 3017 O O . THR A 1 414 ? 3.779 -7.565 16.293 1.00 107.23 427 THR A O 1
ATOM 3021 N N . THR A 1 415 ? 5.216 -6.918 14.687 1.00 86.78 428 THR A N 1
ATOM 3022 C CA . THR A 1 415 ? 6.250 -7.850 15.112 1.00 80.90 428 THR A CA 1
ATOM 3023 C C . THR A 1 415 ? 7.087 -7.298 16.260 1.00 88.26 428 THR A C 1
ATOM 3024 O O . THR A 1 415 ? 7.228 -7.954 17.297 1.00 98.04 428 THR A O 1
ATOM 3028 N N . PHE A 1 416 ? 7.642 -6.097 16.092 1.00 82.80 429 PHE A N 1
ATOM 3029 C CA . PHE A 1 416 ? 8.628 -5.569 17.024 1.00 85.65 429 PHE A CA 1
ATOM 3030 C C . PHE A 1 416 ? 8.031 -4.731 18.145 1.00 88.27 429 PHE A C 1
ATOM 3031 O O . PHE A 1 416 ? 8.759 -4.373 19.077 1.00 94.52 429 PHE A O 1
ATOM 3039 N N . ASN A 1 417 ? 6.743 -4.409 18.090 1.00 83.72 430 ASN A N 1
ATOM 3040 C CA . ASN A 1 417 ? 6.116 -3.571 19.103 1.00 88.98 430 ASN A CA 1
ATOM 3041 C C . ASN A 1 417 ? 4.910 -4.295 19.678 1.00 94.26 430 ASN A C 1
ATOM 3042 O O . ASN A 1 417 ? 3.949 -4.578 18.954 1.00 90.37 430 ASN A O 1
ATOM 3047 N N . ILE A 1 418 ? 4.963 -4.590 20.979 1.00 96.66 431 ILE A N 1
ATOM 3048 C CA . ILE A 1 418 ? 3.848 -5.262 21.638 1.00 92.58 431 ILE A CA 1
ATOM 3049 C C . ILE A 1 418 ? 2.630 -4.348 21.695 1.00 98.55 431 ILE A C 1
ATOM 3050 O O . ILE A 1 418 ? 1.488 -4.806 21.569 1.00 98.81 431 ILE A O 1
ATOM 3052 N N . GLU A 1 419 ? 2.851 -3.043 21.881 1.00 96.20 432 GLU A N 1
ATOM 3053 C CA . GLU A 1 419 ? 1.733 -2.109 21.979 1.00 93.30 432 GLU A CA 1
ATOM 3054 C C . GLU A 1 419 ? 1.005 -1.971 20.646 1.00 90.82 432 GLU A C 1
ATOM 3055 O O . GLU A 1 419 ? -0.230 -1.927 20.610 1.00 84.30 432 GLU A O 1
ATOM 3057 N N . PHE A 1 420 ? 1.747 -1.901 19.538 1.00 90.26 433 PHE A N 1
ATOM 3058 C CA . PHE A 1 420 ? 1.098 -1.850 18.232 1.00 93.03 433 PHE A CA 1
ATOM 3059 C C . PHE A 1 420 ? 0.366 -3.155 17.929 1.00 92.59 433 PHE A C 1
ATOM 3060 O O . PHE A 1 420 ? -0.768 -3.136 17.438 1.00 86.48 433 PHE A O 1
ATOM 3068 N N . ARG A 1 421 ? 0.991 -4.296 18.232 1.00 96.08 434 ARG A N 1
ATOM 3069 C CA . ARG A 1 421 ? 0.385 -5.588 17.918 1.00 91.88 434 ARG A CA 1
ATOM 3070 C C . ARG A 1 421 ? -0.930 -5.778 18.663 1.00 88.38 434 ARG A C 1
ATOM 3071 O O . ARG A 1 421 ? -1.944 -6.162 18.068 1.00 89.59 434 ARG A O 1
ATOM 3073 N N . LYS A 1 422 ? -0.934 -5.515 19.973 1.00 92.30 435 LYS A N 1
ATOM 3074 C CA . LYS A 1 422 ? -2.157 -5.679 20.753 1.00 95.80 435 LYS A CA 1
ATOM 3075 C C . LYS A 1 422 ? -3.199 -4.633 20.385 1.00 95.39 435 LYS A C 1
ATOM 3076 O O . LYS A 1 422 ? -4.399 -4.865 20.566 1.00 100.11 435 LYS A O 1
ATOM 3078 N N . ALA A 1 423 ? -2.763 -3.482 19.869 1.00 97.48 436 ALA A N 1
ATOM 3079 C CA . ALA A 1 423 ? -3.711 -2.457 19.446 1.00 99.12 436 ALA A CA 1
ATOM 3080 C C . ALA A 1 423 ? -4.463 -2.884 18.193 1.00 98.71 436 ALA A C 1
ATOM 3081 O O . ALA A 1 423 ? -5.682 -2.702 18.103 1.00 98.79 436 ALA A O 1
ATOM 3083 N N . PHE A 1 424 ? -3.753 -3.456 17.217 1.00 90.64 437 PHE A N 1
ATOM 3084 C CA . PHE A 1 424 ? -4.405 -3.888 15.985 1.00 89.75 437 PHE A CA 1
ATOM 3085 C C . PHE A 1 424 ? -5.403 -5.004 16.256 1.00 98.61 437 PHE A C 1
ATOM 3086 O O . PHE A 1 424 ? -6.491 -5.031 15.669 1.00 97.68 437 PHE A O 1
ATOM 3094 N N . LEU A 1 425 ? -5.047 -5.938 17.144 1.00 97.43 438 LEU A N 1
ATOM 3095 C CA . LEU A 1 425 ? -5.930 -7.059 17.446 1.00 99.16 438 LEU A CA 1
ATOM 3096 C C . LEU A 1 425 ? -7.187 -6.605 18.176 1.00 104.88 438 LEU A C 1
ATOM 3097 O O . LEU A 1 425 ? -8.233 -7.257 18.066 1.00 112.28 438 LEU A O 1
ATOM 3099 N N . LYS A 1 426 ? -7.108 -5.501 18.923 1.00 104.77 439 LYS A N 1
ATOM 3100 C CA . LYS A 1 426 ? -8.295 -4.960 19.574 1.00 111.86 439 LYS A CA 1
ATOM 3101 C C . LYS A 1 426 ? -9.200 -4.234 18.588 1.00 113.57 439 LYS A C 1
ATOM 3102 O O . LYS A 1 426 ? -10.419 -4.192 18.788 1.00 116.22 439 LYS A O 1
ATOM 3104 N N . ILE A 1 427 ? -8.629 -3.664 17.526 1.00 111.11 440 ILE A N 1
ATOM 3105 C CA . ILE A 1 427 ? -9.451 -3.036 16.502 1.00 110.51 440 ILE A CA 1
ATOM 3106 C C . ILE A 1 427 ? -10.182 -4.088 15.675 1.00 112.85 440 ILE A C 1
ATOM 3107 O O . ILE A 1 427 ? -11.326 -3.874 15.259 1.00 112.91 440 ILE A O 1
ATOM 3112 N N . LEU A 1 428 ? -9.554 -5.245 15.440 1.00 112.02 441 LEU A N 1
ATOM 3113 C CA . LEU A 1 428 ? -10.167 -6.342 14.697 1.00 113.38 441 LEU A CA 1
ATOM 3114 C C . LEU A 1 428 ? -10.959 -7.287 15.593 1.00 125.26 441 LEU A C 1
ATOM 3115 O O . LEU A 1 428 ? -11.000 -8.499 15.335 1.00 130.59 441 LEU A O 1
ATOM 3120 N N . HIS A 1 429 ? -11.587 -6.766 16.640 1.00 118.20 442 HIS A N 1
ATOM 3121 C CA . HIS A 1 429 ? -12.365 -7.591 17.554 1.00 126.48 442 HIS A CA 1
ATOM 3122 C C . HIS A 1 429 ? -13.375 -6.752 18.337 1.00 131.96 442 HIS A C 1
ATOM 3123 O O . HIS A 1 429 ? -14.028 -5.864 17.785 1.00 131.46 442 HIS A O 1
#

B-factor: mean 88.64, std 19.55, range [20.0, 183.37]

Sequence (423 aa):
NYYATLLTLLIAVIVFGNVLVCMAVSREKALQTTTNYLIVSLAVADLLVATLVMPWVVYLEVVGEWKFSRIHCDIFVTLDVMMCTASALNLCAISIDRYTAVAMPTRYSSKRRVTVMISIVWVLSFTISCPLLFGLNNADQNECIIANPAFVVYSSIVSFYVPFIVTLLVYIKIYIVLRRRRKRNIFEMLRIDEGLRLKIYKDTEGYYTIGIGHLLTKSPSLNAAKSELDKAIGRNTNGVITKDEAEKLFNQDVDAAVRGILRNAKLKPVYDSLDAVRRAALINMVFQMGETGVAGFTNSLRMLQQKRWDEAAVNLAKSRWYNQTPNRAKRVITTFRTGTWDAYSQQKEKKATQMAAIVAGVFIICWLPFFITHILNIHCDCNIPPVLYSAFTWLGYVNSAVNPIIYTTFNIEFRKAFLKILH

InterPro domains:
  IPR000276 G protein-coupled receptor, rhodopsin-like [PF00001] (51-426)
  IPR000276 G protein-coupled receptor, rhodopsin-like [PR00237] (36-60)
  IPR000276 G protein-coupled receptor, rhodopsin-like [PR00237] (69-90)
  IPR000276 G protein-coupled receptor, rhodopsin-like [PR00237] (114-136)
  IPR000276 G protein-coupled receptor, rhodopsin-like [PR00237] (151-172)
  IPR000276 G protein-coupled receptor, rhodopsin-like [PR00237] (190-213)
  IPR000276 G protein-coupled receptor, rhodopsin-like [PR00237] (371-395)
  IPR000276 G protein-coupled receptor, rhodopsin-like [PR00237] (408-434)
  IPR000276 G protein-coupled receptor, rhodopsin-like [PS00237] (120-136)
  IPR000276 G protein-coupled receptor, rhodopsin-like [SM01381] (45-441)
  IPR000929 Dopamine receptor family [PR00242] (56-66)
  IPR000929 Dopamine receptor family [PR00242] (90-99)
  IPR000929 Dopamine receptor family [PR00242] (135-143)
  IPR000929 Dopamine receptor family [PR00242] (403-414)
  IPR000929 Dopamine receptor family [PR00242] (428-442)
  IPR001922 Dopamine D2 receptor [PR00567] (2-13)
  IPR001922 Dopamine D2 receptor [PR00567] (244-264)
  IPR001922 Dopamine D2 receptor [PR00567] (280-294)
  IPR001922 Dopamine D2 receptor [PR00567] (315-332)
  IPR001922 Dopamine D2 receptor [PR00567] (335-349)

Foldseek 3Di:
DVVLVVLLVLLVLLQVLLVLLVVLCVPFDVQVDLLSVLVNLLSVLLNCCSPLASVQVSVCVVVVHNPDAQQVLLSNVLSNLLSLLLNLLSLLLSLVVLLCLLPHDDPPVSVVVSVVSSVCSNVVSNVLSVCSSVLVPDPDHRHHNVPPPCPLVSSPVVSPVVSVVSSVVSVVVVVVSVVVVLLVLLLLLQCVVQNAAFFWDADPVGAIAHGRQGGQDPDNDPVVSQVSVCVQLVHSCVGGDDNVSSSVRVVVVLVVLVVVLCVDPLRNQLLVQADSQLNSLLSSCCSPPNPVRSSVPNVLSVCSNVVVLVVSLVVQCPDVVCVPRVLSSNQSSVCSRPVANPSRDGDPCVLVSVLSVVLVVLLCVLQVQQSVVVVVCPPPVPDDPVVSNVVSVVSNSSSSSCSSVSCLPSPVSSVVSSVVVVD

CATH classification: 1.10.530.40

Solvent-accessible surface area: 20455 Å² total; per-residue (Å²): 105,75,128,12,86,115,8,72,52,23,28,60,73,0,48,118,8,2,58,15,0,36,64,2,1,79,161,26,88,84,2,86,59,27,5,13,86,0,8,33,6,3,4,56,0,2,31,49,2,0,69,67,0,0,57,59,10,28,92,32,57,73,70,63,52,123,59,37,55,118,86,88,10,9,64,7,4,12,44,27,11,28,10,26,2,0,5,6,16,0,7,18,9,5,0,69,0,6,67,29,36,18,40,116,182,104,105,188,61,30,55,53,72,7,88,86,29,49,56,99,5,51,92,78,0,114,69,19,1,37,29,0,67,136,21,20,122,60,104,18,103,87,110,16,2,76,53,7,120,44,19,41,74,50,16,8,83,51,11,9,71,74,12,58,98,63,14,88,102,26,30,84,81,4,145,101,40,26,41,63,90,107,37,43,36,14,11,74,0,0,101,76,22,77,25,53,132,74,57,34,43,59,51,153,71,48,100,48,4,1,0,2,39,36,63,23,37,71,37,122,52,85,82,43,0,80,66,41,6,42,92,57,26,73,100,86,4,88,9,55,9,72,43,101,39,0,51,57,6,2,49,99,32,18,72,62,19,30,170,25,0,90,89,32,94,54,0,19,64,3,15,98,39,4,60,42,30,26,78,8,0,0,12,0,3,12,41,55,49,29,45,125,31,0,24,61,32,86,43,5,14,120,25,2,85,98,131,85,47,76,86,0,12,76,55,3,41,87,22,86,20,71,110,78,50,62,112,18,0,44,65,0,12,31,0,1,110,56,13,28,22,100,35,41,98,43,66,101,72,32,70,32,6,99,8,7,43,58,6,11,32,43,12,32,124,9,22,50,34,32,19,88,4,26,54,85,69,119,84,74,86,67,140,35,86,106,81,34,48,46,45,72,34,54,66,1,10,52,4,6,6,31,4,5,105,17,4,56,102,120,33,88,38,0,34,69,15,11,64,74,48,114,123

Organism: Homo sapiens (NCBI:txid9606)

Secondary structure (P-SEA, 3-state):
caaaaaaaaaaaaaaaaaaaaaaaaacccccccaaaaaaaaaaaaaaaaacccaaaaaaaaaaccccccaaaaaaaaaaaaaaaaaaaaaaaaaaaaaaaacccccccaaaaaaaaaaaaaaaaaaaaaccccccccccccccccccccaaaaaaaccccaaaaaaaaaaaaaaaaaaaaaaaccaaaaaaacccccccccccccccccccccccccccccaaaaaaaaaaaccccccccccaaaaaaaaaaaaaaaaaaaaaccccaaaaaaccaaaaaaaaaaaaaccaaaaaaaaaaaaaaaacaaaaaaaaaaacccccccaaaaaaaaaaaacccccccccccaaaaaaaaaaaaaaaaaacaaaaaaaaaaaaccccccaaaaaaaaaaaaacccaaaaaaacccaaaaaaaaaaac

Nearest PDB structures (foldseek):
  6cm4-ass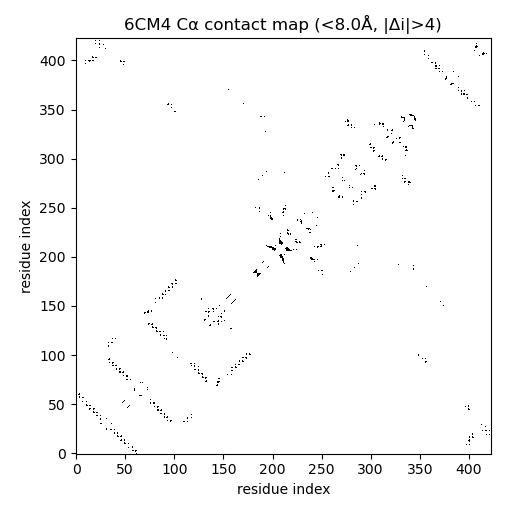embly1_A  TM=1.002E+00  e=6.894E-56  Homo sapiens
  6luq-assembly1_A  TM=9.934E-01  e=4.439E-50  Homo sapiens
  3pbl-assembly1_A  TM=5.906E-01  e=4.198E-41  Homo sapiens
  6lry-assembly1_A  TM=7.370E-01  e=8.572E-30  Homo sapiens
  4djh-assembly2_A-2  TM=6.080E-01  e=1.760E-30  Homo sapiens

Radius of gyration: 28.47 Å; Cα contacts (8 Å, |Δi|>4): 464; chains: 1; bounding box: 70×50×75 Å

GO terms:
  GO:0005886 plasma membrane (C, IDA)
  GO:0035556 intracellular signal transduction (P, IDA)
  GO:0001591 dopamine neurotransmitter receptor activity, coupled via Gi/Go (F, IDA)
  GO:0006874 intracellular calcium ion homeostasis (P, IDA)
  GO:0007195 adenylate cyclase-inhibiting dopamine receptor signaling pathway (P, IDA)
  GO:0007200 phospholipase C-activating G protein-coupled receptor signaling pathway (P, IDA)
  GO:1900168 positive regulation of glial cell-derived neurotrophic factor production (P, IDA)
  GO:0032795 heterotrimeric G-protein binding (F, IDA)
  GO:0097648 G protein-coupled receptor complex (C, IDA)
  GO:0001965 G-protein alpha-subunit binding (F, IPI)
  GO:0060170 ciliary membrane (C, IDA)
  GO:0097730 non-motile cilium (C, IDA)
  GO:0005929 cilium (C, IDA)
  GO:0060158 phospholipase C-activating dopamine receptor signaling pathway (P, IGI)
  GO:0000139 Golgi membrane (C, EXP)
  GO:0005886 plasma membrane (C, EXP)
  GO:0005886 plasma membrane (C, TAS)
  GO:0042802 identical protein bi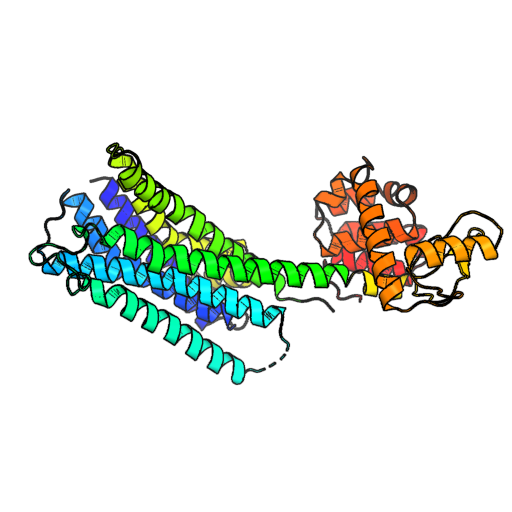nding (F, IPI)
  GO:0005515 protein binding (F, IPI)
  GO:0034776 response to histamine (P, IDA)